Protein AF-0000000065775665 (afdb_homodimer)

Sequence (734 aa):
MKTSPHRNTSAIVDLKAIRNNIEKFKKHINPNAEIWPAVKADAYGHGSIEVSKAVSDLVGGFCVSNLDEAIELRNHLVTKPILVLSGIVPEDVDIAAALNISLTAPSLEWLKLVVQEEAELSDLKIHIGVDSGMGRIGIRDVEEANQMIELADKYAINFEGIFTHFATADMADETKFKNQQARFNKIMAGLSRQPKFIHSTNTAAALWHKEQVQAIERLGISMYGLNPSGKTLELPFEIEPALSLVSELTHIKKIAAGETVGYGATYETSEETWIGTVPIGYADGWTRQMQGFKVLVDGKFCEIVGRVCMDQMMIKLDKSYPLGTKVTLIGRDKANEITTTDVADWRGTINYEVLCLLSDRIKRIYKMKTSPHRNTSAIVDLKAIRNNIEKFKKHINPNAEIWPAVKADAYGHGSIEVSKAVSDLVGGFCVSNLDEAIELRNHLVTKPILVLSGIVPEDVDIAAALNISLTAPSLEWLKLVVQEEAELSDLKIHIGVDSGMGRIGIRDVEEANQMIELADKYAINFEGIFTHFATADMADETKFKNQQARFNKIMAGLSRQPKFIHSTNTAAALWHKEQVQAIERLGISMYGLNPSGKTLELPFEIEPALSLVSELTHIKKIAAGETVGYGATYETSEETWIGTVPIGYADGWTRQMQGFKVLVDGKFCEIVGRVCMDQMMIKLDKSYPLGTKVTLIGRDKANEITTTDVADWRGTINYEVLCLLSDRIKRIYK

Solvent-accessible surface area (backbone atoms only — not comparable to full-atom values): 36441 Å² total; per-residue (Å²): 90,66,56,20,80,69,46,72,29,34,36,41,28,34,53,59,32,29,46,50,24,46,54,54,48,53,71,68,34,58,82,82,35,34,41,22,38,46,38,28,67,36,29,48,50,66,37,31,66,65,50,48,63,72,39,48,92,77,41,62,29,36,28,25,53,40,66,43,58,48,50,50,38,45,78,68,68,51,78,59,49,36,36,24,71,36,65,68,54,52,90,53,49,65,59,33,28,76,66,60,34,32,34,30,39,39,39,55,69,54,52,51,50,31,62,70,73,45,89,78,39,62,65,30,33,30,25,41,31,32,29,39,52,20,56,61,59,30,36,79,50,37,66,57,51,39,52,38,51,51,52,28,56,73,51,43,29,37,66,42,24,38,32,44,56,71,35,32,46,48,48,89,67,52,62,67,39,52,49,24,50,52,46,44,49,52,36,61,73,57,44,86,68,83,49,82,34,44,28,42,28,38,42,38,28,39,67,77,41,31,88,59,47,41,45,32,34,43,37,35,56,42,35,48,23,42,60,80,31,57,84,73,54,82,72,92,65,92,61,38,66,18,65,29,33,39,32,25,29,70,38,73,48,75,42,56,51,71,39,35,20,24,55,69,49,74,26,65,36,87,42,73,39,30,38,31,19,32,73,48,8,25,46,38,38,48,45,48,81,50,42,68,42,67,30,32,44,90,45,35,81,24,38,26,44,16,40,32,34,60,56,31,29,29,27,44,40,96,55,89,72,63,78,61,40,58,30,39,63,24,37,75,36,84,92,38,70,36,49,58,52,59,54,10,57,73,70,72,58,48,45,64,53,52,37,26,35,41,32,38,39,43,28,75,43,80,82,90,67,55,21,79,70,46,71,28,36,36,40,28,33,55,62,32,29,47,50,22,44,54,55,47,52,71,68,34,58,80,80,34,34,39,23,40,45,38,29,67,35,30,48,50,66,36,31,64,64,51,49,64,71,38,49,92,78,39,63,30,34,28,23,53,39,67,43,57,49,51,50,39,46,77,67,69,52,79,60,49,36,36,23,70,35,65,67,55,53,88,51,49,65,59,32,27,75,65,61,33,32,32,30,40,40,37,54,68,54,52,52,50,30,63,70,73,46,90,76,40,62,63,31,34,30,25,41,33,32,30,40,51,20,57,61,59,31,39,81,50,37,66,56,51,39,52,39,52,52,52,28,56,75,52,44,29,38,66,43,24,38,32,42,56,72,35,31,45,49,45,90,66,52,64,66,39,52,51,26,50,52,47,44,50,52,36,62,72,56,44,87,67,84,48,82,34,44,29,42,29,38,42,37,30,40,68,77,42,32,88,60,45,39,45,32,34,42,37,37,55,42,35,48,24,42,60,80,30,58,84,74,55,83,71,92,64,92,59,39,66,18,65,30,32,37,32,24,29,70,39,74,49,77,42,55,52,72,41,36,20,24,55,68,49,73,27,66,35,87,42,73,41,29,40,31,21,30,73,47,7,25,46,39,38,49,46,47,81,49,42,68,41,65,32,31,44,91,44,34,82,25,38,26,43,16,39,32,34,60,57,30,28,31,28,43,41,96,54,89,72,63,77,62,40,58,30,38,65,23,38,74,37,85,92,37,70,37,49,59,50,58,54,10,57,73,70,73,58,48,44,66,52,54,36,26,35,42,32,37,39,44,27,75,44,80,83

Structure (mmCIF, N/CA/C/O backbone):
data_AF-0000000065775665-model_v1
#
loop_
_entity.id
_entity.type
_entity.pdbx_description
1 polymer 'Alanine racemase'
#
loop_
_atom_site.group_PDB
_atom_site.id
_atom_site.type_symbol
_atom_site.label_atom_id
_atom_site.label_alt_id
_atom_site.label_comp_id
_atom_site.label_asym_id
_atom_site.label_entity_id
_atom_site.label_seq_id
_atom_site.pdbx_PDB_ins_code
_atom_site.Cartn_x
_atom_site.Cartn_y
_atom_site.Cartn_z
_atom_site.occupancy
_atom_site.B_iso_or_equiv
_atom_site.auth_seq_id
_atom_site.auth_comp_id
_atom_site.auth_asym_id
_atom_site.auth_atom_id
_atom_site.pdbx_PDB_model_num
ATOM 1 N N . MET A 1 1 ? 2.691 -1.606 8.648 1 72.38 1 MET A N 1
ATOM 2 C CA . MET A 1 1 ? 2.014 -0.455 9.242 1 72.38 1 MET A CA 1
ATOM 3 C C . MET A 1 1 ? 0.919 -0.901 10.203 1 72.38 1 MET A C 1
ATOM 5 O O . MET A 1 1 ? 0.33 -1.97 10.031 1 72.38 1 MET A O 1
ATOM 9 N N . LYS A 1 2 ? 0.779 -0.084 11.234 1 83.12 2 LYS A N 1
ATOM 10 C CA . LYS A 1 2 ? -0.217 -0.466 12.227 1 83.12 2 LYS A CA 1
ATOM 11 C C . LYS A 1 2 ? -1.575 0.154 11.914 1 83.12 2 LYS A C 1
ATOM 13 O O . LYS A 1 2 ? -1.649 1.256 11.367 1 83.12 2 LYS A O 1
ATOM 18 N N . THR A 1 3 ? -2.557 -0.562 12.266 1 92.5 3 THR A N 1
ATOM 19 C CA . THR A 1 3 ? -3.936 -0.128 12.07 1 92.5 3 THR A CA 1
ATOM 20 C C . THR A 1 3 ? -4.219 1.142 12.867 1 92.5 3 THR A C 1
ATOM 22 O O . THR A 1 3 ? -3.711 1.312 13.977 1 92.5 3 THR A O 1
ATOM 25 N N . SER A 1 4 ? -5 2.023 12.305 1 95.19 4 SER A N 1
ATOM 26 C CA . SER A 1 4 ? -5.383 3.268 12.961 1 95.19 4 SER A CA 1
ATOM 27 C C . SER A 1 4 ? -6.859 3.26 13.344 1 95.19 4 SER A C 1
ATOM 29 O O . SER A 1 4 ? -7.68 3.891 12.672 1 95.19 4 SER A O 1
ATOM 31 N N . PRO A 1 5 ? -7.184 2.695 14.477 1 94.69 5 PRO A N 1
ATOM 32 C CA . PRO A 1 5 ? -8.594 2.572 14.852 1 94.69 5 PRO A CA 1
ATOM 33 C C . PRO A 1 5 ? -9.211 3.906 15.258 1 94.69 5 PRO A C 1
ATOM 35 O O . PRO A 1 5 ? -10.438 4.039 15.281 1 94.69 5 PRO A O 1
ATOM 38 N N . HIS A 1 6 ? -8.383 4.895 15.578 1 95.81 6 HIS A N 1
ATOM 39 C CA . HIS A 1 6 ? -8.922 6.172 16.031 1 95.81 6 HIS A CA 1
ATOM 40 C C . HIS A 1 6 ? -9.07 7.156 14.875 1 95.81 6 HIS A C 1
ATOM 42 O O . HIS A 1 6 ? -9.406 8.32 15.086 1 95.81 6 HIS A O 1
ATOM 48 N N . ARG A 1 7 ? -8.664 6.656 13.695 1 94.31 7 ARG A N 1
ATOM 49 C CA . ARG A 1 7 ? -8.914 7.387 12.453 1 94.31 7 ARG A CA 1
ATOM 50 C C . ARG A 1 7 ? -10.148 6.852 11.742 1 94.31 7 ARG A C 1
ATOM 52 O O . ARG A 1 7 ? -10.234 5.66 11.445 1 94.31 7 ARG A O 1
ATOM 59 N N . ASN A 1 8 ? -11.211 7.508 11.672 1 93.31 8 ASN A N 1
ATOM 60 C CA . ASN A 1 8 ? -12.5 7.016 11.195 1 93.31 8 ASN A CA 1
ATOM 61 C C . ASN A 1 8 ? -12.477 6.785 9.68 1 93.31 8 ASN A C 1
ATOM 63 O O . ASN A 1 8 ? -13.273 7.379 8.953 1 93.31 8 ASN A O 1
ATOM 67 N N . THR A 1 9 ? -11.594 6.047 9.195 1 98.19 9 THR A N 1
ATOM 68 C CA . THR A 1 9 ? -11.5 5.453 7.863 1 98.19 9 THR A CA 1
ATOM 69 C C . THR A 1 9 ? -11.438 3.934 7.957 1 98.19 9 THR A C 1
ATOM 71 O O . THR A 1 9 ? -10.516 3.381 8.562 1 98.19 9 THR A O 1
ATOM 74 N N . SER A 1 10 ? -12.438 3.271 7.418 1 98.5 10 SER A N 1
ATOM 75 C CA . SER A 1 10 ? -12.531 1.829 7.613 1 98.5 10 SER A CA 1
ATOM 76 C C . SER A 1 10 ? -12.906 1.118 6.316 1 98.5 10 SER A C 1
ATOM 78 O O . SER A 1 10 ? -13.672 1.65 5.508 1 98.5 10 SER A O 1
ATOM 80 N N . ALA A 1 11 ? -12.32 -0.021 6.137 1 98.69 11 ALA A N 1
ATOM 81 C CA . ALA A 1 11 ? -12.797 -0.985 5.152 1 98.69 11 ALA A CA 1
ATOM 82 C C . ALA A 1 11 ? -13.781 -1.967 5.777 1 98.69 11 ALA A C 1
ATOM 84 O O . ALA A 1 11 ? -13.422 -2.738 6.672 1 98.69 11 ALA A O 1
ATOM 85 N N . ILE A 1 12 ? -15.008 -1.908 5.363 1 98.81 12 ILE A N 1
ATOM 86 C CA . ILE A 1 12 ? -16.031 -2.812 5.867 1 98.81 12 ILE A CA 1
ATOM 87 C C . ILE A 1 12 ? -16.094 -4.062 4.992 1 98.81 12 ILE A C 1
ATOM 89 O O . ILE A 1 12 ? -16.344 -3.971 3.785 1 98.81 12 ILE A O 1
ATOM 93 N N . VAL A 1 13 ? -15.859 -5.211 5.59 1 98.88 13 VAL A N 1
ATOM 94 C CA . VAL A 1 13 ? -15.805 -6.473 4.863 1 98.88 13 VAL A CA 1
ATOM 95 C C . VAL A 1 13 ? -17.031 -7.316 5.199 1 98.88 13 VAL A C 1
ATOM 97 O O . VAL A 1 13 ? -17.25 -7.668 6.359 1 98.88 13 VAL A O 1
ATOM 100 N N . ASP A 1 14 ? -17.797 -7.633 4.242 1 98.88 14 ASP A N 1
ATOM 101 C CA . ASP A 1 14 ? -19 -8.453 4.387 1 98.88 14 ASP A CA 1
ATOM 102 C C . ASP A 1 14 ? -18.672 -9.93 4.18 1 98.88 14 ASP A C 1
ATOM 104 O O . ASP A 1 14 ? -18.688 -10.422 3.049 1 98.88 14 ASP A O 1
ATOM 108 N N . LEU A 1 15 ? -18.5 -10.641 5.293 1 98.88 15 LEU A N 1
ATOM 109 C CA . LEU A 1 15 ? -18.125 -12.047 5.23 1 98.88 15 LEU A CA 1
ATOM 110 C C . LEU A 1 15 ? -19.266 -12.883 4.668 1 98.88 15 LEU A C 1
ATOM 112 O O . LEU A 1 15 ? -19.031 -13.906 4.012 1 98.88 15 LEU A O 1
ATOM 116 N N . LYS A 1 16 ? -20.516 -12.43 4.863 1 98.81 16 LYS A N 1
ATOM 117 C CA . LYS A 1 16 ? -21.656 -13.141 4.301 1 98.81 16 LYS A CA 1
ATOM 118 C C . LYS A 1 16 ? -21.656 -13.055 2.777 1 98.81 16 LYS A C 1
ATOM 120 O O . LYS A 1 16 ? -22.016 -14.023 2.098 1 98.81 16 LYS A O 1
ATOM 125 N N . ALA A 1 17 ? -21.312 -11.898 2.289 1 98.88 17 ALA A N 1
ATOM 126 C CA . ALA A 1 17 ? -21.219 -11.742 0.839 1 98.88 17 ALA A CA 1
ATOM 127 C C . ALA A 1 17 ? -20.188 -12.711 0.254 1 98.88 17 ALA A C 1
ATOM 129 O O . ALA A 1 17 ? -20.438 -13.328 -0.785 1 98.88 17 ALA A O 1
ATOM 130 N N . ILE A 1 18 ? -19.078 -12.875 0.942 1 98.94 18 ILE A N 1
ATOM 131 C CA . ILE A 1 18 ? -18.031 -13.781 0.484 1 98.94 18 ILE A CA 1
ATOM 132 C C . ILE A 1 18 ? -18.547 -15.219 0.481 1 98.94 18 ILE A C 1
ATOM 134 O O . ILE A 1 18 ? -18.359 -15.945 -0.497 1 98.94 18 ILE A O 1
ATOM 138 N N . ARG A 1 19 ? -19.25 -15.617 1.536 1 98.88 19 ARG A N 1
ATOM 139 C CA . ARG A 1 19 ? -19.828 -16.953 1.618 1 98.88 19 ARG A CA 1
ATOM 140 C C . ARG A 1 19 ? -20.828 -17.188 0.497 1 98.88 19 ARG A C 1
ATOM 142 O O . ARG A 1 19 ? -20.812 -18.219 -0.171 1 98.88 19 ARG A O 1
ATOM 149 N N . ASN A 1 20 ? -21.703 -16.156 0.28 1 98.81 20 ASN A N 1
ATOM 150 C CA . ASN A 1 20 ? -22.719 -16.25 -0.77 1 98.81 20 ASN A CA 1
ATOM 151 C C . ASN A 1 20 ? -22.078 -16.406 -2.148 1 98.81 20 ASN A C 1
ATOM 153 O O . ASN A 1 20 ? -22.547 -17.188 -2.971 1 98.81 20 ASN A O 1
ATOM 157 N N . ASN A 1 21 ? -21.078 -15.633 -2.389 1 98.88 21 ASN A N 1
ATOM 158 C CA . ASN A 1 21 ? -20.391 -15.703 -3.672 1 98.88 21 ASN A CA 1
ATOM 159 C C . ASN A 1 21 ? -19.766 -17.078 -3.904 1 98.88 21 ASN A C 1
ATOM 161 O O . ASN A 1 21 ? -19.828 -17.609 -5.016 1 98.88 21 ASN A O 1
ATOM 165 N N . ILE A 1 22 ? -19.172 -17.672 -2.848 1 98.75 22 ILE A N 1
ATOM 166 C CA . ILE A 1 22 ? -18.578 -19 -2.959 1 98.75 22 ILE A CA 1
ATOM 167 C C . ILE A 1 22 ? -19.688 -20.031 -3.254 1 98.75 22 ILE A C 1
ATOM 169 O O . ILE A 1 22 ? -19.516 -20.891 -4.113 1 98.75 22 ILE A O 1
ATOM 173 N N . GLU A 1 23 ? -20.812 -19.906 -2.629 1 98.31 23 GLU A N 1
ATOM 174 C CA . GLU A 1 23 ? -21.922 -20.828 -2.85 1 98.31 23 GLU A CA 1
ATOM 175 C C . GLU A 1 23 ? -22.453 -20.734 -4.277 1 98.31 23 GLU A C 1
ATOM 177 O O . GLU A 1 23 ? -22.75 -21.75 -4.914 1 98.31 23 GLU A O 1
ATOM 182 N N . LYS A 1 24 ? -22.578 -19.5 -4.746 1 98.12 24 LYS A N 1
ATOM 183 C CA . LYS A 1 24 ? -23 -19.297 -6.129 1 98.12 24 LYS A CA 1
ATOM 184 C C . LYS A 1 24 ? -22 -19.922 -7.105 1 98.12 24 LYS A C 1
ATOM 186 O O . LYS A 1 24 ? -22.391 -20.531 -8.102 1 98.12 24 LYS A O 1
ATOM 191 N N . PHE A 1 25 ? -20.766 -19.781 -6.75 1 97.44 25 PHE A N 1
ATOM 192 C CA . PHE A 1 25 ? -19.719 -20.312 -7.605 1 97.44 25 PHE A CA 1
ATOM 193 C C . PHE A 1 25 ? -19.75 -21.844 -7.605 1 97.44 25 PHE A C 1
ATOM 195 O O . PHE A 1 25 ? -19.531 -22.469 -8.641 1 97.44 25 PHE A O 1
ATOM 202 N N . LYS A 1 26 ? -20 -22.469 -6.48 1 97.19 26 LYS A N 1
ATOM 203 C CA . LYS A 1 26 ? -20.125 -23.922 -6.367 1 97.19 26 LYS A CA 1
ATOM 204 C C . LYS A 1 26 ? -21.219 -24.453 -7.293 1 97.19 26 LYS A C 1
ATOM 206 O O . LYS A 1 26 ? -21.062 -25.531 -7.887 1 97.19 26 LYS A O 1
ATOM 211 N N . LYS A 1 27 ? -22.234 -23.672 -7.422 1 97.31 27 LYS A N 1
ATOM 212 C CA . LYS A 1 27 ? -23.359 -24.078 -8.273 1 97.31 27 LYS A CA 1
ATOM 213 C C . LYS A 1 27 ? -23 -23.953 -9.75 1 97.31 27 LYS A C 1
ATOM 215 O O . LYS A 1 27 ? -23.578 -24.625 -10.602 1 97.31 27 LYS A O 1
ATOM 220 N N . HIS A 1 28 ? -22.078 -23.141 -10.023 1 97.81 28 HIS A N 1
ATOM 221 C CA . HIS A 1 28 ? -21.703 -22.812 -11.398 1 97.81 28 HIS A CA 1
ATOM 222 C C . HIS A 1 28 ? -20.734 -23.844 -11.969 1 97.81 28 HIS A C 1
ATOM 224 O O . HIS A 1 28 ? -20.766 -24.141 -13.164 1 97.81 28 HIS A O 1
ATOM 230 N N . ILE A 1 29 ? -19.906 -24.391 -11.094 1 97 29 ILE A N 1
ATOM 231 C CA . ILE A 1 29 ? -18.859 -25.266 -11.594 1 97 29 ILE A CA 1
ATOM 232 C C . ILE A 1 29 ? -19.219 -26.719 -11.312 1 97 29 ILE A C 1
ATOM 234 O O . ILE A 1 29 ? -20.25 -27 -10.703 1 97 29 ILE A O 1
ATOM 238 N N . ASN A 1 30 ? -18.328 -27.625 -11.852 1 91.69 30 ASN A N 1
ATOM 239 C CA . ASN A 1 30 ? -18.516 -29.062 -11.633 1 91.69 30 ASN A CA 1
ATOM 240 C C . ASN A 1 30 ? -18.625 -29.391 -10.148 1 91.69 30 ASN A C 1
ATOM 242 O O . ASN A 1 30 ? -17.781 -29 -9.352 1 91.69 30 ASN A O 1
ATOM 246 N N . PRO A 1 31 ? -19.656 -30.156 -9.727 1 91.94 31 PRO A N 1
ATOM 247 C CA . PRO A 1 31 ? -19.906 -30.438 -8.312 1 91.94 31 PRO A CA 1
ATOM 248 C C . PRO A 1 31 ? -18.797 -31.281 -7.68 1 91.94 31 PRO A C 1
ATOM 250 O O . PRO A 1 31 ? -18.688 -31.344 -6.453 1 91.94 31 PRO A O 1
ATOM 253 N N . ASN A 1 32 ? -18.016 -31.875 -8.492 1 94.06 32 ASN A N 1
ATOM 254 C CA . ASN A 1 32 ? -16.953 -32.719 -7.969 1 94.06 32 ASN A CA 1
ATOM 255 C C . ASN A 1 32 ? -15.695 -31.922 -7.672 1 94.06 32 ASN A C 1
ATOM 257 O O . ASN A 1 32 ? -14.781 -32.406 -7.016 1 94.06 32 ASN A O 1
ATOM 261 N N . ALA A 1 33 ? -15.68 -30.734 -8.164 1 96.44 33 ALA A N 1
ATOM 262 C CA . ALA A 1 33 ? -14.5 -29.891 -7.957 1 96.44 33 ALA A CA 1
ATOM 263 C C . ALA A 1 33 ? -14.5 -29.281 -6.559 1 96.44 33 ALA A C 1
ATOM 265 O O . ALA A 1 33 ? -15.547 -28.859 -6.055 1 96.44 33 ALA A O 1
ATOM 266 N N . GLU A 1 34 ? -13.328 -29.328 -5.945 1 97.38 34 GLU A N 1
ATOM 267 C CA . GLU A 1 34 ? -13.156 -28.562 -4.715 1 97.38 34 GLU A CA 1
ATOM 268 C C . GLU A 1 34 ? -12.812 -27.109 -5.012 1 97.38 34 GLU A C 1
ATOM 270 O O . GLU A 1 34 ? -12.156 -26.797 -6.008 1 97.38 34 GLU A O 1
ATOM 275 N N . ILE A 1 35 ? -13.281 -26.25 -4.129 1 98.5 35 ILE A N 1
ATOM 276 C CA . ILE A 1 35 ? -12.867 -24.859 -4.203 1 98.5 35 ILE A CA 1
ATOM 277 C C . ILE A 1 35 ? -11.758 -24.594 -3.186 1 98.5 35 ILE A C 1
ATOM 279 O O . ILE A 1 35 ? -11.922 -24.859 -1.994 1 98.5 35 ILE A O 1
ATOM 283 N N . TRP A 1 36 ? -10.602 -24.172 -3.635 1 98.75 36 TRP A N 1
ATOM 284 C CA . TRP A 1 36 ? -9.516 -23.672 -2.803 1 98.75 36 TRP A CA 1
ATOM 285 C C . TRP A 1 36 ? -9.312 -22.172 -3.012 1 98.75 36 TRP A C 1
ATOM 287 O O . TRP A 1 36 ? -8.555 -21.75 -3.885 1 98.75 36 TRP A O 1
ATOM 297 N N . PRO A 1 37 ? -9.977 -21.344 -2.186 1 98.69 37 PRO A N 1
ATOM 298 C CA . PRO A 1 37 ? -9.914 -19.891 -2.398 1 98.69 37 PRO A CA 1
ATOM 299 C C . PRO A 1 37 ? -8.5 -19.328 -2.254 1 98.69 37 PRO A C 1
ATOM 301 O O . PRO A 1 37 ? -7.746 -19.781 -1.388 1 98.69 37 PRO A O 1
ATOM 304 N N . ALA A 1 38 ? -8.25 -18.375 -3.121 1 98.69 38 ALA A N 1
ATOM 305 C CA . ALA A 1 38 ? -7.043 -17.578 -2.951 1 98.69 38 ALA A CA 1
ATOM 306 C C . ALA A 1 38 ? -7.234 -16.531 -1.857 1 98.69 38 ALA A C 1
ATOM 308 O O . ALA A 1 38 ? -8.008 -15.578 -2.023 1 98.69 38 ALA A O 1
ATOM 309 N N . VAL A 1 39 ? -6.484 -16.703 -0.767 1 98.69 39 VAL A N 1
ATOM 310 C CA . VAL A 1 39 ? -6.523 -15.727 0.313 1 98.69 39 VAL A CA 1
ATOM 311 C C . VAL A 1 39 ? -5.164 -15.047 0.446 1 98.69 39 VAL A C 1
ATOM 313 O O . VAL A 1 39 ? -4.75 -14.68 1.548 1 98.69 39 VAL A O 1
ATOM 316 N N . LYS A 1 40 ? -4.445 -14.992 -0.698 1 98 40 LYS A N 1
ATOM 317 C CA . LYS A 1 40 ? -3.135 -14.344 -0.738 1 98 40 LYS A CA 1
ATOM 318 C C . LYS A 1 40 ? -3.264 -12.828 -0.627 1 98 40 LYS A C 1
ATOM 320 O O . LYS A 1 40 ? -4.352 -12.281 -0.803 1 98 40 LYS A O 1
ATOM 325 N N . ALA A 1 41 ? -2.088 -12.148 -0.234 1 97.5 41 ALA A N 1
ATOM 326 C CA . ALA A 1 41 ? -2.066 -10.695 -0.074 1 97.5 41 ALA A CA 1
ATOM 327 C C . ALA A 1 41 ? -3.17 -10.227 0.872 1 97.5 41 ALA A C 1
ATOM 329 O O . ALA A 1 41 ? -3.936 -9.32 0.542 1 97.5 41 ALA A O 1
ATOM 330 N N . ASP A 1 42 ? -3.287 -10.945 2.027 1 97.69 42 ASP A N 1
ATOM 331 C CA . ASP A 1 42 ? -4.289 -10.648 3.047 1 97.69 42 ASP A CA 1
ATOM 332 C C . ASP A 1 42 ? -5.699 -10.742 2.475 1 97.69 42 ASP A C 1
ATOM 334 O O . ASP A 1 42 ? -6.527 -9.859 2.701 1 97.69 42 ASP A O 1
ATOM 338 N N . ALA A 1 43 ? -5.957 -11.812 1.69 1 98.44 43 ALA A N 1
ATOM 339 C CA . ALA A 1 43 ? -7.234 -12 1.007 1 98.44 43 ALA A CA 1
ATOM 340 C C . ALA A 1 43 ? -7.586 -10.781 0.153 1 98.44 43 ALA A C 1
ATOM 342 O O . ALA A 1 43 ? -8.68 -10.227 0.271 1 98.44 43 ALA A O 1
ATOM 343 N N . TYR A 1 44 ? -6.602 -10.391 -0.695 1 98 44 TYR A N 1
ATOM 344 C CA . TYR A 1 44 ? -6.73 -9.234 -1.578 1 98 44 TYR A CA 1
ATOM 345 C C . TYR A 1 44 ? -7.109 -7.984 -0.792 1 98 44 TYR A C 1
ATOM 347 O O . TYR A 1 44 ? -7.844 -7.129 -1.293 1 98 44 TYR A O 1
ATOM 355 N N . GLY A 1 45 ? -6.766 -7.934 0.473 1 97.25 45 GLY A N 1
ATOM 356 C CA . GLY A 1 45 ? -7.043 -6.758 1.286 1 97.25 45 GLY A CA 1
ATOM 357 C C . GLY A 1 45 ? -8.258 -6.93 2.182 1 97.25 45 GLY A C 1
ATOM 358 O O . GLY A 1 45 ? -8.586 -6.035 2.963 1 97.25 45 GLY A O 1
ATOM 359 N N . HIS A 1 46 ? -8.898 -8.133 2.189 1 98.69 46 HIS A N 1
ATOM 360 C CA . HIS A 1 46 ? -10.133 -8.344 2.941 1 98.69 46 HIS A CA 1
ATOM 361 C C . HIS A 1 46 ? -9.844 -8.93 4.32 1 98.69 46 HIS A C 1
ATOM 363 O O . HIS A 1 46 ? -10.734 -9 5.168 1 98.69 46 HIS A O 1
ATOM 369 N N . GLY A 1 47 ? -8.625 -9.336 4.605 1 98.06 47 GLY A N 1
ATOM 370 C CA . GLY A 1 47 ? -8.297 -9.992 5.863 1 98.06 47 GLY A CA 1
ATOM 371 C C . GLY A 1 47 ? -8.297 -11.508 5.77 1 98.06 47 GLY A C 1
ATOM 372 O O . GLY A 1 47 ? -9.336 -12.141 5.957 1 98.06 47 GLY A O 1
ATOM 373 N N . SER A 1 48 ? -7.102 -12.094 5.605 1 98.25 48 SER A N 1
ATOM 374 C CA . SER A 1 48 ? -6.965 -13.508 5.266 1 98.25 48 SER A CA 1
ATOM 375 C C . SER A 1 48 ? -7.445 -14.398 6.406 1 98.25 48 SER A C 1
ATOM 377 O O . SER A 1 48 ? -8.062 -15.438 6.168 1 98.25 48 SER A O 1
ATOM 379 N N . ILE A 1 49 ? -7.203 -13.992 7.684 1 98.19 49 ILE A N 1
ATOM 380 C CA . ILE A 1 49 ? -7.559 -14.82 8.828 1 98.19 49 ILE A CA 1
ATOM 381 C C . ILE A 1 49 ? -9.078 -14.891 8.969 1 98.19 49 ILE A C 1
ATOM 383 O O . ILE A 1 49 ? -9.656 -15.977 8.984 1 98.19 49 ILE A O 1
ATOM 387 N N . GLU A 1 50 ? -9.719 -13.695 8.953 1 98.62 50 GLU A N 1
ATOM 388 C CA . GLU A 1 50 ? -11.172 -13.641 9.125 1 98.62 50 GLU A CA 1
ATOM 389 C C . GLU A 1 50 ? -11.891 -14.281 7.945 1 98.62 50 GLU A C 1
ATOM 391 O O . GLU A 1 50 ? -12.883 -14.984 8.125 1 98.62 50 GLU A O 1
ATOM 396 N N . VAL A 1 51 ? -11.367 -14.07 6.75 1 98.81 51 VAL A N 1
ATOM 397 C CA . VAL A 1 51 ? -11.984 -14.633 5.551 1 98.81 51 VAL A CA 1
ATOM 398 C C . VAL A 1 51 ? -11.859 -16.156 5.566 1 98.81 51 VAL A C 1
ATOM 400 O O . VAL A 1 51 ? -12.836 -16.859 5.348 1 98.81 51 VAL A O 1
ATOM 403 N N . SER A 1 52 ? -10.633 -16.672 5.84 1 98.81 52 SER A N 1
ATOM 404 C CA . SER A 1 52 ? -10.406 -18.109 5.824 1 98.81 52 SER A CA 1
ATOM 405 C C . SER A 1 52 ? -11.266 -18.812 6.859 1 98.81 52 SER A C 1
ATOM 407 O O . SER A 1 52 ? -11.836 -19.875 6.586 1 98.81 52 SER A O 1
ATOM 409 N N . LYS A 1 53 ? -11.375 -18.234 8.023 1 98.62 53 LYS A N 1
ATOM 410 C CA . LYS A 1 53 ? -12.211 -18.828 9.062 1 98.62 53 LYS A CA 1
ATOM 411 C C . LYS A 1 53 ? -13.68 -18.828 8.648 1 98.62 53 LYS A C 1
ATOM 413 O O . LYS A 1 53 ? -14.391 -19.812 8.852 1 98.62 53 LYS A O 1
ATOM 418 N N . ALA A 1 54 ? -14.086 -17.766 8.016 1 98.62 54 ALA A N 1
ATOM 419 C CA . ALA A 1 54 ? -15.5 -17.578 7.68 1 98.62 54 ALA A CA 1
ATOM 420 C C . ALA A 1 54 ? -15.953 -18.562 6.617 1 98.62 54 ALA A C 1
ATOM 422 O O . ALA A 1 54 ? -17.125 -18.938 6.562 1 98.62 54 ALA A O 1
ATOM 423 N N . VAL A 1 55 ? -15.039 -19.062 5.84 1 98.69 55 VAL A N 1
ATOM 424 C CA . VAL A 1 55 ? -15.5 -19.844 4.699 1 98.69 55 VAL A CA 1
ATOM 425 C C . VAL A 1 55 ? -14.969 -21.281 4.809 1 98.69 55 VAL A C 1
ATOM 427 O O . VAL A 1 55 ? -15.141 -22.078 3.885 1 98.69 55 VAL A O 1
ATOM 430 N N . SER A 1 56 ? -14.359 -21.625 5.895 1 98.38 56 SER A N 1
ATOM 431 C CA . SER A 1 56 ? -13.664 -22.906 6.055 1 98.38 56 SER A CA 1
ATOM 432 C C . SER A 1 56 ? -14.602 -24.078 5.809 1 98.38 56 SER A C 1
ATOM 434 O O . SER A 1 56 ? -14.188 -25.109 5.262 1 98.38 56 SER A O 1
ATOM 436 N N . ASP A 1 57 ? -15.82 -23.984 6.172 1 98.19 57 ASP A N 1
ATOM 437 C CA . ASP A 1 57 ? -16.781 -25.078 6.047 1 98.19 57 ASP A CA 1
ATOM 438 C C . ASP A 1 57 ? -17.25 -25.234 4.598 1 98.19 57 ASP A C 1
ATOM 440 O O . ASP A 1 57 ? -17.828 -26.266 4.242 1 98.19 57 ASP A O 1
ATOM 444 N N . LEU A 1 58 ? -16.922 -24.266 3.742 1 98.25 58 LEU A N 1
ATOM 445 C CA . LEU A 1 58 ? -17.438 -24.266 2.379 1 98.25 58 LEU A CA 1
ATOM 446 C C . LEU A 1 58 ? -16.375 -24.75 1.392 1 98.25 58 LEU A C 1
ATOM 448 O O . LEU A 1 58 ? -16.703 -25.062 0.24 1 98.25 58 LEU A O 1
ATOM 452 N N . VAL A 1 59 ? -15.141 -24.891 1.869 1 98.56 59 VAL A N 1
ATOM 453 C CA . VAL A 1 59 ? -14.078 -25.031 0.881 1 98.56 59 VAL A CA 1
ATOM 454 C C . VAL A 1 59 ? -13.18 -26.203 1.248 1 98.56 59 VAL A C 1
ATOM 456 O O . VAL A 1 59 ? -13.25 -26.719 2.369 1 98.56 59 VAL A O 1
ATOM 459 N N . GLY A 1 60 ? -12.375 -26.625 0.283 1 98.38 60 GLY A N 1
ATOM 460 C CA . GLY A 1 60 ? -11.531 -27.797 0.484 1 98.38 60 GLY A CA 1
ATOM 461 C C . GLY A 1 60 ? -10.125 -27.453 0.932 1 98.38 60 GLY A C 1
ATOM 462 O O . GLY A 1 60 ? -9.398 -28.328 1.43 1 98.38 60 GLY A O 1
ATOM 463 N N . GLY A 1 61 ? -9.75 -26.25 0.828 1 98.75 61 GLY A N 1
ATOM 464 C CA . GLY A 1 61 ? -8.422 -25.75 1.143 1 98.75 61 GLY A CA 1
ATOM 465 C C . GLY A 1 61 ? -8.25 -24.266 0.831 1 98.75 61 GLY A C 1
ATOM 466 O O . GLY A 1 61 ? -9.234 -23.562 0.601 1 98.75 61 GLY A O 1
ATOM 467 N N . PHE A 1 62 ? -7.027 -23.797 0.893 1 98.94 62 PHE A N 1
ATOM 468 C CA . PHE A 1 62 ? -6.727 -22.391 0.628 1 98.94 62 PHE A CA 1
ATOM 469 C C . PHE A 1 62 ? -5.445 -22.266 -0.191 1 98.94 62 PHE A C 1
ATOM 471 O O . PHE A 1 62 ? -4.57 -23.125 -0.127 1 98.94 62 PHE A O 1
ATOM 478 N N . CYS A 1 63 ? -5.41 -21.234 -0.983 1 98.88 63 CYS A N 1
ATOM 479 C CA . CYS A 1 63 ? -4.207 -20.859 -1.72 1 98.88 63 CYS A CA 1
ATOM 480 C C . CYS A 1 63 ? -3.629 -19.547 -1.199 1 98.88 63 CYS A C 1
ATOM 482 O O . CYS A 1 63 ? -4.371 -18.609 -0.917 1 98.88 63 CYS A O 1
ATOM 484 N N . VAL A 1 64 ? -2.291 -19.516 -1.042 1 98.62 64 VAL A N 1
ATOM 485 C CA . VAL A 1 64 ? -1.58 -18.312 -0.622 1 98.62 64 VAL A CA 1
ATOM 486 C C . VAL A 1 64 ? -0.402 -18.047 -1.558 1 98.62 64 VAL A C 1
ATOM 488 O O . VAL A 1 64 ? -0.101 -18.875 -2.428 1 98.62 64 VAL A O 1
ATOM 491 N N . SER A 1 65 ? 0.173 -16.859 -1.444 1 97.38 65 SER A N 1
ATOM 492 C CA . SER A 1 65 ? 1.228 -16.484 -2.377 1 97.38 65 SER A CA 1
ATOM 493 C C . SER A 1 65 ? 2.596 -16.938 -1.888 1 97.38 65 SER A C 1
ATOM 495 O O . SER A 1 65 ? 3.492 -17.203 -2.691 1 97.38 65 SER A O 1
ATOM 497 N N . ASN A 1 66 ? 2.799 -16.969 -0.612 1 97.5 66 ASN A N 1
ATOM 498 C CA . ASN A 1 66 ? 4.121 -17.266 -0.068 1 97.5 66 ASN A CA 1
ATOM 499 C C . ASN A 1 66 ? 4.027 -18.016 1.259 1 97.5 66 ASN A C 1
ATOM 501 O O . ASN A 1 66 ? 2.941 -18.156 1.818 1 97.5 66 ASN A O 1
ATOM 505 N N . LEU A 1 67 ? 5.148 -18.5 1.729 1 97.94 67 LEU A N 1
ATOM 506 C CA . LEU A 1 67 ? 5.215 -19.391 2.885 1 97.94 67 LEU A CA 1
ATOM 507 C C . LEU A 1 67 ? 4.73 -18.672 4.145 1 97.94 67 LEU A C 1
ATOM 509 O O . LEU A 1 67 ? 4.043 -19.281 4.977 1 97.94 67 LEU A O 1
ATOM 513 N N . ASP A 1 68 ? 5.035 -17.422 4.328 1 98.25 68 ASP A N 1
ATOM 514 C CA . ASP A 1 68 ? 4.688 -16.672 5.535 1 98.25 68 ASP A CA 1
ATOM 515 C C . ASP A 1 68 ? 3.174 -16.5 5.652 1 98.25 68 ASP A C 1
ATOM 517 O O . ASP A 1 68 ? 2.629 -16.484 6.758 1 98.25 68 ASP A O 1
ATOM 521 N N . GLU A 1 69 ? 2.516 -16.359 4.555 1 98.19 69 GLU A N 1
ATOM 522 C CA . GLU A 1 69 ? 1.057 -16.312 4.578 1 98.19 69 GLU A CA 1
ATOM 523 C C . GLU A 1 69 ? 0.467 -17.641 5.035 1 98.19 69 GLU A C 1
ATOM 525 O O . GLU A 1 69 ? -0.528 -17.672 5.762 1 98.19 69 GLU A O 1
ATOM 530 N N . ALA A 1 70 ? 1.052 -18.719 4.562 1 98.56 70 ALA A N 1
ATOM 531 C CA . ALA A 1 70 ? 0.617 -20.047 5.012 1 98.56 70 ALA A CA 1
ATOM 532 C C . ALA A 1 70 ? 0.846 -20.219 6.512 1 98.56 70 ALA A C 1
ATOM 534 O O . ALA A 1 70 ? -0.034 -20.703 7.23 1 98.56 70 ALA A O 1
ATOM 535 N N . ILE A 1 71 ? 2.033 -19.844 6.965 1 98.25 71 ILE A N 1
ATOM 536 C CA . ILE A 1 71 ? 2.383 -19.922 8.383 1 98.25 71 ILE A CA 1
ATOM 537 C C . ILE A 1 71 ? 1.375 -19.125 9.203 1 98.25 71 ILE A C 1
ATOM 539 O O . ILE A 1 71 ? 0.929 -19.578 10.258 1 98.25 71 ILE A O 1
ATOM 543 N N . GLU A 1 72 ? 1.018 -17.953 8.68 1 97.94 72 GLU A N 1
ATOM 544 C CA . GLU A 1 72 ? 0.055 -17.125 9.391 1 97.94 72 GLU A CA 1
ATOM 545 C C . GLU A 1 72 ? -1.285 -17.828 9.547 1 97.94 72 GLU A C 1
ATOM 547 O O . GLU A 1 72 ? -1.89 -17.797 10.617 1 97.94 72 GLU A O 1
ATOM 552 N N . LEU A 1 73 ? -1.766 -18.422 8.461 1 98.5 73 LEU A N 1
ATOM 553 C CA . LEU A 1 73 ? -3.021 -19.172 8.539 1 98.5 73 LEU A CA 1
ATOM 554 C C . LEU A 1 73 ? -2.93 -20.297 9.562 1 98.5 73 LEU A C 1
ATOM 556 O O . LEU A 1 73 ? -3.842 -20.469 10.375 1 98.5 73 LEU A O 1
ATOM 560 N N . ARG A 1 74 ? -1.811 -21.031 9.555 1 98.62 74 ARG A N 1
ATOM 561 C CA . ARG A 1 74 ? -1.607 -22.109 10.508 1 98.62 74 ARG A CA 1
ATOM 562 C C . ARG A 1 74 ? -1.595 -21.578 11.938 1 98.62 74 ARG A C 1
ATOM 564 O O . ARG A 1 74 ? -2.219 -22.156 12.828 1 98.62 74 ARG A O 1
ATOM 571 N N . ASN A 1 75 ? -0.878 -20.469 12.164 1 97.94 75 ASN A N 1
ATOM 572 C CA . ASN A 1 75 ? -0.785 -19.859 13.484 1 97.94 75 ASN A CA 1
ATOM 573 C C . ASN A 1 75 ? -2.154 -19.422 14.008 1 97.94 75 ASN A C 1
ATOM 575 O O . ASN A 1 75 ? -2.334 -19.234 15.211 1 97.94 75 ASN A O 1
ATOM 579 N N . HIS A 1 76 ? -3.07 -19.344 13.109 1 97.94 76 HIS A N 1
ATOM 580 C CA . HIS A 1 76 ? -4.418 -18.953 13.508 1 97.94 76 HIS A CA 1
ATOM 581 C C . HIS A 1 76 ? -5.395 -20.109 13.359 1 97.94 76 HIS A C 1
ATOM 583 O O . HIS A 1 76 ? -6.586 -19.906 13.125 1 97.94 76 HIS A O 1
ATOM 589 N N . LEU A 1 77 ? -4.926 -21.328 13.219 1 97.5 77 LEU A N 1
ATOM 590 C CA . LEU A 1 77 ? -5.629 -22.594 13.398 1 97.5 77 LEU A CA 1
ATOM 591 C C . LEU A 1 77 ? -6.453 -22.938 12.164 1 97.5 77 LEU A C 1
ATOM 593 O O . LEU A 1 77 ? -7.496 -23.578 12.273 1 97.5 77 LEU A O 1
ATOM 597 N N . VAL A 1 78 ? -6.078 -22.406 11.062 1 97.62 78 VAL A N 1
ATOM 598 C CA . VAL A 1 78 ? -6.629 -22.906 9.812 1 97.62 78 VAL A CA 1
ATOM 599 C C . VAL A 1 78 ? -6.023 -24.281 9.492 1 97.62 78 VAL A C 1
ATOM 601 O O . VAL A 1 78 ? -4.836 -24.391 9.18 1 97.62 78 VAL A O 1
ATOM 604 N N . THR A 1 79 ? -6.832 -25.297 9.469 1 97.12 79 THR A N 1
ATOM 605 C CA . THR A 1 79 ? -6.293 -26.656 9.422 1 97.12 79 THR A CA 1
ATOM 606 C C . THR A 1 79 ? -6.465 -27.25 8.031 1 97.12 79 THR A C 1
ATOM 608 O O . THR A 1 79 ? -5.859 -28.281 7.723 1 97.12 79 THR A O 1
ATOM 611 N N . LYS A 1 80 ? -7.305 -26.656 7.207 1 98.12 80 LYS A N 1
ATOM 612 C CA . LYS A 1 80 ? -7.504 -27.156 5.844 1 98.12 80 LYS A CA 1
ATOM 613 C C . LYS A 1 80 ? -6.195 -27.141 5.059 1 98.12 80 LYS A C 1
ATOM 615 O O . LYS A 1 80 ? -5.246 -26.453 5.438 1 98.12 80 LYS A O 1
ATOM 620 N N . PRO A 1 81 ? -6.18 -27.938 4.012 1 98.62 81 PRO A N 1
ATOM 621 C CA . PRO A 1 81 ? -4.996 -27.891 3.148 1 98.62 81 PRO A CA 1
ATOM 622 C C . PRO A 1 81 ? -4.684 -26.484 2.654 1 98.62 81 PRO A C 1
ATOM 624 O O . PRO A 1 81 ? -5.598 -25.703 2.383 1 98.62 81 PRO A O 1
ATOM 627 N N . ILE A 1 82 ? -3.391 -26.141 2.627 1 98.88 82 ILE A N 1
ATOM 628 C CA . ILE A 1 82 ? -2.916 -24.859 2.111 1 98.88 82 ILE A CA 1
ATOM 629 C C . ILE A 1 82 ? -1.889 -25.094 1.007 1 98.88 82 ILE A C 1
ATOM 631 O O . ILE A 1 82 ? -0.971 -25.906 1.167 1 98.88 82 ILE A O 1
ATOM 635 N N . LEU A 1 83 ? -2.064 -24.438 -0.102 1 98.88 83 LEU A N 1
ATOM 636 C CA . LEU A 1 83 ? -1.12 -24.484 -1.213 1 98.88 83 LEU A CA 1
ATOM 637 C C . LEU A 1 83 ? -0.45 -23.141 -1.421 1 98.88 83 LEU A C 1
ATOM 639 O O . LEU A 1 83 ? -1.131 -22.125 -1.579 1 98.88 83 LEU A O 1
ATOM 643 N N . VAL A 1 84 ? 0.869 -23.078 -1.362 1 98.75 84 VAL A N 1
ATOM 644 C CA . VAL A 1 84 ? 1.627 -21.891 -1.725 1 98.75 84 VAL A CA 1
ATOM 645 C C . VAL A 1 84 ? 1.81 -21.828 -3.24 1 98.75 84 VAL A C 1
ATOM 647 O O . VAL A 1 84 ? 2.371 -22.75 -3.838 1 98.75 84 VAL A O 1
ATOM 650 N N . LEU A 1 85 ? 1.414 -20.734 -3.844 1 98.06 85 LEU A N 1
ATOM 651 C CA . LEU A 1 85 ? 1.31 -20.672 -5.297 1 98.06 85 LEU A CA 1
ATOM 652 C C . LEU A 1 85 ? 2.631 -20.234 -5.918 1 98.06 85 LEU A C 1
ATOM 654 O O . LEU A 1 85 ?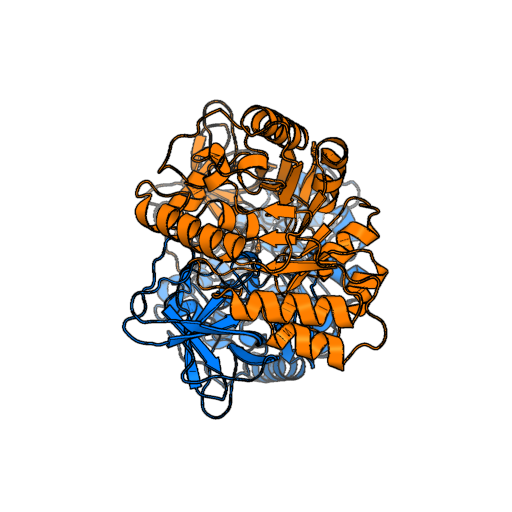 2.826 -20.359 -7.129 1 98.06 85 LEU A O 1
ATOM 658 N N . SER A 1 86 ? 3.496 -19.703 -5.102 1 94.44 86 SER A N 1
ATOM 659 C CA . SER A 1 86 ? 4.805 -19.312 -5.617 1 94.44 86 SER A CA 1
ATOM 660 C C . SER A 1 86 ? 5.891 -20.281 -5.152 1 94.44 86 SER A C 1
ATOM 662 O O . SER A 1 86 ? 5.727 -20.969 -4.145 1 94.44 86 SER A O 1
ATOM 664 N N . GLY A 1 87 ? 6.941 -20.391 -5.922 1 92.5 87 GLY A N 1
ATOM 665 C CA . GLY A 1 87 ? 8.094 -21.094 -5.383 1 92.5 87 GLY A CA 1
ATOM 666 C C . GLY A 1 87 ? 8.688 -20.406 -4.164 1 92.5 87 GLY A C 1
ATOM 667 O O . GLY A 1 87 ? 8.789 -19.172 -4.117 1 92.5 87 GLY A O 1
ATOM 668 N N . ILE A 1 88 ? 8.977 -21.312 -3.121 1 96 88 ILE A N 1
ATOM 669 C CA . ILE A 1 88 ? 9.617 -20.75 -1.933 1 96 88 ILE A CA 1
ATOM 670 C C . ILE A 1 88 ? 11.117 -21.031 -1.979 1 96 88 ILE A C 1
ATOM 672 O O . ILE A 1 88 ? 11.594 -21.75 -2.854 1 96 88 ILE A O 1
ATOM 676 N N . VAL A 1 89 ? 11.852 -20.391 -1.091 1 94.56 89 VAL A N 1
ATOM 677 C CA . VAL A 1 89 ? 13.273 -20.656 -0.951 1 94.56 89 VAL A CA 1
ATOM 678 C C . VAL A 1 89 ? 13.484 -22.109 -0.542 1 94.56 89 VAL A C 1
ATOM 680 O O . VAL A 1 89 ? 12.898 -22.578 0.435 1 94.56 89 VAL A O 1
ATOM 683 N N . PRO A 1 90 ? 14.359 -22.828 -1.278 1 95.38 90 PRO A N 1
ATOM 684 C CA . PRO A 1 90 ? 14.531 -24.266 -1.015 1 95.38 90 PRO A CA 1
ATOM 685 C C . PRO A 1 90 ? 14.906 -24.547 0.435 1 95.38 90 PRO A C 1
ATOM 687 O O . PRO A 1 90 ? 14.5 -25.578 0.989 1 95.38 90 PRO A O 1
ATOM 690 N N . GLU A 1 91 ? 15.562 -23.656 1.099 1 93.5 91 GLU A N 1
ATOM 691 C CA . GLU A 1 91 ? 16.078 -23.859 2.449 1 93.5 91 GLU A CA 1
ATOM 692 C C . GLU A 1 91 ? 14.953 -23.906 3.473 1 93.5 91 GLU A C 1
ATOM 694 O O . GLU A 1 91 ? 15.148 -24.359 4.602 1 93.5 91 GLU A O 1
ATOM 699 N N . ASP A 1 92 ? 13.766 -23.469 3.076 1 95.44 92 ASP A N 1
ATOM 700 C CA . ASP A 1 92 ? 12.688 -23.328 4.051 1 95.44 92 ASP A CA 1
ATOM 701 C C . ASP A 1 92 ? 11.648 -24.438 3.881 1 95.44 92 ASP A C 1
ATOM 703 O O . ASP A 1 92 ? 10.594 -24.406 4.52 1 95.44 92 ASP A O 1
ATOM 707 N N . VAL A 1 93 ? 11.938 -25.469 3.074 1 96.44 93 VAL A N 1
ATOM 708 C CA . VAL A 1 93 ? 10.914 -26.453 2.76 1 96.44 93 VAL A CA 1
ATOM 709 C C . VAL A 1 93 ? 10.594 -27.281 4.004 1 96.44 93 VAL A C 1
ATOM 711 O O . VAL A 1 93 ? 9.5 -27.844 4.121 1 96.44 93 VAL A O 1
ATOM 714 N N . ASP A 1 94 ? 11.523 -27.391 4.938 1 95.81 94 ASP A N 1
ATOM 715 C CA . ASP A 1 94 ? 11.305 -28.125 6.176 1 95.81 94 ASP A CA 1
ATOM 716 C C . ASP A 1 94 ? 10.172 -27.5 6.992 1 95.81 94 ASP A C 1
ATOM 718 O O . ASP A 1 94 ? 9.406 -28.219 7.645 1 95.81 94 ASP A O 1
ATOM 722 N N . ILE A 1 95 ? 10.094 -26.172 6.934 1 96.44 95 ILE A N 1
ATOM 723 C CA . ILE A 1 95 ? 9.016 -25.469 7.621 1 96.44 95 ILE A CA 1
ATOM 724 C C . ILE A 1 95 ? 7.672 -25.875 7.023 1 96.44 95 ILE A C 1
ATOM 726 O O . ILE A 1 95 ? 6.719 -26.156 7.754 1 96.44 95 ILE A O 1
ATOM 730 N N . ALA A 1 96 ? 7.605 -25.922 5.723 1 97.19 96 ALA A N 1
ATOM 731 C CA . ALA A 1 96 ? 6.375 -26.297 5.035 1 97.19 96 ALA A CA 1
ATOM 732 C C . ALA A 1 96 ? 5.961 -27.719 5.387 1 97.19 96 ALA A C 1
ATOM 734 O O . ALA A 1 96 ? 4.789 -27.984 5.656 1 97.19 96 ALA A O 1
ATOM 735 N N . ALA A 1 97 ? 6.91 -28.641 5.395 1 96.75 97 ALA A N 1
ATOM 736 C CA . ALA A 1 97 ? 6.637 -30.031 5.738 1 96.75 97 ALA A CA 1
ATOM 737 C C . ALA A 1 97 ? 6.098 -30.156 7.164 1 96.75 97 ALA A C 1
ATOM 739 O O . ALA A 1 97 ? 5.102 -30.844 7.402 1 96.75 97 ALA A O 1
ATOM 740 N N . ALA A 1 98 ? 6.742 -29.453 8.047 1 96.69 98 ALA A N 1
ATOM 741 C CA . ALA A 1 98 ? 6.375 -29.5 9.461 1 96.69 98 ALA A CA 1
ATOM 742 C C . ALA A 1 98 ? 4.969 -28.953 9.68 1 96.69 98 ALA A C 1
ATOM 744 O O . ALA A 1 98 ? 4.25 -29.406 10.578 1 96.69 98 ALA A O 1
ATOM 745 N N . LEU A 1 99 ? 4.543 -28.062 8.844 1 97.75 99 LEU A N 1
ATOM 746 C CA . LEU A 1 99 ? 3.26 -27.391 9.031 1 97.75 99 LEU A CA 1
ATOM 747 C C . LEU A 1 99 ? 2.211 -27.953 8.07 1 97.75 99 LEU A C 1
ATOM 749 O O . LEU A 1 99 ? 1.112 -27.406 7.961 1 97.75 99 LEU A O 1
ATOM 753 N N . ASN A 1 100 ? 2.543 -28.984 7.34 1 97.94 100 ASN A N 1
ATOM 754 C CA . ASN A 1 100 ? 1.639 -29.656 6.406 1 97.94 100 ASN A CA 1
ATOM 755 C C . ASN A 1 100 ? 1.127 -28.688 5.344 1 97.94 100 ASN A C 1
ATOM 757 O O . ASN A 1 100 ? -0.081 -28.562 5.129 1 97.94 100 ASN A O 1
ATOM 761 N N . ILE A 1 101 ? 2.062 -27.906 4.797 1 98.38 101 ILE A N 1
ATOM 762 C CA . ILE A 1 101 ? 1.797 -26.953 3.725 1 98.38 101 ILE A CA 1
ATOM 763 C C . ILE A 1 101 ? 2.283 -27.531 2.395 1 98.38 101 ILE A C 1
ATOM 765 O O . ILE A 1 101 ? 3.41 -28.016 2.297 1 98.38 101 ILE A O 1
ATOM 769 N N . SER A 1 102 ? 1.407 -27.531 1.393 1 98.69 102 SER A N 1
ATOM 770 C CA . SER A 1 102 ? 1.785 -27.969 0.051 1 98.69 102 SER A CA 1
ATOM 771 C C . SER A 1 102 ? 2.51 -26.859 -0.704 1 98.69 102 SER A C 1
ATOM 773 O O . SER A 1 102 ? 2.141 -25.688 -0.6 1 98.69 102 SER A O 1
ATOM 775 N N . LEU A 1 103 ? 3.529 -27.266 -1.443 1 98.62 103 LEU A N 1
ATOM 776 C CA . LEU A 1 103 ? 4.352 -26.266 -2.131 1 98.62 103 LEU A CA 1
ATOM 777 C C . LEU A 1 103 ? 4.242 -26.438 -3.643 1 98.62 103 LEU A C 1
ATOM 779 O O . LEU A 1 103 ? 4.098 -27.547 -4.145 1 98.62 103 LEU A O 1
ATOM 783 N N . THR A 1 104 ? 4.301 -25.328 -4.324 1 98.69 104 THR A N 1
ATOM 784 C CA . THR A 1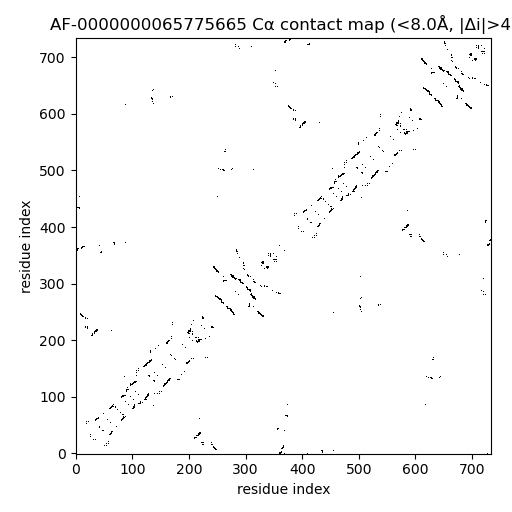 104 ? 4.555 -25.359 -5.758 1 98.69 104 THR A CA 1
ATOM 785 C C . THR A 1 104 ? 6.012 -25.719 -6.039 1 98.69 104 THR A C 1
ATOM 787 O O . THR A 1 104 ? 6.926 -25.156 -5.434 1 98.69 104 THR A O 1
ATOM 790 N N . ALA A 1 105 ? 6.211 -26.656 -6.844 1 98.56 105 ALA A N 1
ATOM 791 C CA . ALA A 1 105 ? 7.523 -26.938 -7.422 1 98.56 105 ALA A CA 1
ATOM 792 C C . ALA A 1 105 ? 7.645 -26.344 -8.82 1 98.56 105 ALA A C 1
ATOM 794 O O . ALA A 1 105 ? 7.078 -26.859 -9.781 1 98.56 105 ALA A O 1
ATOM 795 N N . PRO A 1 106 ? 8.43 -25.266 -8.914 1 98.44 106 PRO A N 1
ATOM 796 C CA . PRO A 1 106 ? 8.383 -24.516 -10.172 1 98.44 106 PRO A CA 1
ATOM 797 C C . PRO A 1 106 ? 9.328 -25.094 -11.227 1 98.44 106 PRO A C 1
ATOM 799 O O . PRO A 1 106 ? 9.195 -24.766 -12.414 1 98.44 106 PRO A O 1
ATOM 802 N N . SER A 1 107 ? 10.328 -25.938 -10.82 1 98.19 107 SER A N 1
ATOM 803 C CA . SER A 1 107 ? 11.297 -26.453 -11.781 1 98.19 107 SER A CA 1
ATOM 804 C C . SER A 1 107 ? 12.07 -27.641 -11.203 1 98.19 107 SER A C 1
ATOM 806 O O . SER A 1 107 ? 12.062 -27.859 -9.992 1 98.19 107 SER A O 1
ATOM 808 N N . LEU A 1 108 ? 12.664 -28.359 -12.133 1 98.19 108 LEU A N 1
ATOM 809 C CA . LEU A 1 108 ? 13.562 -29.438 -11.734 1 98.19 108 LEU A CA 1
ATOM 810 C C . LEU A 1 108 ? 14.742 -28.891 -10.93 1 98.19 108 LEU A C 1
ATOM 812 O O . LEU A 1 108 ? 15.156 -29.5 -9.945 1 98.19 108 LEU A O 1
ATOM 816 N N . GLU A 1 109 ? 15.266 -27.75 -11.344 1 97.06 109 GLU A N 1
ATOM 817 C CA . GLU A 1 109 ? 16.375 -27.125 -10.641 1 97.06 109 GLU A CA 1
ATOM 818 C C . GLU A 1 109 ? 16.031 -26.828 -9.188 1 97.06 109 GLU A C 1
ATOM 820 O O . GLU A 1 109 ? 16.812 -27.109 -8.281 1 97.06 109 GLU A O 1
ATOM 825 N N . TRP A 1 110 ? 14.898 -26.297 -8.953 1 97.38 110 TRP A N 1
ATOM 826 C CA . TRP A 1 110 ? 14.414 -26 -7.609 1 97.38 110 TRP A CA 1
ATOM 827 C C . TRP A 1 110 ? 14.336 -27.281 -6.773 1 97.38 110 TRP A C 1
ATOM 829 O O . TRP A 1 110 ? 14.797 -27.312 -5.633 1 97.38 110 TRP A O 1
ATOM 839 N N . LEU A 1 111 ? 13.758 -28.328 -7.375 1 98 111 LEU A N 1
ATOM 840 C CA . LEU A 1 111 ? 13.562 -29.578 -6.652 1 98 111 LEU A CA 1
ATOM 841 C C . LEU A 1 111 ? 14.906 -30.219 -6.32 1 98 111 LEU A C 1
ATOM 843 O O . LEU A 1 111 ? 15.07 -30.812 -5.246 1 98 111 LEU A O 1
ATOM 847 N N . LYS A 1 112 ? 15.852 -30.078 -7.25 1 97.62 112 LYS A N 1
ATOM 848 C CA . LYS A 1 112 ? 17.188 -30.578 -6.996 1 97.62 112 LYS A CA 1
ATOM 849 C C . LYS A 1 112 ? 17.828 -29.875 -5.805 1 97.62 112 LYS A C 1
ATOM 851 O O . LYS A 1 112 ? 18.5 -30.5 -4.984 1 97.62 112 LYS A O 1
ATOM 856 N N . LEU A 1 113 ? 17.609 -28.594 -5.715 1 96.81 113 LEU A N 1
ATOM 857 C CA . LEU A 1 113 ? 18.125 -27.844 -4.574 1 96.81 113 LEU A CA 1
ATOM 858 C C . LEU A 1 113 ? 17.469 -28.312 -3.279 1 96.81 113 LEU A C 1
ATOM 860 O O . LEU A 1 113 ? 18.125 -28.406 -2.242 1 96.81 113 LEU A O 1
ATOM 864 N N . VAL A 1 114 ? 16.234 -28.594 -3.338 1 96.75 114 VAL A N 1
ATOM 865 C CA . VAL A 1 114 ? 15.469 -29.047 -2.178 1 96.75 114 VAL A CA 1
ATOM 866 C C . VAL A 1 114 ? 16.062 -30.359 -1.658 1 96.75 114 VAL A C 1
ATOM 868 O O . VAL A 1 114 ? 16.312 -30.5 -0.461 1 96.75 114 VAL A O 1
ATOM 871 N N . VAL A 1 115 ? 16.297 -31.328 -2.555 1 95.88 115 VAL A N 1
ATOM 872 C CA . VAL A 1 115 ? 16.703 -32.656 -2.115 1 95.88 115 VAL A CA 1
ATOM 873 C C . VAL A 1 115 ? 18.172 -32.625 -1.684 1 95.88 115 VAL A C 1
ATOM 875 O O . VAL A 1 115 ? 18.625 -33.5 -0.954 1 95.88 115 VAL A O 1
ATOM 878 N N . GLN A 1 116 ? 18.891 -31.609 -2.1 1 93.38 116 GLN A N 1
ATOM 879 C CA . GLN A 1 116 ? 20.281 -31.469 -1.683 1 93.38 116 GLN A CA 1
ATOM 880 C C . GLN A 1 116 ? 20.375 -30.906 -0.267 1 93.38 116 GLN A C 1
ATOM 882 O O . GLN A 1 116 ? 21.312 -31.219 0.47 1 93.38 116 GLN A O 1
ATOM 887 N N . GLU A 1 117 ? 19.484 -30.141 0.139 1 84.69 117 GLU A N 1
ATOM 888 C CA . GLU A 1 117 ? 19.547 -29.406 1.398 1 84.69 117 GLU A CA 1
ATOM 889 C C . GLU A 1 117 ? 18.938 -30.203 2.539 1 84.69 117 GLU A C 1
ATOM 891 O O . GLU A 1 117 ? 19.344 -30.078 3.693 1 84.69 117 GLU A O 1
ATOM 896 N N . GLU A 1 118 ? 17.969 -30.984 2.234 1 77.5 118 GLU A N 1
ATOM 897 C CA . GLU A 1 118 ? 17.172 -31.594 3.295 1 77.5 118 GLU A CA 1
ATOM 898 C C . GLU A 1 118 ? 17.344 -33.125 3.316 1 77.5 118 GLU A C 1
ATOM 900 O O . GLU A 1 118 ? 17.422 -33.75 2.264 1 77.5 118 GLU A O 1
ATOM 905 N N . ALA A 1 119 ? 17.375 -33.5 4.539 1 72.81 119 ALA A N 1
ATOM 906 C CA . ALA A 1 119 ? 17.656 -34.938 4.711 1 72.81 119 ALA A CA 1
ATOM 907 C C . ALA A 1 119 ? 16.359 -35.75 4.699 1 72.81 119 ALA A C 1
ATOM 909 O O . ALA A 1 119 ? 16.344 -36.875 4.238 1 72.81 119 ALA A O 1
ATOM 910 N N . GLU A 1 120 ? 15.391 -35.219 5.242 1 85.62 120 GLU A N 1
ATOM 911 C CA . GLU A 1 120 ? 14.109 -35.906 5.324 1 85.62 120 GLU A CA 1
ATOM 912 C C . GLU A 1 120 ? 13 -35.125 4.656 1 85.62 120 GLU A C 1
ATOM 914 O O . GLU A 1 120 ? 12.68 -34 5.082 1 85.62 120 GLU A O 1
ATOM 919 N N . LEU A 1 121 ? 12.359 -35.812 3.615 1 92.5 121 LEU A N 1
ATOM 920 C CA . LEU A 1 121 ? 11.43 -35.062 2.781 1 92.5 121 LEU A CA 1
ATOM 921 C C . LEU A 1 121 ? 10.109 -35.812 2.639 1 92.5 121 LEU A C 1
ATOM 923 O O . LEU A 1 121 ? 9.242 -35.406 1.854 1 92.5 121 LEU A O 1
ATOM 927 N N . SER A 1 122 ? 9.891 -36.844 3.441 1 92.75 122 SER A N 1
ATOM 928 C CA . SER A 1 122 ? 8.742 -37.719 3.246 1 92.75 122 SER A CA 1
ATOM 929 C C . SER A 1 122 ? 7.434 -37 3.564 1 92.75 122 SER A C 1
ATOM 931 O O . SER A 1 122 ? 6.367 -37.406 3.092 1 92.75 122 SER A O 1
ATOM 933 N N . ASP A 1 123 ? 7.492 -35.969 4.293 1 93.75 123 ASP A N 1
ATOM 934 C CA . ASP A 1 123 ? 6.281 -35.219 4.66 1 93.75 123 ASP A CA 1
ATOM 935 C C . ASP A 1 123 ? 6.031 -34.062 3.705 1 93.75 123 ASP A C 1
ATOM 937 O O . ASP A 1 123 ? 5.012 -33.375 3.811 1 93.75 123 ASP A O 1
ATOM 941 N N . LEU A 1 124 ? 6.883 -33.906 2.76 1 97.25 124 LEU A N 1
ATOM 942 C CA . LEU A 1 124 ? 6.754 -32.781 1.84 1 97.25 124 LEU A CA 1
ATOM 943 C C . LEU A 1 124 ? 5.75 -33.094 0.735 1 97.25 124 LEU A C 1
ATOM 945 O O . LEU A 1 124 ? 5.75 -34.188 0.185 1 97.25 124 LEU A O 1
ATOM 949 N N . LYS A 1 125 ? 4.801 -32.188 0.481 1 98.5 125 LYS A N 1
ATOM 950 C CA . LYS A 1 125 ? 3.834 -32.281 -0.613 1 98.5 125 LYS A CA 1
ATOM 951 C C . LYS A 1 125 ? 4.109 -31.188 -1.658 1 98.5 125 LYS A C 1
ATOM 953 O O . LYS A 1 125 ? 4.363 -30.031 -1.313 1 98.5 125 LYS A O 1
ATOM 958 N N . ILE A 1 126 ? 4.066 -31.578 -2.91 1 98.62 126 ILE A N 1
ATOM 959 C CA . ILE A 1 126 ? 4.359 -30.594 -3.941 1 98.62 126 ILE A CA 1
ATOM 960 C C . ILE A 1 126 ? 3.303 -30.672 -5.043 1 98.62 126 ILE A C 1
ATOM 962 O O . ILE A 1 126 ? 2.729 -31.734 -5.289 1 98.62 126 ILE A O 1
ATOM 966 N N . HIS A 1 127 ? 2.947 -29.547 -5.59 1 98.88 127 HIS A N 1
ATOM 967 C CA . HIS A 1 127 ? 2.268 -29.406 -6.871 1 98.88 127 HIS A CA 1
ATOM 968 C C . HIS A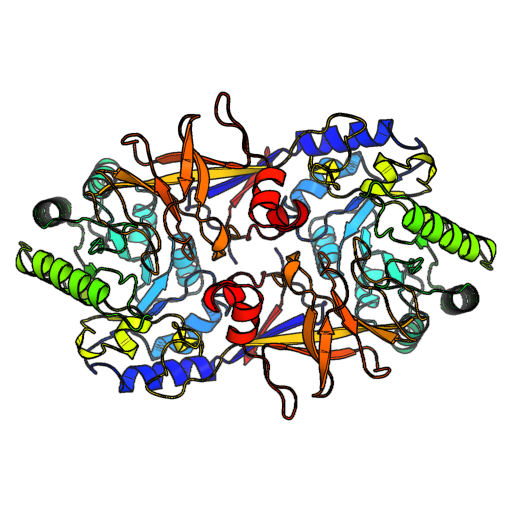 1 127 ? 3.227 -28.906 -7.945 1 98.88 127 HIS A C 1
ATOM 970 O O . HIS A 1 127 ? 3.803 -27.812 -7.816 1 98.88 127 HIS A O 1
ATOM 976 N N . ILE A 1 128 ? 3.432 -29.641 -9.008 1 98.88 128 ILE A N 1
ATOM 977 C CA . ILE A 1 128 ? 4.309 -29.203 -10.094 1 98.88 128 ILE A CA 1
ATOM 978 C C . ILE A 1 128 ? 3.635 -28.094 -10.883 1 98.88 128 ILE A C 1
ATOM 980 O O . ILE A 1 128 ? 2.486 -28.234 -11.312 1 98.88 128 ILE A O 1
ATOM 984 N N . GLY A 1 129 ? 4.32 -26.953 -10.953 1 98.56 129 GLY A N 1
ATOM 985 C CA . GLY A 1 129 ? 3.826 -25.875 -11.789 1 98.56 129 GLY A CA 1
ATOM 986 C C . GLY A 1 129 ? 4.148 -26.047 -13.258 1 98.56 129 GLY A C 1
ATOM 987 O O . GLY A 1 129 ? 5.266 -26.422 -13.609 1 98.56 129 GLY A O 1
ATOM 988 N N . VAL A 1 130 ? 3.193 -25.797 -14.102 1 98.69 130 VAL A N 1
ATOM 989 C CA . VAL A 1 130 ? 3.375 -25.891 -15.547 1 98.69 130 VAL A CA 1
ATOM 990 C C . VAL A 1 130 ? 3.191 -24.516 -16.172 1 98.69 130 VAL A C 1
ATOM 992 O O . VAL A 1 130 ? 2.162 -23.859 -15.969 1 98.69 130 VAL A O 1
ATOM 995 N N . ASP A 1 131 ? 4.18 -24.031 -16.844 1 98.44 131 ASP A N 1
ATOM 996 C CA . ASP A 1 131 ? 4.035 -22.844 -17.656 1 98.44 131 ASP A CA 1
ATOM 997 C C . ASP A 1 131 ? 3.479 -23.172 -19.031 1 98.44 131 ASP A C 1
ATOM 999 O O . ASP A 1 131 ? 4.238 -23.375 -19.984 1 98.44 131 ASP A O 1
ATOM 1003 N N . SER A 1 132 ? 2.203 -23.078 -19.078 1 98.06 132 SER A N 1
ATOM 1004 C CA . SER A 1 132 ? 1.562 -23.391 -20.359 1 98.06 132 SER A CA 1
ATOM 1005 C C . SER A 1 132 ? 1.52 -22.188 -21.266 1 98.06 132 SER A C 1
ATOM 1007 O O . SER A 1 132 ? 1.144 -22.297 -22.438 1 98.06 132 SER A O 1
ATOM 1009 N N . GLY A 1 133 ? 1.904 -21.031 -20.703 1 96.81 133 GLY A N 1
ATOM 1010 C CA . GLY A 1 133 ? 1.888 -19.859 -21.578 1 96.81 133 GLY A CA 1
ATOM 1011 C C . GLY A 1 133 ? 1.901 -18.547 -20.812 1 96.81 133 GLY A C 1
ATOM 1012 O O . GLY A 1 133 ? 2.074 -17.484 -21.406 1 96.81 133 GLY A O 1
ATOM 1013 N N . MET A 1 134 ? 1.723 -18.547 -19.516 1 96 134 MET A N 1
ATOM 1014 C CA . MET A 1 134 ? 1.751 -17.344 -18.688 1 96 134 MET A CA 1
ATOM 1015 C C . MET A 1 134 ? 3.143 -16.719 -18.688 1 96 134 MET A C 1
ATOM 1017 O O . MET A 1 134 ? 3.281 -15.5 -18.562 1 96 134 MET A O 1
ATOM 1021 N N . GLY A 1 135 ? 4.148 -17.547 -18.75 1 96.56 135 GLY A N 1
ATOM 1022 C CA . GLY A 1 135 ? 5.52 -17.062 -18.797 1 96.56 135 GLY A CA 1
ATOM 1023 C C . GLY A 1 135 ? 6.043 -16.609 -17.453 1 96.56 135 GLY A C 1
ATOM 1024 O O . GLY A 1 135 ? 6.941 -15.766 -17.391 1 96.56 135 GLY A O 1
ATOM 1025 N N . ARG A 1 136 ? 5.543 -17.109 -16.312 1 97.19 136 ARG A N 1
ATOM 1026 C CA . ARG A 1 136 ? 5.93 -16.672 -14.977 1 97.19 136 ARG A CA 1
ATOM 1027 C C . ARG A 1 136 ? 6.734 -17.75 -14.258 1 97.19 136 ARG A C 1
ATOM 1029 O O . ARG A 1 136 ? 7.965 -17.672 -14.195 1 97.19 136 ARG A O 1
ATOM 1036 N N . ILE A 1 137 ? 6.137 -18.844 -13.875 1 98.12 137 ILE A N 1
ATOM 1037 C CA . ILE A 1 137 ? 6.844 -19.969 -13.266 1 98.12 137 ILE A CA 1
ATOM 1038 C C . ILE A 1 137 ? 6.355 -21.281 -13.883 1 98.12 137 ILE A C 1
ATOM 1040 O O . ILE A 1 137 ? 5.309 -21.312 -14.531 1 98.12 137 ILE A O 1
ATOM 1044 N N . GLY A 1 138 ? 7.199 -22.328 -13.727 1 98.5 138 GLY A N 1
ATOM 1045 C CA . GLY A 1 138 ? 6.734 -23.641 -14.109 1 98.5 138 GLY A CA 1
ATOM 1046 C C . GLY A 1 138 ? 7.539 -24.266 -15.234 1 98.5 138 GLY A C 1
ATOM 1047 O O . GLY A 1 138 ? 8.242 -23.562 -15.961 1 98.5 138 GLY A O 1
ATOM 1048 N N . ILE A 1 139 ? 7.363 -25.531 -15.438 1 98.12 139 ILE A N 1
ATOM 1049 C CA . ILE A 1 139 ? 8.047 -26.281 -16.484 1 98.12 139 ILE A CA 1
ATOM 1050 C C . ILE A 1 139 ? 7.289 -26.141 -17.797 1 98.12 139 ILE A C 1
ATOM 1052 O O . ILE A 1 139 ? 6.113 -25.781 -17.812 1 98.12 139 ILE A O 1
ATOM 1056 N N . ARG A 1 140 ? 7.941 -26.5 -18.891 1 96.44 140 ARG A N 1
ATOM 1057 C CA . ARG A 1 140 ? 7.316 -26.328 -20.188 1 96.44 140 ARG A CA 1
ATOM 1058 C C . ARG A 1 140 ? 7.359 -27.625 -21 1 96.44 140 ARG A C 1
ATOM 1060 O O . ARG A 1 140 ? 6.902 -27.656 -22.141 1 96.44 140 ARG A O 1
ATOM 1067 N N . ASP A 1 141 ? 7.91 -28.688 -20.391 1 95.06 141 ASP A N 1
ATOM 1068 C CA . ASP A 1 141 ? 7.914 -29.922 -21.156 1 95.06 141 ASP A CA 1
ATOM 1069 C C . ASP A 1 141 ? 7.742 -31.141 -20.234 1 95.06 141 ASP A C 1
ATOM 1071 O O . ASP A 1 141 ? 8.008 -31.047 -19.031 1 95.06 141 ASP A O 1
ATOM 1075 N N . VAL A 1 142 ? 7.355 -32.188 -20.844 1 97.31 142 VAL A N 1
ATOM 1076 C CA . VAL A 1 142 ? 6.961 -33.406 -20.156 1 97.31 142 VAL A CA 1
ATOM 1077 C C . VAL A 1 142 ? 8.195 -34.125 -19.594 1 97.31 142 VAL A C 1
ATOM 1079 O O . VAL A 1 142 ? 8.141 -34.719 -18.516 1 97.31 142 VAL A O 1
ATOM 1082 N N . GLU A 1 143 ? 9.312 -33.969 -20.281 1 98.19 143 GLU A N 1
ATOM 1083 C CA . GLU A 1 143 ? 10.539 -34.594 -19.812 1 98.19 143 GLU A CA 1
ATOM 1084 C C . GLU A 1 143 ? 10.961 -34.062 -18.453 1 98.19 143 GLU A C 1
ATOM 1086 O O . GLU A 1 143 ? 11.281 -34.844 -17.547 1 98.19 143 GLU A O 1
ATOM 1091 N N . GLU A 1 144 ? 10.93 -32.781 -18.344 1 98.19 144 GLU A N 1
ATOM 1092 C CA . GLU A 1 144 ? 11.258 -32.156 -17.062 1 98.19 144 GLU A CA 1
ATOM 1093 C C . GLU A 1 144 ? 10.266 -32.594 -15.977 1 98.19 144 GLU A C 1
ATOM 1095 O O . GLU A 1 144 ? 10.656 -32.875 -14.844 1 98.19 144 GLU A O 1
ATOM 1100 N N . ALA A 1 145 ? 9.016 -32.688 -16.312 1 98.56 145 ALA A N 1
ATOM 1101 C CA . ALA A 1 145 ? 8 -33.125 -15.367 1 98.56 145 ALA A CA 1
ATOM 1102 C C . ALA A 1 145 ? 8.297 -34.5 -14.844 1 98.56 145 ALA A C 1
ATOM 1104 O O . ALA A 1 145 ? 8.266 -34.75 -13.633 1 98.56 145 ALA A O 1
ATOM 1105 N N . ASN A 1 146 ? 8.57 -35.375 -15.773 1 98.81 146 ASN A N 1
ATOM 1106 C CA . ASN A 1 146 ? 8.805 -36.75 -15.406 1 98.81 146 ASN A CA 1
ATOM 1107 C C . ASN A 1 146 ? 10.094 -36.906 -14.594 1 98.81 146 ASN A C 1
ATOM 1109 O O . ASN A 1 146 ? 10.172 -37.75 -13.703 1 98.81 146 ASN A O 1
ATOM 1113 N N . GLN A 1 147 ? 11.094 -36.094 -14.906 1 98.75 147 GLN A N 1
ATOM 1114 C CA . GLN A 1 147 ? 12.297 -36.094 -14.086 1 98.75 147 GLN A CA 1
ATOM 1115 C C . GLN A 1 147 ? 11.992 -35.625 -12.664 1 98.75 147 GLN A C 1
ATOM 1117 O O . GLN A 1 147 ? 12.555 -36.125 -11.695 1 98.75 147 GLN A O 1
ATOM 1122 N N . MET A 1 148 ? 11.148 -34.688 -12.516 1 98.69 148 MET A N 1
ATOM 1123 C CA . MET A 1 148 ? 10.742 -34.188 -11.203 1 98.69 148 MET A CA 1
ATOM 1124 C C . MET A 1 148 ? 9.984 -35.25 -10.43 1 98.69 148 MET A C 1
ATOM 1126 O O . MET A 1 148 ? 10.211 -35.438 -9.234 1 98.69 148 MET A O 1
ATOM 1130 N N . ILE A 1 149 ? 9.078 -35.938 -11.133 1 98.75 149 ILE A N 1
ATOM 1131 C CA . ILE A 1 149 ? 8.305 -37 -10.508 1 98.75 149 ILE A CA 1
ATOM 1132 C C . ILE A 1 149 ? 9.242 -38.094 -10.008 1 98.75 149 ILE A C 1
ATOM 1134 O O . ILE A 1 149 ? 9.117 -38.562 -8.875 1 98.75 149 ILE A O 1
ATOM 1138 N N . GLU A 1 150 ? 10.18 -38.438 -10.883 1 98.5 150 GLU A N 1
ATOM 1139 C CA . GLU A 1 150 ? 11.156 -39.469 -10.508 1 98.5 150 GLU A CA 1
ATOM 1140 C C . GLU A 1 150 ? 11.953 -39.031 -9.273 1 98.5 150 GLU A C 1
ATOM 1142 O O . GLU A 1 150 ? 12.156 -39.844 -8.352 1 98.5 150 GLU A O 1
ATOM 1147 N N . LEU A 1 151 ? 12.391 -37.844 -9.312 1 97.75 151 LEU A N 1
ATOM 1148 C CA . LEU A 1 151 ? 13.156 -37.312 -8.188 1 97.75 151 LEU A CA 1
ATOM 1149 C C . LEU A 1 151 ? 12.312 -37.281 -6.918 1 97.75 151 LEU A C 1
ATOM 1151 O O . LEU A 1 151 ? 12.789 -37.625 -5.832 1 97.75 151 LEU A O 1
ATOM 1155 N N . ALA A 1 152 ? 11.102 -36.844 -7.016 1 97.88 152 ALA A N 1
ATOM 1156 C CA . ALA A 1 152 ? 10.18 -36.812 -5.883 1 97.88 152 ALA A CA 1
ATOM 1157 C C . ALA A 1 152 ? 9.992 -38.219 -5.301 1 97.88 152 ALA A C 1
ATOM 1159 O O . ALA A 1 152 ? 10.047 -38.406 -4.082 1 97.88 152 ALA A O 1
ATOM 1160 N N . ASP A 1 153 ? 9.812 -39.219 -6.152 1 97.12 153 ASP A N 1
ATOM 1161 C CA . ASP A 1 153 ? 9.625 -40.594 -5.719 1 97.12 153 ASP A CA 1
ATOM 1162 C C . ASP A 1 153 ? 10.867 -41.125 -5 1 97.12 153 ASP A C 1
ATOM 1164 O O . ASP A 1 153 ? 10.758 -41.781 -3.975 1 97.12 153 ASP A O 1
ATOM 1168 N N . LYS A 1 154 ? 11.977 -40.75 -5.582 1 96.38 154 LYS A N 1
ATOM 1169 C CA . LYS A 1 154 ? 13.242 -41.188 -5.004 1 96.38 154 LYS A CA 1
ATOM 1170 C C . LYS A 1 154 ? 13.375 -40.719 -3.557 1 96.38 154 LYS A C 1
ATOM 1172 O O . LYS A 1 154 ? 13.922 -41.438 -2.717 1 96.38 154 LYS A O 1
ATOM 1177 N N . TYR A 1 155 ? 12.883 -39.594 -3.225 1 96.44 155 TYR A N 1
ATOM 1178 C CA . TYR A 1 155 ? 13.062 -39 -1.897 1 96.44 155 TYR A CA 1
ATOM 1179 C C . TYR A 1 155 ? 11.766 -39.031 -1.107 1 96.44 155 TYR A C 1
ATOM 1181 O O . TYR A 1 155 ? 11.625 -38.344 -0.1 1 96.44 155 TYR A O 1
ATOM 1189 N N . ALA A 1 156 ? 10.773 -39.719 -1.607 1 96.44 156 ALA A N 1
ATOM 1190 C CA . ALA A 1 156 ? 9.484 -39.938 -0.956 1 96.44 156 ALA A CA 1
ATOM 1191 C C . ALA A 1 156 ? 8.727 -38.656 -0.768 1 96.44 156 ALA A C 1
ATOM 1193 O O . ALA A 1 156 ? 8.031 -38.469 0.233 1 96.44 156 ALA A O 1
ATOM 1194 N N . ILE A 1 157 ? 8.992 -37.688 -1.615 1 97.75 157 ILE A N 1
ATOM 1195 C CA . ILE A 1 157 ? 8.188 -36.469 -1.67 1 97.75 157 ILE A CA 1
ATOM 1196 C C . ILE A 1 157 ? 6.832 -36.75 -2.299 1 97.75 157 ILE A C 1
ATOM 1198 O O . ILE A 1 157 ? 6.75 -37.469 -3.309 1 97.75 157 ILE A O 1
ATOM 1202 N N . ASN A 1 158 ? 5.781 -36.281 -1.68 1 98.25 158 ASN A N 1
ATOM 1203 C CA . ASN A 1 158 ? 4.438 -36.531 -2.193 1 98.25 158 ASN A CA 1
ATOM 1204 C C . ASN A 1 158 ? 4.121 -35.625 -3.391 1 98.25 158 ASN A C 1
ATOM 1206 O O . ASN A 1 158 ? 3.875 -34.438 -3.232 1 98.25 158 ASN A O 1
ATOM 1210 N N . PHE A 1 159 ? 4.18 -36.25 -4.539 1 98.5 159 PHE A N 1
ATOM 1211 C CA . PHE A 1 159 ? 3.668 -35.562 -5.727 1 98.5 159 PHE A CA 1
ATOM 1212 C C . PHE A 1 159 ? 2.146 -35.5 -5.695 1 98.5 159 PHE A C 1
ATOM 1214 O O . PHE A 1 159 ? 1.47 -36.312 -6.328 1 98.5 159 PHE A O 1
ATOM 1221 N N . GLU A 1 160 ? 1.674 -34.375 -5.125 1 98.5 160 GLU A N 1
ATOM 1222 C CA . GLU A 1 160 ? 0.275 -34.219 -4.73 1 98.5 160 GLU A CA 1
ATOM 1223 C C . GLU A 1 160 ? -0.563 -33.656 -5.879 1 98.5 160 GLU A C 1
ATOM 1225 O O . GLU A 1 160 ? -1.739 -34 -6.02 1 98.5 160 GLU A O 1
ATOM 1230 N N . GLY A 1 161 ? 0.096 -32.812 -6.633 1 98.75 161 GLY A N 1
ATOM 1231 C CA . GLY A 1 161 ? -0.705 -32.156 -7.66 1 98.75 161 GLY A CA 1
ATOM 1232 C C . GLY A 1 161 ? 0.129 -31.578 -8.781 1 98.75 161 GLY A C 1
ATOM 1233 O O . GLY A 1 161 ? 1.36 -31.625 -8.734 1 98.75 161 GLY A O 1
ATOM 1234 N N . ILE A 1 162 ? -0.55 -31.062 -9.805 1 98.75 162 ILE A N 1
ATOM 1235 C CA . ILE A 1 162 ? 0.02 -30.344 -10.945 1 98.75 162 ILE A CA 1
ATOM 1236 C C . ILE A 1 162 ? -0.955 -29.281 -11.43 1 98.75 162 ILE A C 1
ATOM 1238 O O . ILE A 1 162 ? -2.172 -29.469 -11.383 1 98.75 162 ILE A O 1
ATOM 1242 N N . PHE A 1 163 ? -0.392 -28.109 -11.805 1 98.75 163 PHE A N 1
ATOM 1243 C CA . PHE A 1 163 ? -1.328 -27.062 -12.195 1 98.75 163 PHE A CA 1
ATOM 1244 C C . PHE A 1 163 ? -0.682 -26.094 -13.18 1 98.75 163 PHE A C 1
ATOM 1246 O O . PHE A 1 163 ? 0.535 -26.125 -13.375 1 98.75 163 PHE A O 1
ATOM 1253 N N . THR A 1 164 ? -1.48 -25.344 -13.867 1 98.5 164 THR A N 1
ATOM 1254 C CA . THR A 1 164 ? -1.086 -24.188 -14.68 1 98.5 164 THR A CA 1
ATOM 1255 C C . THR A 1 164 ? -1.922 -22.969 -14.328 1 98.5 164 THR A C 1
ATOM 1257 O O . THR A 1 164 ? -2.721 -23 -13.391 1 98.5 164 THR A O 1
ATOM 1260 N N . HIS A 1 165 ? -1.627 -21.844 -14.922 1 97.88 165 HIS A N 1
ATOM 1261 C CA . HIS A 1 165 ? -2.332 -20.578 -14.703 1 97.88 165 HIS A CA 1
ATOM 1262 C C . HIS A 1 165 ? -2.547 -19.844 -16.016 1 97.88 165 HIS A C 1
ATOM 1264 O O . HIS A 1 165 ? -1.587 -19.547 -16.734 1 97.88 165 HIS A O 1
ATOM 1270 N N . PHE A 1 166 ? -3.787 -19.547 -16.312 1 97.62 166 PHE A N 1
ATOM 1271 C CA . PHE A 1 166 ? -4.125 -18.953 -17.609 1 97.62 166 PHE A CA 1
ATOM 1272 C C . PHE A 1 166 ? -3.881 -17.453 -17.594 1 97.62 166 PHE A C 1
ATOM 1274 O O . PHE A 1 166 ? -4.188 -16.781 -16.609 1 97.62 166 PHE A O 1
ATOM 1281 N N . ALA A 1 167 ? -3.445 -16.906 -18.703 1 95.75 167 ALA A N 1
ATOM 1282 C CA . ALA A 1 167 ? -3.008 -15.516 -18.812 1 95.75 167 ALA A CA 1
ATOM 1283 C C . ALA A 1 167 ? -4.141 -14.625 -19.312 1 95.75 167 ALA A C 1
ATOM 1285 O O . ALA A 1 167 ? -4.152 -13.422 -19.047 1 95.75 167 ALA A O 1
ATOM 1286 N N . THR A 1 168 ? -5.102 -15.195 -20.062 1 95.38 168 THR A N 1
ATOM 1287 C CA . THR A 1 168 ? -6.016 -14.328 -20.797 1 95.38 168 THR A CA 1
ATOM 1288 C C . THR A 1 168 ? -7.449 -14.844 -20.688 1 95.38 168 THR A C 1
ATOM 1290 O O . THR A 1 168 ? -8.266 -14.609 -21.578 1 95.38 168 THR A O 1
ATOM 1293 N N . ALA A 1 169 ? -7.719 -15.586 -19.656 1 94.44 169 ALA A N 1
ATOM 1294 C CA . ALA A 1 169 ? -9.047 -16.172 -19.531 1 94.44 169 ALA A CA 1
ATOM 1295 C C . ALA A 1 169 ? -10.109 -15.094 -19.328 1 94.44 169 ALA A C 1
ATOM 1297 O O . ALA A 1 169 ? -11.305 -15.352 -19.453 1 94.44 169 ALA A O 1
ATOM 1298 N N . ASP A 1 170 ? -9.672 -13.883 -18.953 1 93.12 170 ASP A N 1
ATOM 1299 C CA . ASP A 1 170 ? -10.578 -12.773 -18.688 1 93.12 170 ASP A CA 1
ATOM 1300 C C . ASP A 1 170 ? -10.75 -11.883 -19.906 1 93.12 170 ASP A C 1
ATOM 1302 O O . ASP A 1 170 ? -11.258 -10.766 -19.812 1 93.12 170 ASP A O 1
ATOM 1306 N N . MET A 1 171 ? -10.297 -12.352 -21.047 1 94.06 171 MET A N 1
ATOM 1307 C CA . MET A 1 171 ? -10.383 -11.586 -22.281 1 94.06 171 MET A CA 1
ATOM 1308 C C . MET A 1 171 ? -11.359 -12.242 -23.25 1 94.06 171 MET A C 1
ATOM 1310 O O . MET A 1 171 ? -11.641 -13.438 -23.156 1 94.06 171 MET A O 1
ATOM 1314 N N . ALA A 1 172 ? -11.805 -11.438 -24.234 1 93.19 172 ALA A N 1
ATOM 1315 C CA . ALA A 1 172 ? -12.773 -11.922 -25.219 1 93.19 172 ALA A CA 1
ATOM 1316 C C . ALA A 1 172 ? -12.109 -12.891 -26.203 1 93.19 172 ALA A C 1
ATOM 1318 O O . ALA A 1 172 ? -12.703 -13.906 -26.562 1 93.19 172 ALA A O 1
ATOM 1319 N N . ASP A 1 173 ? -10.922 -12.555 -26.578 1 95.12 173 ASP A N 1
ATOM 1320 C CA . ASP A 1 173 ? -10.172 -13.422 -27.484 1 95.12 173 ASP A CA 1
ATOM 1321 C C . ASP A 1 173 ? -9.688 -14.68 -26.75 1 95.12 173 ASP A C 1
ATOM 1323 O O . ASP A 1 173 ? -8.883 -14.594 -25.828 1 95.12 173 ASP A O 1
ATOM 1327 N N . GLU A 1 174 ? -10.07 -15.859 -27.203 1 96.12 174 GLU A N 1
ATOM 1328 C CA . GLU A 1 174 ? -9.805 -17.109 -26.484 1 96.12 174 GLU A CA 1
ATOM 1329 C C . GLU A 1 174 ? -8.586 -17.828 -27.062 1 96.12 174 GLU A C 1
ATOM 1331 O O . GLU A 1 174 ? -8.242 -18.922 -26.625 1 96.12 174 GLU A O 1
ATOM 1336 N N . THR A 1 175 ? -7.973 -17.234 -28.031 1 96.88 175 THR A N 1
ATOM 1337 C CA . THR A 1 175 ? -6.898 -17.906 -28.75 1 96.88 175 THR A CA 1
ATOM 1338 C C . THR A 1 175 ? -5.789 -18.328 -27.797 1 96.88 175 THR A C 1
ATOM 1340 O O . THR A 1 175 ? -5.418 -19.5 -27.734 1 96.88 175 THR A O 1
ATOM 1343 N N . LYS A 1 176 ? -5.281 -17.422 -27.078 1 96.88 176 LYS A N 1
ATOM 1344 C CA . LYS A 1 176 ? -4.211 -17.719 -26.141 1 96.88 176 LYS A CA 1
ATOM 1345 C C . LYS A 1 176 ? -4.68 -18.703 -25.062 1 96.88 176 LYS A C 1
ATOM 1347 O O . LYS A 1 176 ? -3.93 -19.594 -24.656 1 96.88 176 LYS A O 1
ATOM 1352 N N . PHE A 1 177 ? -5.871 -18.578 -24.656 1 97.19 177 PHE A N 1
ATOM 1353 C CA . PHE A 1 177 ? -6.438 -19.469 -23.656 1 97.19 177 PHE A CA 1
ATOM 1354 C C . PHE A 1 177 ? -6.445 -20.906 -24.172 1 97.19 177 PHE A C 1
ATOM 1356 O O . PHE A 1 177 ? -5.98 -21.812 -23.469 1 97.19 177 PHE A O 1
ATOM 1363 N N . LYS A 1 178 ? -6.914 -21.094 -25.328 1 97.81 178 LYS A N 1
ATOM 1364 C CA . LYS A 1 178 ? -7.008 -22.422 -25.922 1 97.81 178 LYS A CA 1
ATOM 1365 C C . LYS A 1 178 ? -5.625 -23.031 -26.156 1 97.81 178 LYS A C 1
ATOM 1367 O O . LYS A 1 178 ? -5.43 -24.234 -25.984 1 97.81 178 LYS A O 1
ATOM 1372 N N . ASN A 1 179 ? -4.762 -22.172 -26.531 1 97.56 179 ASN A N 1
ATOM 1373 C CA . ASN A 1 179 ? -3.389 -22.625 -26.703 1 97.56 179 ASN A CA 1
ATOM 1374 C C . ASN A 1 179 ? -2.793 -23.125 -25.391 1 97.56 179 ASN A C 1
ATOM 1376 O O . ASN A 1 179 ? -2.123 -24.156 -25.359 1 97.56 179 ASN A O 1
ATOM 1380 N N . GLN A 1 180 ? -3.029 -22.438 -24.328 1 98.12 180 GLN A N 1
ATOM 1381 C CA . GLN A 1 180 ? -2.535 -22.844 -23.016 1 98.12 180 GLN A CA 1
ATOM 1382 C C . GLN A 1 180 ? -3.174 -24.156 -22.562 1 98.12 180 GLN A C 1
ATOM 1384 O O . GLN A 1 180 ? -2.504 -25.016 -21.984 1 98.12 180 GLN A O 1
ATOM 1389 N N . GLN A 1 181 ? -4.422 -24.25 -22.844 1 97.62 181 GLN A N 1
ATOM 1390 C CA . GLN A 1 181 ? -5.117 -25.5 -22.516 1 97.62 181 GLN A CA 1
ATOM 1391 C C . GLN A 1 181 ? -4.492 -26.688 -23.234 1 97.62 181 GLN A C 1
ATOM 1393 O O . GLN A 1 181 ? -4.242 -27.734 -22.625 1 97.62 181 GLN A O 1
ATOM 1398 N N . ALA A 1 182 ? -4.277 -26.516 -24.484 1 97.88 182 ALA A N 1
ATOM 1399 C CA . ALA A 1 182 ? -3.697 -27.578 -25.297 1 97.88 182 ALA A CA 1
ATOM 1400 C C . ALA A 1 182 ? -2.314 -27.969 -24.797 1 97.88 182 ALA A C 1
ATOM 1402 O O . ALA A 1 182 ? -1.987 -29.156 -24.703 1 97.88 182 ALA A O 1
ATOM 1403 N N . ARG A 1 183 ? -1.528 -27 -24.453 1 97.62 183 ARG A N 1
ATOM 1404 C CA . ARG A 1 183 ? -0.184 -27.266 -23.953 1 97.62 183 ARG A CA 1
ATOM 1405 C C . ARG A 1 183 ? -0.235 -28 -22.625 1 97.62 183 ARG A C 1
ATOM 1407 O O . ARG A 1 183 ? 0.529 -28.953 -22.406 1 97.62 183 ARG A O 1
ATOM 1414 N N . PHE A 1 184 ? -1.125 -27.578 -21.797 1 98.25 184 PHE A N 1
ATOM 1415 C CA . PHE A 1 184 ? -1.269 -28.234 -20.5 1 98.25 184 PHE A CA 1
ATOM 1416 C C . PHE A 1 184 ? -1.697 -29.688 -20.672 1 98.25 184 PHE A C 1
ATOM 1418 O O . PHE A 1 184 ? -1.128 -30.578 -20.031 1 98.25 184 PHE A O 1
ATOM 1425 N N . ASN A 1 185 ? -2.65 -29.859 -21.5 1 97.62 185 ASN A N 1
ATOM 1426 C CA . ASN A 1 185 ? -3.154 -31.203 -21.766 1 97.62 185 ASN A CA 1
ATOM 1427 C C . ASN A 1 185 ? -2.068 -32.094 -22.344 1 97.62 185 ASN A C 1
ATOM 1429 O O . ASN A 1 185 ? -2.014 -33.281 -22.031 1 97.62 185 ASN A O 1
ATOM 1433 N N . LYS A 1 186 ? -1.276 -31.531 -23.156 1 97.69 186 LYS A N 1
ATOM 1434 C CA . LYS A 1 186 ? -0.182 -32.281 -23.75 1 97.69 186 LYS A CA 1
ATOM 1435 C C . LYS A 1 186 ? 0.792 -32.781 -22.672 1 97.69 186 LYS A C 1
ATOM 1437 O O . LYS A 1 186 ? 1.236 -33.906 -22.703 1 97.69 186 LYS A O 1
ATOM 1442 N N . ILE A 1 187 ? 1.106 -31.953 -21.781 1 97.69 187 ILE A N 1
ATOM 1443 C CA . ILE A 1 187 ? 2.004 -32.312 -20.688 1 97.69 187 ILE A CA 1
ATOM 1444 C C . ILE A 1 187 ? 1.342 -33.375 -19.812 1 97.69 187 ILE A C 1
ATOM 1446 O O . ILE A 1 187 ? 1.959 -34.406 -19.469 1 97.69 187 ILE A O 1
ATOM 1450 N N . MET A 1 188 ? 0.092 -33.188 -19.562 1 97.5 188 MET A N 1
ATOM 1451 C CA . MET A 1 188 ? -0.648 -34.125 -18.719 1 97.5 188 MET A CA 1
ATOM 1452 C C . MET A 1 188 ? -0.663 -35.531 -19.328 1 97.5 188 MET A C 1
ATOM 1454 O O . MET A 1 188 ? -0.496 -36.531 -18.625 1 97.5 188 MET A O 1
ATOM 1458 N N . ALA A 1 189 ? -0.785 -35.562 -20.609 1 97.62 189 ALA A N 1
ATOM 1459 C CA . ALA A 1 189 ? -0.9 -36.812 -21.328 1 97.62 189 ALA A CA 1
ATOM 1460 C C . ALA A 1 189 ? 0.417 -37.594 -21.297 1 97.62 189 ALA A C 1
ATOM 1462 O O . ALA A 1 189 ? 0.429 -38.812 -21.438 1 97.62 189 ALA A O 1
ATOM 1463 N N . GLY A 1 190 ? 1.479 -36.906 -21.094 1 98.06 190 GLY A N 1
ATOM 1464 C CA . GLY A 1 190 ? 2.787 -37.531 -21.172 1 98.06 190 GLY A CA 1
ATOM 1465 C C . GLY A 1 190 ? 3.375 -37.844 -19.812 1 98.06 190 GLY A C 1
ATOM 1466 O O . GLY A 1 190 ? 4.465 -38.406 -19.719 1 98.06 190 GLY A O 1
ATOM 1467 N N . LEU A 1 191 ? 2.645 -37.594 -18.781 1 98.31 191 LEU A N 1
ATOM 1468 C CA . LEU A 1 191 ? 3.178 -37.812 -17.438 1 98.31 191 LEU A CA 1
ATOM 1469 C C . LEU A 1 191 ? 3.35 -39.312 -17.141 1 98.31 191 LEU A C 1
ATOM 1471 O O . LEU A 1 191 ? 2.508 -40.125 -17.531 1 98.31 191 LEU A O 1
ATOM 1475 N N . SER A 1 192 ? 4.395 -39.625 -16.422 1 98.06 192 SER A N 1
ATOM 1476 C CA . SER A 1 192 ? 4.664 -41.031 -16.031 1 98.06 192 SER A CA 1
ATOM 1477 C C . SER A 1 192 ? 3.648 -41.5 -15.008 1 98.06 192 SER A C 1
ATOM 1479 O O . SER A 1 192 ? 3.406 -42.719 -14.883 1 98.06 192 SER A O 1
ATOM 1481 N N . ARG A 1 193 ? 3.104 -40.562 -14.203 1 95.94 193 ARG A N 1
ATOM 1482 C CA . ARG A 1 193 ? 2.074 -40.844 -13.211 1 95.94 193 ARG A CA 1
ATOM 1483 C C . ARG A 1 193 ? 1.199 -39.594 -12.969 1 95.94 193 ARG A C 1
ATOM 1485 O O . ARG A 1 193 ? 1.698 -38.469 -12.93 1 95.94 193 ARG A O 1
ATOM 1492 N N . GLN A 1 194 ? -0.06 -39.875 -12.789 1 96.69 194 GLN A N 1
ATOM 1493 C CA . GLN A 1 194 ? -0.992 -38.781 -12.516 1 96.69 194 GLN A CA 1
ATOM 1494 C C . GLN A 1 194 ? -1.077 -38.5 -11.023 1 96.69 194 GLN A C 1
ATOM 1496 O O . GLN A 1 194 ? -1.052 -39.406 -10.203 1 96.69 194 GLN A O 1
ATOM 1501 N N . PRO A 1 195 ? -1.102 -37.219 -10.672 1 97.81 195 PRO A N 1
ATOM 1502 C CA . PRO A 1 195 ? -1.288 -36.875 -9.258 1 97.81 195 PRO A CA 1
ATOM 1503 C C . PRO A 1 195 ? -2.758 -36.875 -8.844 1 97.81 195 PRO A C 1
ATOM 1505 O O . PRO A 1 195 ? -3.643 -37.031 -9.695 1 97.81 195 PRO A O 1
ATOM 1508 N N . LYS A 1 196 ? -2.959 -36.688 -7.574 1 97.38 196 LYS A N 1
ATOM 1509 C CA . LYS A 1 196 ? -4.305 -36.594 -7.02 1 97.38 196 LYS A CA 1
ATOM 1510 C C . LYS A 1 196 ? -5.031 -35.375 -7.516 1 97.38 196 LYS A C 1
ATOM 1512 O O . LYS A 1 196 ? -6.211 -35.438 -7.879 1 97.38 196 LYS A O 1
ATOM 1517 N N . PHE A 1 197 ? -4.336 -34.25 -7.527 1 98.44 197 PHE A N 1
ATOM 1518 C CA . PHE A 1 197 ? -4.965 -32.969 -7.855 1 98.44 197 PHE A CA 1
ATOM 1519 C C . PHE A 1 197 ? -4.445 -32.438 -9.18 1 98.44 197 PHE A C 1
ATOM 1521 O O . PHE A 1 197 ? -3.256 -32.156 -9.312 1 98.44 197 PHE A O 1
ATOM 1528 N N . ILE A 1 198 ? -5.277 -32.344 -10.109 1 98.38 198 ILE A N 1
ATOM 1529 C CA . ILE A 1 198 ? -5.051 -31.594 -11.344 1 98.38 198 ILE A CA 1
ATOM 1530 C C . ILE A 1 198 ? -5.926 -30.344 -11.344 1 98.38 198 ILE A C 1
ATOM 1532 O O . ILE A 1 198 ? -7.141 -30.422 -11.141 1 98.38 198 ILE A O 1
ATOM 1536 N N . HIS A 1 199 ? -5.297 -29.188 -11.445 1 98.38 199 HIS A N 1
ATOM 1537 C CA . HIS A 1 199 ? -6.086 -27.953 -11.406 1 98.38 199 HIS A CA 1
ATOM 1538 C C . HIS A 1 199 ? -5.477 -26.891 -12.305 1 98.38 199 HIS A C 1
ATOM 1540 O O . HIS A 1 199 ? -4.281 -26.609 -12.219 1 98.38 199 HIS A O 1
ATOM 1546 N N . SER A 1 200 ? -6.336 -26.266 -13.164 1 97.88 200 SER A N 1
ATOM 1547 C CA . SER A 1 200 ? -5.816 -25.312 -14.148 1 97.88 200 SER A CA 1
ATOM 1548 C C . SER A 1 200 ? -6.547 -23.984 -14.062 1 97.88 200 SER A C 1
ATOM 1550 O O . SER A 1 200 ? -6.02 -22.953 -14.492 1 97.88 200 SER A O 1
ATOM 1552 N N . THR A 1 201 ? -7.742 -23.953 -13.508 1 97.31 201 THR A N 1
ATOM 1553 C CA . THR A 1 201 ? -8.594 -22.781 -13.672 1 97.31 201 THR A CA 1
ATOM 1554 C C . THR A 1 201 ? -8.344 -21.766 -12.555 1 97.31 201 THR A C 1
ATOM 1556 O O . THR A 1 201 ? -8.188 -22.156 -11.391 1 97.31 201 THR A O 1
ATOM 1559 N N . ASN A 1 202 ? -8.164 -20.562 -12.953 1 97.31 202 ASN A N 1
ATOM 1560 C CA . ASN A 1 202 ? -8.383 -19.391 -12.102 1 97.31 202 ASN A CA 1
ATOM 1561 C C . ASN A 1 202 ? -9.812 -18.891 -12.203 1 97.31 202 ASN A C 1
ATOM 1563 O O . ASN A 1 202 ? -10.641 -19.469 -12.906 1 97.31 202 ASN A O 1
ATOM 1567 N N . THR A 1 203 ? -10.07 -17.75 -11.508 1 97.69 203 THR A N 1
ATOM 1568 C CA . THR A 1 203 ? -11.43 -17.25 -11.414 1 97.69 203 THR A CA 1
ATOM 1569 C C . THR A 1 203 ? -12.031 -17.047 -12.805 1 97.69 203 THR A C 1
ATOM 1571 O O . THR A 1 203 ? -13.125 -17.531 -13.094 1 97.69 203 THR A O 1
ATOM 1574 N N . ALA A 1 204 ? -11.328 -16.359 -13.688 1 97.56 204 ALA A N 1
ATOM 1575 C CA . ALA A 1 204 ? -11.844 -16.016 -15.016 1 97.56 204 ALA A CA 1
ATOM 1576 C C . ALA A 1 204 ? -12.148 -17.281 -15.812 1 97.56 204 ALA A C 1
ATOM 1578 O O . ALA A 1 204 ? -13.211 -17.406 -16.422 1 97.56 204 ALA A O 1
ATOM 1579 N N . ALA A 1 205 ? -11.219 -18.25 -15.805 1 97.75 205 ALA A N 1
ATOM 1580 C CA . ALA A 1 205 ? -11.422 -19.5 -16.547 1 97.75 205 ALA A CA 1
ATOM 1581 C C . ALA A 1 205 ? -12.641 -20.25 -16.016 1 97.75 205 ALA A C 1
ATOM 1583 O O . ALA A 1 205 ? -13.422 -20.797 -16.812 1 97.75 205 ALA A O 1
ATOM 1584 N N . ALA A 1 206 ? -12.781 -20.266 -14.719 1 97.69 206 ALA A N 1
ATOM 1585 C CA . ALA A 1 206 ? -13.898 -21 -14.133 1 97.69 206 ALA A CA 1
ATOM 1586 C C . ALA A 1 206 ? -15.227 -20.312 -14.438 1 97.69 206 ALA A C 1
ATOM 1588 O O . ALA A 1 206 ? -16.266 -20.969 -14.523 1 97.69 206 ALA A O 1
ATOM 1589 N N . LEU A 1 207 ? -15.188 -19 -14.562 1 97.94 207 LEU A N 1
ATOM 1590 C CA . LEU A 1 207 ? -16.406 -18.25 -14.859 1 97.94 207 LEU A CA 1
ATOM 1591 C C . LEU A 1 207 ? -16.859 -18.484 -16.297 1 97.94 207 LEU A C 1
ATOM 1593 O O . LEU A 1 207 ? -18.031 -18.734 -16.547 1 97.94 207 LEU A O 1
ATOM 1597 N N . TRP A 1 208 ? -15.906 -18.516 -17.25 1 97.31 208 TRP A N 1
ATOM 1598 C CA . TRP A 1 208 ? -16.312 -18.438 -18.656 1 97.31 208 TRP A CA 1
ATOM 1599 C C . TRP A 1 208 ? -15.938 -19.719 -19.391 1 97.31 208 TRP A C 1
ATOM 1601 O O . TRP A 1 208 ? -16.344 -19.906 -20.547 1 97.31 208 TRP A O 1
ATOM 1611 N N . HIS A 1 209 ? -15.172 -20.578 -18.828 1 96.31 209 HIS A N 1
ATOM 1612 C CA . HIS A 1 209 ? -14.789 -21.891 -19.344 1 96.31 209 HIS A CA 1
ATOM 1613 C C . HIS A 1 209 ? -14.922 -22.969 -18.281 1 96.31 209 HIS A C 1
ATOM 1615 O O . HIS A 1 209 ? -13.969 -23.703 -18.016 1 96.31 209 HIS A O 1
ATOM 1621 N N . LYS A 1 210 ? -16.094 -23.047 -17.703 1 95.88 210 LYS A N 1
ATOM 1622 C CA . LYS A 1 210 ? -16.344 -23.844 -16.5 1 95.88 210 LYS A CA 1
ATOM 1623 C C . LYS A 1 210 ? -16.062 -25.312 -16.766 1 95.88 210 LYS A C 1
ATOM 1625 O O . LYS A 1 210 ? -15.773 -26.078 -15.844 1 95.88 210 LYS A O 1
ATOM 1630 N N . GLU A 1 211 ? -16.125 -25.766 -18.031 1 94.94 211 GLU A N 1
ATOM 1631 C CA . GLU A 1 211 ? -15.875 -27.172 -18.391 1 94.94 211 GLU A CA 1
ATOM 1632 C C . GLU A 1 211 ? -14.414 -27.547 -18.156 1 94.94 211 GLU A C 1
ATOM 1634 O O . GLU A 1 211 ? -14.07 -28.734 -18.141 1 94.94 211 GLU A O 1
ATOM 1639 N N . GLN A 1 212 ? -13.578 -26.516 -17.938 1 94.69 212 GLN A N 1
ATOM 1640 C CA . GLN A 1 212 ? -12.156 -26.75 -17.75 1 94.69 212 GLN A CA 1
ATOM 1641 C C . GLN A 1 212 ? -11.82 -26.969 -16.281 1 94.69 212 GLN A C 1
ATOM 1643 O O . GLN A 1 212 ? -10.688 -27.312 -15.938 1 94.69 212 GLN A O 1
ATOM 1648 N N . VAL A 1 213 ? -12.805 -26.797 -15.422 1 96.62 213 VAL A N 1
ATOM 1649 C CA . VAL A 1 213 ? -12.562 -26.984 -13.992 1 96.62 213 VAL A CA 1
ATOM 1650 C C . VAL A 1 213 ? -12.312 -28.469 -13.703 1 96.62 213 VAL A C 1
ATOM 1652 O O . VAL A 1 213 ? -13.125 -29.328 -14.07 1 96.62 213 VAL A O 1
ATOM 1655 N N . GLN A 1 214 ? -11.203 -28.766 -13.031 1 96.75 214 GLN A N 1
ATOM 1656 C CA . GLN A 1 214 ? -10.828 -30.125 -12.68 1 96.75 214 GLN A CA 1
ATOM 1657 C C . GLN A 1 214 ? -11 -30.375 -11.18 1 96.75 214 GLN A C 1
ATOM 1659 O O . GLN A 1 214 ? -12.086 -30.172 -10.633 1 96.75 214 GLN A O 1
ATOM 1664 N N . ALA A 1 215 ? -9.969 -30.891 -10.547 1 97.44 215 ALA A N 1
ATOM 1665 C CA . ALA A 1 215 ? -10.102 -31.328 -9.156 1 97.44 215 ALA A CA 1
ATOM 1666 C C . ALA A 1 215 ? -10.273 -30.125 -8.227 1 97.44 215 ALA A C 1
ATOM 1668 O O . ALA A 1 215 ? -10.992 -30.203 -7.23 1 97.44 215 ALA A O 1
ATOM 1669 N N . ILE A 1 216 ? -9.578 -29.031 -8.547 1 98.19 216 ILE A N 1
ATOM 1670 C CA . ILE A 1 216 ? -9.57 -27.844 -7.699 1 98.19 216 ILE A CA 1
ATOM 1671 C C . ILE A 1 216 ? -9.844 -26.609 -8.547 1 98.19 216 ILE A C 1
ATOM 1673 O O . ILE A 1 216 ? -9.273 -26.438 -9.633 1 98.19 216 ILE A O 1
ATOM 1677 N N . GLU A 1 217 ? -10.758 -25.797 -8.109 1 98.38 217 GLU A N 1
ATOM 1678 C CA . GLU A 1 217 ? -10.859 -24.406 -8.578 1 98.38 217 GLU A CA 1
ATOM 1679 C C . GLU A 1 217 ? -10.195 -23.453 -7.605 1 98.38 217 GLU A C 1
ATOM 1681 O O . GLU A 1 217 ? -10.594 -23.359 -6.441 1 98.38 217 GLU A O 1
ATOM 1686 N N . ARG A 1 218 ? -9.172 -22.812 -8.07 1 98.62 218 ARG A N 1
ATOM 1687 C CA . ARG A 1 218 ? -8.508 -21.781 -7.27 1 98.62 218 ARG A CA 1
ATOM 1688 C C . ARG A 1 218 ? -9.227 -20.453 -7.402 1 98.62 218 ARG A C 1
ATOM 1690 O O . ARG A 1 218 ? -8.805 -19.578 -8.18 1 98.62 218 ARG A O 1
ATOM 1697 N N . LEU A 1 219 ? -10.195 -20.234 -6.598 1 98.69 219 LEU A N 1
ATOM 1698 C CA . LEU A 1 219 ? -11.125 -19.109 -6.707 1 98.69 219 LEU A CA 1
ATOM 1699 C C . LEU A 1 219 ? -10.539 -17.859 -6.074 1 98.69 219 LEU A C 1
ATOM 1701 O O . LEU A 1 219 ? -10.148 -17.875 -4.902 1 98.69 219 LEU A O 1
ATOM 1705 N N . GLY A 1 220 ? -10.461 -16.781 -6.875 1 98.31 220 GLY A N 1
ATOM 1706 C CA . GLY A 1 220 ? -9.898 -15.539 -6.398 1 98.31 220 GLY A CA 1
ATOM 1707 C C . GLY A 1 220 ? -10.914 -14.414 -6.316 1 98.31 220 GLY A C 1
ATOM 1708 O O . GLY A 1 220 ? -11.867 -14.492 -5.531 1 98.31 220 GLY A O 1
ATOM 1709 N N . ILE A 1 221 ? -10.875 -13.461 -7.207 1 98.69 221 ILE A N 1
ATOM 1710 C CA . ILE A 1 221 ? -11.438 -12.117 -7.117 1 98.69 221 ILE A CA 1
ATOM 1711 C C . ILE A 1 221 ? -12.961 -12.203 -7.055 1 98.69 221 ILE A C 1
ATOM 1713 O O . ILE A 1 221 ? -13.609 -11.359 -6.434 1 98.69 221 ILE A O 1
ATOM 1717 N N . SER A 1 222 ? -13.555 -13.219 -7.625 1 98.56 222 SER A N 1
ATOM 1718 C CA . SER A 1 222 ? -15.016 -13.25 -7.699 1 98.56 222 SER A CA 1
ATOM 1719 C C . SER A 1 222 ? -15.625 -13.617 -6.352 1 98.56 222 SER A C 1
ATOM 1721 O O . SER A 1 222 ? -16.766 -13.25 -6.062 1 98.56 222 SER A O 1
ATOM 1723 N N . MET A 1 223 ? -14.891 -14.367 -5.555 1 98.62 223 MET A N 1
ATOM 1724 C CA . MET A 1 223 ? -15.453 -14.625 -4.234 1 98.62 223 MET A CA 1
ATOM 1725 C C . MET A 1 223 ? -15.547 -13.336 -3.422 1 98.62 223 MET A C 1
ATOM 1727 O O . MET A 1 223 ? -16.328 -13.242 -2.473 1 98.62 223 MET A O 1
ATOM 1731 N N . TYR A 1 224 ? -14.758 -12.352 -3.797 1 98.88 224 TYR A N 1
ATOM 1732 C CA . TYR A 1 224 ? -14.781 -11.055 -3.125 1 98.88 224 TYR A CA 1
ATOM 1733 C C . TYR A 1 224 ? -15.766 -10.109 -3.793 1 98.88 224 TYR A C 1
ATOM 1735 O O . TYR A 1 224 ? -15.844 -8.93 -3.438 1 98.88 224 TYR A O 1
ATOM 1743 N N . GLY A 1 225 ? -16.484 -10.578 -4.801 1 98.75 225 GLY A N 1
ATOM 1744 C CA . GLY A 1 225 ? -17.609 -9.859 -5.379 1 98.75 225 GLY A CA 1
ATOM 1745 C C . GLY A 1 225 ? -17.219 -8.977 -6.547 1 98.75 225 GLY A C 1
ATOM 1746 O O . GLY A 1 225 ? -17.875 -7.969 -6.816 1 98.75 225 GLY A O 1
ATOM 1747 N N . LEU A 1 226 ? -16.125 -9.352 -7.258 1 98.75 226 LEU A N 1
ATOM 1748 C CA . LEU A 1 226 ? -15.672 -8.492 -8.352 1 98.75 226 LEU A CA 1
ATOM 1749 C C . LEU A 1 226 ? -15.469 -9.305 -9.625 1 98.75 226 LEU A C 1
ATOM 1751 O O . LEU A 1 226 ? -15.102 -10.484 -9.57 1 98.75 226 LEU A O 1
ATOM 1755 N N . ASN A 1 227 ? -15.719 -8.703 -10.734 1 98.56 227 ASN A N 1
ATOM 1756 C CA . ASN A 1 227 ? -15.516 -9.258 -12.07 1 98.56 227 ASN A CA 1
ATOM 1757 C C . ASN A 1 227 ? -14.047 -9.211 -12.477 1 98.56 227 ASN A C 1
ATOM 1759 O O . ASN A 1 227 ? -13.469 -8.125 -12.602 1 98.56 227 ASN A O 1
ATOM 1763 N N . PRO A 1 228 ? -13.43 -10.375 -12.68 1 98.12 228 PRO A N 1
ATOM 1764 C CA . PRO A 1 228 ? -12.008 -10.375 -13.016 1 98.12 228 PRO A CA 1
ATOM 1765 C C . PRO A 1 228 ? -11.719 -9.688 -14.352 1 98.12 228 PRO A C 1
ATOM 1767 O O . PRO A 1 228 ? -10.57 -9.328 -14.625 1 98.12 228 PRO A O 1
ATOM 1770 N N . SER A 1 229 ? -12.711 -9.461 -15.156 1 97.06 229 SER A N 1
ATOM 1771 C CA . SER A 1 229 ? -12.516 -8.836 -16.469 1 97.06 229 SER A CA 1
ATOM 1772 C C . SER A 1 229 ? -12.906 -7.359 -16.438 1 97.06 229 SER A C 1
ATOM 1774 O O . SER A 1 229 ? -13.016 -6.719 -17.484 1 97.06 229 SER A O 1
ATOM 1776 N N . GLY A 1 230 ? -13.094 -6.828 -15.25 1 96.38 230 GLY A N 1
ATOM 1777 C CA . GLY A 1 230 ? -13.594 -5.465 -15.18 1 96.38 230 GLY A CA 1
ATOM 1778 C C . GLY A 1 230 ? -14.938 -5.281 -15.859 1 96.38 230 GLY A C 1
ATOM 1779 O O . GLY A 1 230 ? -15.93 -5.887 -15.453 1 96.38 230 GLY A O 1
ATOM 1780 N N . LYS A 1 231 ? -14.93 -4.547 -16.953 1 94.56 231 LYS A N 1
ATOM 1781 C CA . LYS A 1 231 ? -16.172 -4.297 -17.688 1 94.56 231 LYS A CA 1
ATOM 1782 C C . LYS A 1 231 ? -16.156 -4.984 -19.047 1 94.56 231 LYS A C 1
ATOM 1784 O O . LYS A 1 231 ? -17.062 -4.812 -19.844 1 94.56 231 LYS A O 1
ATOM 1789 N N . THR A 1 232 ? -15.109 -5.77 -19.219 1 93.88 232 THR A N 1
ATOM 1790 C CA . THR A 1 232 ? -14.898 -6.336 -20.547 1 93.88 232 THR A CA 1
ATOM 1791 C C . THR A 1 232 ? -15.891 -7.465 -20.812 1 93.88 232 THR A C 1
ATOM 1793 O O . THR A 1 232 ? -16.547 -7.496 -21.859 1 93.88 232 THR A O 1
ATOM 1796 N N . LEU A 1 233 ? -16.016 -8.469 -19.953 1 96.69 233 LEU A N 1
ATOM 1797 C CA . LEU A 1 233 ? -16.938 -9.594 -20.094 1 96.69 233 LEU A CA 1
ATOM 1798 C C . LEU A 1 233 ? -18.031 -9.531 -19.031 1 96.69 233 LEU A C 1
ATOM 1800 O O . LEU A 1 233 ? -17.766 -9.195 -17.875 1 96.69 233 LEU A O 1
ATOM 1804 N N . GLU A 1 234 ? -19.203 -9.875 -19.422 1 97.25 234 GLU A N 1
ATOM 1805 C CA . GLU A 1 234 ? -20.312 -9.945 -18.469 1 97.25 234 GLU A CA 1
ATOM 1806 C C . GLU A 1 234 ? -20.25 -11.211 -17.625 1 97.25 234 GLU A C 1
ATOM 1808 O O . GLU A 1 234 ? -19.906 -12.281 -18.141 1 97.25 234 GLU A O 1
ATOM 1813 N N . LEU A 1 235 ? -20.594 -11.07 -16.406 1 97.94 235 LEU A N 1
ATOM 1814 C CA . LEU A 1 235 ? -20.625 -12.219 -15.516 1 97.94 235 LEU A CA 1
ATOM 1815 C C . LEU A 1 235 ? -21.781 -13.148 -15.867 1 97.94 235 LEU A C 1
ATOM 1817 O O . LEU A 1 235 ? -22.859 -12.688 -16.219 1 97.94 235 LEU A O 1
ATOM 1821 N N . PRO A 1 236 ? -21.594 -14.406 -15.703 1 97.69 236 PRO A N 1
ATOM 1822 C CA . PRO A 1 236 ? -22.672 -15.352 -15.961 1 97.69 236 PRO A CA 1
ATOM 1823 C C . PRO A 1 236 ? -23.719 -15.375 -14.844 1 97.69 236 PRO A C 1
ATOM 1825 O O . PRO A 1 236 ? -24.797 -15.945 -15.016 1 97.69 236 PRO A O 1
ATOM 1828 N N . PHE A 1 237 ? -23.453 -14.875 -13.664 1 97.69 237 PHE A N 1
ATOM 1829 C CA . PHE A 1 237 ? -24.359 -14.719 -12.531 1 97.69 237 PHE A CA 1
ATOM 1830 C C . PHE A 1 237 ? -23.922 -13.555 -11.648 1 97.69 237 PHE A C 1
ATOM 1832 O O . PHE A 1 237 ? -22.781 -13.094 -11.742 1 97.69 237 PHE A O 1
ATOM 1839 N N . GLU A 1 238 ? -24.828 -13.117 -10.844 1 97.62 238 GLU A N 1
ATOM 1840 C CA . GLU A 1 238 ? -24.547 -11.953 -10.008 1 97.62 238 GLU A CA 1
ATOM 1841 C C . GLU A 1 238 ? -23.719 -12.336 -8.789 1 97.62 238 GLU A C 1
ATOM 1843 O O . GLU A 1 238 ? -23.938 -13.391 -8.188 1 97.62 238 GLU A O 1
ATOM 1848 N N . ILE A 1 239 ? -22.797 -11.531 -8.469 1 98.25 239 ILE A N 1
ATOM 1849 C CA . ILE A 1 239 ? -22.016 -11.68 -7.242 1 98.25 239 ILE A CA 1
ATOM 1850 C C . ILE A 1 239 ? -22.094 -10.391 -6.43 1 98.25 239 ILE A C 1
ATOM 1852 O O . ILE A 1 239 ? -22.453 -9.336 -6.961 1 98.25 239 ILE A O 1
ATOM 1856 N N . GLU A 1 240 ? -21.766 -10.469 -5.133 1 98.44 240 GLU A N 1
ATOM 1857 C CA . GLU A 1 240 ? -21.922 -9.367 -4.188 1 98.44 240 GLU A CA 1
ATOM 1858 C C . GLU A 1 240 ? -20.578 -8.789 -3.785 1 98.44 240 GLU A C 1
ATOM 1860 O O . GLU A 1 240 ? -19.719 -9.508 -3.264 1 98.44 240 GLU A O 1
ATOM 1865 N N . PRO A 1 241 ? -20.391 -7.457 -4.051 1 98.56 241 PRO A N 1
ATOM 1866 C CA . PRO A 1 241 ? -19.156 -6.855 -3.545 1 98.56 241 PRO A CA 1
ATOM 1867 C C . PRO A 1 241 ? -19 -7.027 -2.037 1 98.56 241 PRO A C 1
ATOM 1869 O O . PRO A 1 241 ? -19.938 -6.777 -1.277 1 98.56 241 PRO A O 1
ATOM 1872 N N . ALA A 1 242 ? -17.781 -7.406 -1.634 1 98.88 242 ALA A N 1
ATOM 1873 C CA . ALA A 1 242 ? -17.609 -7.801 -0.239 1 98.88 242 ALA A CA 1
ATOM 1874 C C . ALA A 1 242 ? -16.938 -6.691 0.562 1 98.88 242 ALA A C 1
ATOM 1876 O O . ALA A 1 242 ? -16.828 -6.777 1.789 1 98.88 242 ALA A O 1
ATOM 1877 N N . LEU A 1 243 ? -16.453 -5.629 -0.086 1 98.88 243 LEU A N 1
ATOM 1878 C CA . LEU A 1 243 ? -15.734 -4.582 0.626 1 98.88 243 LEU A CA 1
ATOM 1879 C C . LEU A 1 243 ? -16.297 -3.205 0.292 1 98.88 243 LEU A C 1
ATOM 1881 O O . LEU A 1 243 ? -16.562 -2.906 -0.875 1 98.88 243 LEU A O 1
ATOM 1885 N N . SER A 1 244 ? -16.547 -2.424 1.278 1 98.81 244 SER A N 1
ATOM 1886 C CA . SER A 1 244 ? -16.812 -0.992 1.17 1 98.81 244 SER A CA 1
ATOM 1887 C C . SER A 1 244 ? -15.758 -0.181 1.91 1 98.81 244 SER A C 1
ATOM 1889 O O . SER A 1 244 ? -15.211 -0.633 2.922 1 98.81 244 SER A O 1
ATOM 1891 N N . LEU A 1 245 ? -15.398 0.918 1.401 1 98.94 245 LEU A N 1
ATOM 1892 C CA . LEU A 1 245 ? -14.445 1.842 2.01 1 98.94 245 LEU A CA 1
ATOM 1893 C C . LEU A 1 245 ? -15.133 3.146 2.404 1 98.94 245 LEU A C 1
ATOM 1895 O O . LEU A 1 245 ? -15.703 3.836 1.555 1 98.94 245 LEU A O 1
ATOM 1899 N N . VAL A 1 246 ? -15.086 3.463 3.705 1 98.81 246 VAL A N 1
ATOM 1900 C CA . VAL A 1 246 ? -15.797 4.633 4.203 1 98.81 246 VAL A CA 1
ATOM 1901 C C . VAL A 1 246 ? -14.883 5.449 5.109 1 98.81 246 VAL A C 1
ATOM 1903 O O . VAL A 1 246 ? -13.977 4.902 5.746 1 98.81 246 VAL A O 1
ATOM 1906 N N . SER A 1 247 ? -15.094 6.707 5.09 1 98.69 247 SER A N 1
ATOM 1907 C CA . SER A 1 247 ? -14.406 7.668 5.949 1 98.69 247 SER A CA 1
ATOM 1908 C C . SER A 1 247 ? -15.359 8.75 6.441 1 98.69 247 SER A C 1
ATOM 1910 O O . SER A 1 247 ? -16.562 8.516 6.562 1 98.69 247 SER A O 1
ATOM 1912 N N . GLU A 1 248 ? -14.797 9.891 6.898 1 98.19 248 GLU A N 1
ATOM 1913 C CA . GLU A 1 248 ? -15.625 10.992 7.395 1 98.19 248 GLU A CA 1
ATOM 1914 C C . GLU A 1 248 ? -14.961 12.336 7.125 1 98.19 248 GLU A C 1
ATOM 1916 O O . GLU A 1 248 ? -13.758 12.406 6.883 1 98.19 248 GLU A O 1
ATOM 1921 N N . LEU A 1 249 ? -15.781 13.344 7.164 1 98.31 249 LEU A N 1
ATOM 1922 C CA . LEU A 1 249 ? -15.25 14.703 7.109 1 98.31 249 LEU A CA 1
ATOM 1923 C C . LEU A 1 249 ? -14.625 15.094 8.445 1 98.31 249 LEU A C 1
ATOM 1925 O O . LEU A 1 249 ? -15.273 15.023 9.484 1 98.31 249 LEU A O 1
ATOM 1929 N N . THR A 1 250 ? -13.352 15.531 8.359 1 97.44 250 THR A N 1
ATOM 1930 C CA . THR A 1 250 ? -12.664 15.883 9.594 1 97.44 250 THR A CA 1
ATOM 1931 C C . THR A 1 250 ? -12.43 17.391 9.672 1 97.44 250 THR A C 1
ATOM 1933 O O . THR A 1 250 ? -12.07 17.922 10.727 1 97.44 250 THR A O 1
ATOM 1936 N N . HIS A 1 251 ? -12.562 18.078 8.641 1 98.12 251 HIS A N 1
ATOM 1937 C CA . HIS A 1 251 ? -12.445 19.531 8.547 1 98.12 251 HIS A CA 1
ATOM 1938 C C . HIS A 1 251 ? -13.273 20.078 7.387 1 98.12 251 HIS A C 1
ATOM 1940 O O . HIS A 1 251 ? -13.367 19.438 6.332 1 98.12 251 HIS A O 1
ATOM 1946 N N . ILE A 1 252 ? -13.945 21.172 7.59 1 97.88 252 ILE A N 1
ATOM 1947 C CA . ILE A 1 252 ? -14.742 21.828 6.559 1 97.88 252 ILE A CA 1
ATOM 1948 C C . ILE A 1 252 ? -14.492 23.328 6.609 1 97.88 252 ILE A C 1
ATOM 1950 O O . ILE A 1 252 ? -14.469 23.922 7.688 1 97.88 252 ILE A O 1
ATOM 1954 N N . LYS A 1 253 ? -14.32 23.922 5.461 1 97.38 253 LYS A N 1
ATOM 1955 C CA . LYS A 1 253 ? -14.188 25.375 5.387 1 97.38 253 LYS A CA 1
ATOM 1956 C C . LYS A 1 253 ? -14.648 25.891 4.027 1 97.38 253 LYS A C 1
ATOM 1958 O O . LYS A 1 253 ? -14.625 25.156 3.035 1 97.38 253 LYS A O 1
ATOM 1963 N N . LYS A 1 254 ? -15.062 27.094 4.066 1 97.38 254 LYS A N 1
ATOM 1964 C CA . LYS A 1 254 ? -15.359 27.797 2.824 1 97.38 254 LYS A CA 1
ATOM 1965 C C . LYS A 1 254 ? -14.18 28.656 2.377 1 97.38 254 LYS A C 1
ATOM 1967 O O . LYS A 1 254 ? -13.602 29.391 3.176 1 97.38 254 LYS A O 1
ATOM 1972 N N . ILE A 1 255 ? -13.766 28.5 1.141 1 97.62 255 ILE A N 1
ATOM 1973 C CA . ILE A 1 255 ? -12.641 29.297 0.673 1 97.62 255 ILE A CA 1
ATOM 1974 C C . ILE A 1 255 ? -13.086 30.172 -0.504 1 97.62 255 ILE A C 1
ATOM 1976 O O . ILE A 1 255 ? -14.016 29.812 -1.23 1 97.62 255 ILE A O 1
ATOM 1980 N N . ALA A 1 256 ? -12.445 31.297 -0.69 1 97.31 256 ALA A N 1
ATOM 1981 C CA . ALA A 1 256 ? -12.82 32.312 -1.684 1 97.31 256 ALA A CA 1
ATOM 1982 C C . ALA A 1 256 ? -12.469 31.828 -3.094 1 97.31 256 ALA A C 1
ATOM 1984 O O . ALA A 1 256 ? -11.766 30.844 -3.268 1 97.31 256 ALA A O 1
ATOM 1985 N N . ALA A 1 257 ? -13.055 32.5 -4.086 1 97.88 257 ALA A N 1
ATOM 1986 C CA . ALA A 1 257 ? -12.609 32.312 -5.465 1 97.88 257 ALA A CA 1
ATOM 1987 C C . ALA A 1 257 ? -11.133 32.656 -5.617 1 97.88 257 ALA A C 1
ATOM 1989 O O . ALA A 1 257 ? -10.625 33.562 -4.965 1 97.88 257 ALA A O 1
ATOM 1990 N N . GLY A 1 258 ? -10.453 31.828 -6.438 1 97.25 258 GLY A N 1
ATOM 1991 C CA . GLY A 1 258 ? -9.055 32.125 -6.723 1 97.25 258 GLY A CA 1
ATOM 1992 C C . GLY A 1 258 ? -8.102 31.453 -5.75 1 97.25 258 GLY A C 1
ATOM 1993 O O . GLY A 1 258 ? -6.883 31.578 -5.879 1 97.25 258 GLY A O 1
ATOM 1994 N N . GLU A 1 259 ? -8.625 30.734 -4.793 1 97.38 259 GLU A N 1
ATOM 1995 C CA . GLU A 1 259 ? -7.789 30.016 -3.838 1 97.38 259 GLU A CA 1
ATOM 1996 C C . GLU A 1 259 ? -7.379 28.656 -4.383 1 97.38 259 GLU A C 1
ATOM 1998 O O . GLU A 1 259 ? -8.109 28.047 -5.176 1 97.38 259 GLU A O 1
ATOM 2003 N N . THR A 1 260 ? -6.203 28.172 -3.98 1 97.56 260 THR A N 1
ATOM 2004 C CA . THR A 1 260 ? -5.703 26.875 -4.453 1 97.56 260 THR A CA 1
ATOM 2005 C C . THR A 1 260 ? -5.82 25.812 -3.363 1 97.56 260 THR A C 1
ATOM 2007 O O . THR A 1 260 ? -5.996 26.141 -2.188 1 97.56 260 THR A O 1
ATOM 2010 N N . VAL A 1 261 ? -5.895 24.562 -3.795 1 98.12 261 VAL A N 1
ATOM 2011 C CA . VAL A 1 261 ? -6.039 23.438 -2.869 1 98.12 261 VAL A CA 1
ATOM 2012 C C . VAL A 1 261 ? -4.984 22.375 -3.172 1 98.12 261 VAL A C 1
ATOM 2014 O O . VAL A 1 261 ? -4.832 21.953 -4.32 1 98.12 261 VAL A O 1
ATOM 2017 N N . GLY A 1 262 ? -4.254 22.016 -2.117 1 96.88 262 GLY A N 1
ATOM 2018 C CA . GLY A 1 262 ? -3.365 20.859 -2.209 1 96.88 262 GLY A CA 1
ATOM 2019 C C . GLY A 1 262 ? -1.964 21.219 -2.662 1 96.88 262 GLY A C 1
ATOM 2020 O O . GLY A 1 262 ? -1.705 22.375 -3.033 1 96.88 262 GLY A O 1
ATOM 2021 N N . TYR A 1 263 ? -1.064 20.203 -2.631 1 96 263 TYR A N 1
ATOM 2022 C CA . TYR A 1 263 ? 0.314 20.344 -3.084 1 96 263 TYR A CA 1
ATOM 2023 C C . TYR A 1 263 ? 0.367 20.75 -4.551 1 96 263 TYR A C 1
ATOM 2025 O O . TYR A 1 263 ? -0.397 20.234 -5.371 1 96 263 TYR A O 1
ATOM 2033 N N . GLY A 1 264 ? 1.312 21.656 -4.836 1 94.44 264 GLY A N 1
ATOM 2034 C CA . GLY A 1 264 ? 1.512 22.078 -6.215 1 94.44 264 GLY A CA 1
ATOM 2035 C C . GLY A 1 264 ? 0.457 23.062 -6.699 1 94.44 264 GLY A C 1
ATOM 2036 O O . GLY A 1 264 ? 0.573 23.609 -7.793 1 94.44 264 GLY A O 1
ATOM 2037 N N . ALA A 1 265 ? -0.57 23.25 -5.859 1 95.62 265 ALA A N 1
ATOM 2038 C CA . ALA A 1 265 ? -1.639 24.188 -6.199 1 95.62 265 ALA A CA 1
ATOM 2039 C C . ALA A 1 265 ? -2.275 23.828 -7.539 1 95.62 265 ALA A C 1
ATOM 2041 O O . ALA A 1 265 ? -2.463 24.688 -8.398 1 95.62 265 ALA A O 1
ATOM 2042 N N . THR A 1 266 ? -2.57 22.547 -7.695 1 94.81 266 THR A N 1
ATOM 2043 C CA . THR A 1 266 ? -3.012 22.047 -8.992 1 94.81 266 THR A CA 1
ATOM 2044 C C . THR A 1 266 ? -4.504 22.312 -9.195 1 94.81 266 THR A C 1
ATOM 2046 O O . THR A 1 266 ? -5.047 22.031 -10.266 1 94.81 266 THR A O 1
ATOM 2049 N N . TYR A 1 267 ? -5.211 22.719 -8.18 1 97.56 267 TYR A N 1
ATOM 2050 C CA . TYR A 1 267 ? -6.625 23.062 -8.234 1 97.56 267 TYR A CA 1
ATOM 2051 C C . TYR A 1 267 ? -6.848 24.5 -7.754 1 97.56 267 TYR A C 1
ATOM 2053 O O . TYR A 1 267 ? -6.305 24.906 -6.727 1 97.56 267 TYR A O 1
ATOM 2061 N N . GLU A 1 268 ? -7.637 25.266 -8.445 1 98.06 268 GLU A N 1
ATOM 2062 C CA . GLU A 1 268 ? -8 26.641 -8.094 1 98.06 268 GLU A CA 1
ATOM 2063 C C . GLU A 1 268 ? -9.508 26.844 -8.156 1 98.06 268 GLU A C 1
ATOM 2065 O O . GLU A 1 268 ? -10.156 26.453 -9.133 1 98.06 268 GLU A O 1
ATOM 2070 N N . THR A 1 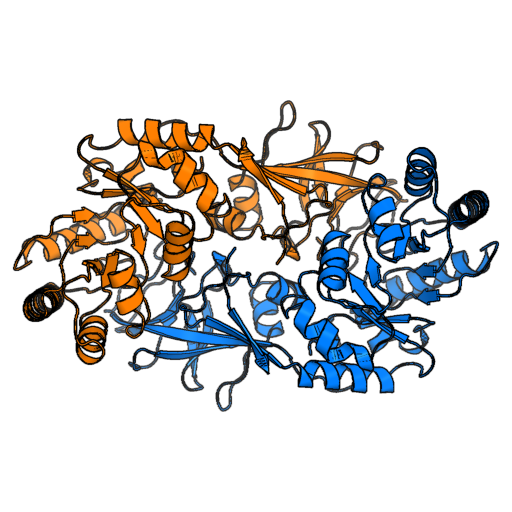269 ? -10.039 27.391 -7.137 1 97.88 269 THR A N 1
ATOM 2071 C CA . THR A 1 269 ? -11.477 27.625 -7.086 1 97.88 269 THR A CA 1
ATOM 2072 C C . THR A 1 269 ? -11.875 28.766 -8.016 1 97.88 269 THR A C 1
ATOM 2074 O O . THR A 1 269 ? -11.164 29.766 -8.117 1 97.88 269 THR A O 1
ATOM 2077 N N . SER A 1 270 ? -12.969 28.594 -8.672 1 97.56 270 SER A N 1
ATOM 2078 C CA . SER A 1 270 ? -13.484 29.641 -9.531 1 97.56 270 SER A CA 1
ATOM 2079 C C . SER A 1 270 ? -14.516 30.5 -8.797 1 97.56 270 SER A C 1
ATOM 2081 O O . SER A 1 270 ? -14.812 31.625 -9.227 1 97.56 270 SER A O 1
ATOM 2083 N N . GLU A 1 271 ? -15.094 30.047 -7.758 1 97.88 271 GLU A N 1
ATOM 2084 C CA . GLU A 1 271 ? -16.062 30.688 -6.879 1 97.88 271 GLU A CA 1
ATOM 2085 C C . GLU A 1 271 ? -15.844 30.281 -5.422 1 97.88 271 GLU A C 1
ATOM 2087 O O . GLU A 1 271 ? -15 29.438 -5.129 1 97.88 271 GLU A O 1
ATOM 2092 N N . GLU A 1 272 ? -16.578 31 -4.625 1 97.94 272 GLU A N 1
ATOM 2093 C CA . GLU A 1 272 ? -16.547 30.562 -3.232 1 97.94 272 GLU A CA 1
ATOM 2094 C C . GLU A 1 272 ? -16.938 29.094 -3.1 1 97.94 272 GLU A C 1
ATOM 2096 O O . GLU A 1 272 ? -17.953 28.672 -3.652 1 97.94 272 GLU A O 1
ATOM 2101 N N . THR A 1 273 ? -16.109 28.25 -2.449 1 98.19 273 THR A N 1
ATOM 2102 C CA . THR A 1 273 ? -16.25 26.797 -2.498 1 98.19 273 THR A CA 1
ATOM 2103 C C . THR A 1 273 ? -16.078 26.188 -1.111 1 98.19 273 THR A C 1
ATOM 2105 O O . THR A 1 273 ? -15.148 26.562 -0.382 1 98.19 273 THR A O 1
ATOM 2108 N N . TRP A 1 274 ? -17.047 25.281 -0.772 1 98.62 274 TRP A N 1
ATOM 2109 C CA . TRP A 1 274 ? -16.875 24.469 0.433 1 98.62 274 TRP A CA 1
ATOM 2110 C C . TRP A 1 274 ? -15.898 23.328 0.186 1 98.62 274 TRP A C 1
ATOM 2112 O O . TRP A 1 274 ? -16.062 22.547 -0.755 1 98.62 274 TRP A O 1
ATOM 2122 N N . ILE A 1 275 ? -14.875 23.297 1.043 1 98.75 275 ILE A N 1
ATOM 2123 C CA . ILE A 1 275 ? -13.867 22.234 0.961 1 98.75 275 ILE A CA 1
ATOM 2124 C C . ILE A 1 275 ? -13.945 21.359 2.203 1 98.75 275 ILE A C 1
ATOM 2126 O O . ILE A 1 275 ? -13.977 21.859 3.33 1 98.75 275 ILE A O 1
ATOM 2130 N N . GLY A 1 276 ? -14.062 20.047 1.983 1 98.75 276 GLY A N 1
ATOM 2131 C CA . GLY A 1 276 ? -13.953 19.062 3.055 1 98.75 276 GLY A CA 1
ATOM 2132 C C . GLY A 1 276 ? -12.648 18.297 3.027 1 98.75 276 GLY A C 1
ATOM 2133 O O . GLY A 1 276 ? -12.141 17.969 1.955 1 98.75 276 GLY A O 1
ATOM 2134 N N . THR A 1 277 ? -12.102 18.047 4.18 1 98.75 277 THR A N 1
ATOM 2135 C CA . THR A 1 277 ? -10.906 17.219 4.305 1 98.75 277 THR A CA 1
ATOM 2136 C C . THR A 1 277 ? -11.266 15.828 4.836 1 98.75 277 THR A C 1
ATOM 2138 O O . THR A 1 277 ? -12.078 15.703 5.758 1 98.75 277 THR A O 1
ATOM 2141 N N . VAL A 1 278 ? -10.766 14.82 4.215 1 98.81 278 VAL A N 1
ATOM 2142 C CA . VAL A 1 278 ? -11.008 13.422 4.547 1 98.81 278 VAL A CA 1
ATOM 2143 C C . VAL A 1 278 ? -9.703 12.75 4.949 1 98.81 278 VAL A C 1
ATOM 2145 O O . VAL A 1 278 ? -8.68 12.914 4.281 1 98.81 278 VAL A O 1
ATOM 2148 N N . PRO A 1 279 ? -9.688 12.008 6.086 1 98.38 279 PRO A N 1
ATOM 2149 C CA . PRO A 1 279 ? -8.438 11.43 6.605 1 98.38 279 PRO A CA 1
ATOM 2150 C C . PRO A 1 279 ? -8.047 10.141 5.895 1 98.38 279 PRO A C 1
ATOM 2152 O O . PRO A 1 279 ? -7.973 9.078 6.523 1 98.38 279 PRO A O 1
ATOM 2155 N N . ILE A 1 280 ? -7.711 10.219 4.656 1 98.56 280 ILE A N 1
ATOM 2156 C CA . ILE A 1 280 ? -7.184 9.141 3.83 1 98.56 280 ILE A CA 1
ATOM 2157 C C . ILE A 1 280 ? -6.305 9.719 2.725 1 98.56 280 ILE A C 1
ATOM 2159 O O . ILE A 1 280 ? -6.617 10.773 2.162 1 98.56 280 ILE A O 1
ATOM 2163 N N . GLY A 1 281 ? -5.215 9.086 2.426 1 98.5 281 GLY A N 1
ATOM 2164 C CA . GLY A 1 281 ? -4.289 9.547 1.399 1 98.5 281 GLY A CA 1
ATOM 2165 C C . GLY A 1 281 ? -3.506 8.414 0.756 1 98.5 281 GLY A C 1
ATOM 2166 O O . GLY A 1 281 ? -3.889 7.25 0.858 1 98.5 281 GLY A O 1
ATOM 2167 N N . TYR A 1 282 ? -2.426 8.867 0.053 1 98.5 282 TYR A N 1
ATOM 2168 C CA . TYR A 1 282 ? -1.75 7.863 -0.761 1 98.5 282 TYR A CA 1
ATOM 2169 C C . TYR A 1 282 ? -1.002 6.863 0.115 1 98.5 282 TYR A C 1
ATOM 2171 O O . TYR A 1 282 ? -0.734 5.738 -0.307 1 98.5 282 TYR A O 1
ATOM 2179 N N . ALA A 1 283 ? -0.671 7.152 1.375 1 98.12 283 ALA A N 1
ATOM 2180 C CA . ALA A 1 283 ? -0.043 6.184 2.27 1 98.12 283 ALA A CA 1
ATOM 2181 C C . ALA A 1 283 ? -1.044 5.121 2.719 1 98.12 283 ALA A C 1
ATOM 2183 O O . ALA A 1 283 ? -0.657 4.082 3.26 1 98.12 283 ALA A O 1
ATOM 2184 N N . ASP A 1 284 ? -2.312 5.391 2.477 1 98.06 284 ASP A N 1
ATOM 2185 C CA . ASP A 1 284 ? -3.365 4.434 2.799 1 98.06 284 ASP A CA 1
ATOM 2186 C C . ASP A 1 284 ? -3.736 3.596 1.578 1 98.06 284 ASP A C 1
ATOM 2188 O O . ASP A 1 284 ? -4.594 2.713 1.662 1 98.06 284 ASP A O 1
ATOM 2192 N N . GLY A 1 285 ? -3.18 3.865 0.515 1 97.94 285 GLY A N 1
ATOM 2193 C CA . GLY A 1 285 ? -3.49 3.146 -0.71 1 97.94 285 GLY A CA 1
ATOM 2194 C C . GLY A 1 285 ? -4.418 3.914 -1.634 1 97.94 285 GLY A C 1
ATOM 2195 O O . GLY A 1 285 ? -4.742 3.443 -2.725 1 97.94 285 GLY A O 1
ATOM 2196 N N . TRP A 1 286 ? -4.922 5.062 -1.228 1 98.69 286 TRP A N 1
ATOM 2197 C CA . TRP A 1 286 ? -5.676 5.957 -2.102 1 98.69 286 TRP A CA 1
ATOM 2198 C C . TRP A 1 286 ? -4.742 6.914 -2.834 1 98.69 286 TRP A C 1
ATOM 2200 O O . TRP A 1 286 ? -4.508 8.039 -2.379 1 98.69 286 TRP A O 1
ATOM 2210 N N . THR A 1 287 ? -4.277 6.566 -3.965 1 98.06 287 THR A N 1
ATOM 2211 C CA . THR A 1 287 ? -3.057 7.055 -4.598 1 98.06 287 THR A CA 1
ATOM 2212 C C . THR A 1 287 ? -3.209 8.516 -5.012 1 98.06 287 THR A C 1
ATOM 2214 O O . THR A 1 287 ? -4.324 9.031 -5.09 1 98.06 287 THR A O 1
ATOM 2217 N N . ARG A 1 288 ? -2.105 9.125 -5.254 1 97.12 288 ARG A N 1
ATOM 2218 C CA . ARG A 1 288 ? -1.98 10.555 -5.535 1 97.12 288 ARG A CA 1
ATOM 2219 C C . ARG A 1 288 ? -2.729 10.93 -6.809 1 97.12 288 ARG A C 1
ATOM 2221 O O . ARG A 1 288 ? -3.211 12.055 -6.945 1 97.12 288 ARG A O 1
ATOM 2228 N N . GLN A 1 289 ? -2.893 10.047 -7.719 1 95.44 289 GLN A N 1
ATOM 2229 C CA . GLN A 1 289 ? -3.48 10.32 -9.023 1 95.44 289 GLN A CA 1
ATOM 2230 C C . GLN A 1 289 ? -5.004 10.391 -8.938 1 95.44 289 GLN A C 1
ATOM 2232 O O . GLN A 1 289 ? -5.676 10.602 -9.953 1 95.44 289 GLN A O 1
ATOM 2237 N N . MET A 1 290 ? -5.598 10.281 -7.789 1 98.38 290 MET A N 1
ATOM 2238 C CA . MET A 1 290 ? -7.047 10.211 -7.633 1 98.38 290 MET A CA 1
ATOM 2239 C C . MET A 1 290 ? -7.668 11.602 -7.684 1 98.38 290 MET A C 1
ATOM 2241 O O . MET A 1 290 ? -8.891 11.742 -7.578 1 98.38 290 MET A O 1
ATOM 2245 N N . GLN A 1 291 ? -6.82 12.672 -7.809 1 98.25 291 GLN A N 1
ATOM 2246 C CA . GLN A 1 291 ? -7.383 14 -8.023 1 98.25 291 GLN A CA 1
ATOM 2247 C C . GLN A 1 291 ? -8.398 13.992 -9.164 1 98.25 291 GLN A C 1
ATOM 2249 O O . GLN A 1 291 ? -8.164 13.375 -10.203 1 98.25 291 GLN A O 1
ATOM 2254 N N . GLY A 1 292 ? -9.516 14.641 -8.984 1 98.69 292 GLY A N 1
ATOM 2255 C CA . GLY A 1 292 ? -10.547 14.734 -10.008 1 98.69 292 GLY A CA 1
ATOM 2256 C C . GLY A 1 292 ? -11.602 13.648 -9.883 1 98.69 292 GLY A C 1
ATOM 2257 O O . GLY A 1 292 ? -12.711 13.789 -10.414 1 98.69 292 GLY A O 1
ATOM 2258 N N . PHE A 1 293 ? -11.297 12.492 -9.266 1 98.81 293 PHE A N 1
ATOM 2259 C CA . PHE A 1 293 ? -12.281 11.445 -9 1 98.81 293 PHE A CA 1
ATOM 2260 C C . PHE A 1 293 ? -13.344 11.938 -8.031 1 98.81 293 PHE A C 1
ATOM 2262 O O . PHE A 1 293 ? -13.203 13.016 -7.441 1 98.81 293 PHE A O 1
ATOM 2269 N N . LYS A 1 294 ? -14.422 11.219 -7.906 1 98.81 294 LYS A N 1
ATOM 2270 C CA . LYS A 1 294 ? -15.508 11.672 -7.039 1 98.81 294 LYS A CA 1
ATOM 2271 C C . LYS A 1 294 ? -15.805 10.641 -5.957 1 98.81 294 LYS A C 1
ATOM 2273 O O . LYS A 1 294 ? -15.695 9.438 -6.191 1 98.81 294 LYS A O 1
ATOM 2278 N N . VAL A 1 295 ? -16.188 11.133 -4.824 1 98.94 295 VAL A N 1
ATOM 2279 C CA . VAL A 1 295 ? -16.656 10.32 -3.709 1 98.94 295 VAL A CA 1
ATOM 2280 C C . VAL A 1 295 ? -18.094 10.703 -3.359 1 98.94 295 VAL A C 1
ATOM 2282 O O . VAL A 1 295 ? -18.672 11.602 -3.982 1 98.94 295 VAL A O 1
ATOM 2285 N N . LEU A 1 296 ? -18.688 9.953 -2.422 1 98.94 296 LEU A N 1
ATOM 2286 C CA . LEU A 1 296 ? -20.094 10.234 -2.096 1 98.94 296 LEU A CA 1
ATOM 2287 C C . LEU A 1 296 ? -20.219 10.812 -0.69 1 98.94 296 LEU A C 1
ATOM 2289 O O . LEU A 1 296 ? -19.641 10.273 0.26 1 98.94 296 LEU A O 1
ATOM 2293 N N . VAL A 1 297 ? -20.891 11.914 -0.554 1 98.94 297 VAL A N 1
ATOM 2294 C CA . VAL A 1 297 ? -21.312 12.523 0.705 1 98.94 297 VAL A CA 1
ATOM 2295 C C . VAL A 1 297 ? -22.797 12.82 0.671 1 98.94 297 VAL A C 1
ATOM 2297 O O . VAL A 1 297 ? -23.281 13.57 -0.182 1 98.94 297 VAL A O 1
ATOM 2300 N N . ASP A 1 298 ? -23.531 12.227 1.566 1 98.56 298 ASP A N 1
ATOM 2301 C CA . ASP A 1 298 ? -24.969 12.422 1.605 1 98.56 298 ASP A CA 1
ATOM 2302 C C . ASP A 1 298 ? -25.609 12.086 0.26 1 98.56 298 ASP A C 1
ATOM 2304 O O . ASP A 1 298 ? -26.438 12.836 -0.247 1 98.56 298 ASP A O 1
ATOM 2308 N N . GLY A 1 299 ? -25.109 11.047 -0.305 1 98.44 299 GLY A N 1
ATOM 2309 C CA . GLY A 1 299 ? -25.656 10.516 -1.544 1 98.44 299 GLY A CA 1
ATOM 2310 C C . GLY A 1 299 ? -25.234 11.312 -2.768 1 98.44 299 GLY A C 1
ATOM 2311 O O . GLY A 1 299 ? -25.625 10.984 -3.891 1 98.44 299 GLY A O 1
ATOM 2312 N N . LYS A 1 300 ? -24.422 12.32 -2.6 1 98.56 300 LYS A N 1
ATOM 2313 C CA . LYS A 1 300 ? -24.047 13.195 -3.707 1 98.56 300 LYS A CA 1
ATOM 2314 C C . LYS A 1 300 ? -22.578 13.031 -4.066 1 98.56 300 LYS A C 1
ATOM 2316 O O . LYS A 1 300 ? -21.734 12.883 -3.182 1 98.56 300 LYS A O 1
ATOM 2321 N N . PHE A 1 301 ? -22.297 13.031 -5.387 1 98.81 301 PHE A N 1
ATOM 2322 C CA . PHE A 1 301 ? -20.922 12.969 -5.844 1 98.81 301 PHE A CA 1
ATOM 2323 C C . PHE A 1 301 ? -20.172 14.25 -5.5 1 98.81 301 PHE A C 1
ATOM 2325 O O . PHE A 1 301 ? -20.672 15.352 -5.773 1 98.81 301 PHE A O 1
ATOM 2332 N N . CYS A 1 302 ? -19.047 14.156 -4.871 1 98.88 302 CYS A N 1
ATOM 2333 C CA . CYS A 1 302 ? -18.141 15.242 -4.516 1 98.88 302 CYS A CA 1
ATOM 2334 C C . CYS A 1 302 ? -16.75 15.016 -5.082 1 98.88 302 CYS A C 1
ATOM 2336 O O . CYS A 1 302 ? -16.109 14 -4.785 1 98.88 302 CYS A O 1
ATOM 2338 N N . GLU A 1 303 ? -16.266 15.922 -5.797 1 98.88 303 GLU A N 1
ATOM 2339 C CA . GLU A 1 303 ? -15.008 15.797 -6.52 1 98.88 303 GLU A CA 1
ATOM 2340 C C . GLU A 1 303 ? -13.812 15.922 -5.57 1 98.88 303 GLU A C 1
ATOM 2342 O O . GLU A 1 303 ? -13.812 16.781 -4.68 1 98.88 303 GLU A O 1
ATOM 2347 N N . ILE A 1 304 ? -12.867 15.031 -5.688 1 98.88 304 ILE A N 1
ATOM 2348 C CA . ILE A 1 304 ? -11.578 15.227 -5.035 1 98.88 304 ILE A CA 1
ATOM 2349 C C . ILE A 1 304 ? -10.828 16.375 -5.695 1 98.88 304 ILE A C 1
ATOM 2351 O O . ILE A 1 304 ? -10.492 16.312 -6.879 1 98.88 304 ILE A O 1
ATOM 2355 N N . VAL A 1 305 ? -10.5 17.438 -4.898 1 98.62 305 VAL A N 1
ATOM 2356 C CA . VAL A 1 305 ? -9.875 18.641 -5.453 1 98.62 305 VAL A CA 1
ATOM 2357 C C . VAL A 1 305 ? -8.484 18.812 -4.852 1 98.62 305 VAL A C 1
ATOM 2359 O O . VAL A 1 305 ? -8.297 18.688 -3.641 1 98.62 305 VAL A O 1
ATOM 2362 N N . GLY A 1 306 ? -7.508 19.125 -5.711 1 97.25 306 GLY A N 1
ATOM 2363 C CA . GLY A 1 306 ? -6.113 19.125 -5.297 1 97.25 306 GLY A CA 1
ATOM 2364 C C . GLY A 1 306 ? -5.52 17.734 -5.203 1 97.25 306 GLY A C 1
ATOM 2365 O O . GLY A 1 306 ? -6.246 16.75 -5.078 1 97.25 306 GLY A O 1
ATOM 2366 N N . ARG A 1 307 ? -4.234 17.672 -5.207 1 96.56 307 ARG A N 1
ATOM 2367 C CA . ARG A 1 307 ? -3.553 16.391 -5.145 1 96.56 307 ARG A CA 1
ATOM 2368 C C . ARG A 1 307 ? -3.852 15.672 -3.83 1 96.56 307 ARG A C 1
ATOM 2370 O O . ARG A 1 307 ? -3.914 16.312 -2.773 1 96.56 307 ARG A O 1
ATOM 2377 N N . VAL A 1 308 ? -4.09 14.406 -3.949 1 98.62 308 VAL A N 1
ATOM 2378 C CA . VAL A 1 308 ? -4.203 13.586 -2.75 1 98.62 308 VAL A CA 1
ATOM 2379 C C . VAL A 1 308 ? -2.896 13.641 -1.96 1 98.62 308 VAL A C 1
ATOM 2381 O O . VAL A 1 308 ? -1.819 13.414 -2.516 1 98.62 308 VAL A O 1
ATOM 2384 N N . CYS A 1 309 ? -2.984 14.016 -0.68 1 98.19 309 CYS A N 1
ATOM 2385 C CA . CYS A 1 309 ? -1.814 14.078 0.188 1 98.19 309 CYS A CA 1
ATOM 2386 C C . CYS A 1 309 ? -1.509 12.711 0.796 1 98.19 309 CYS A C 1
ATOM 2388 O O . CYS A 1 309 ? -2.146 11.719 0.447 1 98.19 309 CYS A O 1
ATOM 2390 N N . MET A 1 310 ? -0.472 12.633 1.654 1 98.06 310 MET A N 1
ATOM 2391 C CA . MET A 1 310 ? 0.003 11.375 2.221 1 98.06 310 MET A CA 1
ATOM 2392 C C . MET A 1 310 ? -1.07 10.734 3.092 1 98.06 310 MET A C 1
ATOM 2394 O O . MET A 1 310 ? -1.319 9.531 2.99 1 98.06 310 MET A O 1
ATOM 2398 N N . ASP A 1 311 ? -1.799 11.625 3.863 1 97.88 311 ASP A N 1
ATOM 2399 C CA . ASP A 1 311 ? -2.688 11.055 4.871 1 97.88 311 ASP A CA 1
ATOM 2400 C C . ASP A 1 311 ? -4.078 11.68 4.789 1 97.88 311 ASP A C 1
ATOM 2402 O O . ASP A 1 311 ? -4.969 11.328 5.566 1 97.88 311 ASP A O 1
ATOM 2406 N N . GLN A 1 312 ? -4.238 12.648 3.873 1 98.31 312 GLN A N 1
ATOM 2407 C CA . GLN A 1 312 ? -5.504 13.359 3.746 1 98.31 312 GLN A CA 1
ATOM 2408 C C . GLN A 1 312 ? -5.801 13.695 2.287 1 98.31 312 GLN A C 1
ATOM 2410 O O . GLN A 1 312 ? -4.887 13.773 1.463 1 98.31 312 GLN A O 1
ATOM 2415 N N . MET A 1 313 ? -7.051 13.898 2.049 1 98.62 313 MET A N 1
ATOM 2416 C CA . MET A 1 313 ? -7.469 14.438 0.758 1 98.62 313 MET A CA 1
ATOM 2417 C C . MET A 1 313 ? -8.578 15.469 0.932 1 98.62 313 MET A C 1
ATOM 2419 O O . MET A 1 313 ? -9.234 15.516 1.977 1 98.62 313 MET A O 1
ATOM 2423 N N . MET A 1 314 ? -8.703 16.344 -0.052 1 98.88 314 MET A N 1
ATOM 2424 C CA . MET A 1 314 ? -9.727 17.391 -0.021 1 98.88 314 MET A CA 1
ATOM 2425 C C . MET A 1 314 ? -10.789 17.125 -1.082 1 98.88 314 MET A C 1
ATOM 2427 O O . MET A 1 314 ? -10.477 16.672 -2.182 1 98.88 314 MET A O 1
ATOM 2431 N N . ILE A 1 315 ? -12.008 17.422 -0.761 1 98.94 315 ILE A N 1
ATOM 2432 C CA . ILE A 1 315 ? -13.109 17.25 -1.703 1 98.94 315 ILE A CA 1
ATOM 2433 C C . ILE A 1 315 ? -13.945 18.531 -1.748 1 98.94 315 ILE A C 1
ATOM 2435 O O . ILE A 1 315 ? -14 19.281 -0.768 1 98.94 315 ILE A O 1
ATOM 2439 N N . LYS A 1 316 ? -14.516 18.812 -2.875 1 98.81 316 LYS A N 1
ATOM 2440 C CA . LYS A 1 316 ? -15.453 19.922 -3.047 1 98.81 316 LYS A CA 1
ATOM 2441 C C . LYS A 1 316 ? -16.859 19.531 -2.572 1 98.81 316 LYS A C 1
ATOM 2443 O O . LYS A 1 316 ? -17.406 18.516 -3.008 1 98.81 316 LYS A O 1
ATOM 2448 N N . LEU A 1 317 ? -17.406 20.297 -1.706 1 98.81 317 LEU A N 1
ATOM 2449 C CA . LEU A 1 317 ? -18.734 20.031 -1.148 1 98.81 317 LEU A CA 1
ATOM 2450 C C . LEU A 1 317 ? -19.75 21.031 -1.692 1 98.81 317 LEU A C 1
ATOM 2452 O O . LEU A 1 317 ? -19.406 22.141 -2.082 1 98.81 317 LEU A O 1
ATOM 2456 N N . ASP A 1 318 ? -20.984 20.641 -1.72 1 97.75 318 ASP A N 1
ATOM 2457 C CA . ASP A 1 318 ? -22.047 21.516 -2.197 1 97.75 318 ASP A CA 1
ATOM 2458 C C . ASP A 1 318 ? -22.547 22.453 -1.086 1 97.75 318 ASP A C 1
ATOM 2460 O O . ASP A 1 318 ? -23.172 23.469 -1.358 1 97.75 318 ASP A O 1
ATOM 2464 N N . LYS A 1 319 ? -22.297 22.125 0.106 1 98.19 319 LYS A N 1
ATOM 2465 C CA . LYS A 1 319 ? -22.641 22.891 1.305 1 98.19 319 LYS A CA 1
ATOM 2466 C C . LYS A 1 319 ? -21.766 22.484 2.484 1 98.19 319 LYS A C 1
ATOM 2468 O O . LYS A 1 319 ? -20.844 21.672 2.334 1 98.19 319 LYS A O 1
ATOM 2473 N N . SER A 1 320 ? -22.031 23.125 3.51 1 98.19 320 SER A N 1
ATOM 2474 C CA . SER A 1 320 ? -21.391 22.703 4.746 1 98.19 320 SER A CA 1
ATOM 2475 C C . SER A 1 320 ? -22.047 21.453 5.309 1 98.19 320 SER A C 1
ATOM 2477 O O . SER A 1 320 ? -23.219 21.172 5.035 1 98.19 320 SER A O 1
ATOM 2479 N N . TYR A 1 321 ? -21.234 20.625 5.977 1 98.31 321 TYR A N 1
ATOM 2480 C CA . TYR A 1 321 ? -21.672 19.422 6.691 1 98.31 321 TYR A CA 1
ATOM 2481 C C . TYR A 1 321 ? -21.078 19.391 8.102 1 98.31 321 TYR A C 1
ATOM 2483 O O . TYR A 1 321 ? -20.062 20.016 8.367 1 98.31 321 TYR A O 1
ATOM 2491 N N . PRO A 1 322 ? -21.781 18.734 9.016 1 97.31 322 PRO A N 1
ATOM 2492 C CA . PRO A 1 322 ? -21.156 18.531 10.32 1 97.31 322 PRO A CA 1
ATOM 2493 C C . PRO A 1 322 ? -19.875 17.703 10.25 1 97.31 322 PRO A C 1
ATOM 2495 O O . PRO A 1 322 ? -19.797 16.781 9.43 1 97.31 322 PRO A O 1
ATOM 2498 N N . LEU A 1 323 ? -18.906 18.047 11.156 1 96.81 323 LEU A N 1
ATOM 2499 C CA . LEU A 1 323 ? -17.781 17.141 11.32 1 96.81 323 LEU A CA 1
ATOM 2500 C C . LEU A 1 323 ? -18.234 15.727 11.6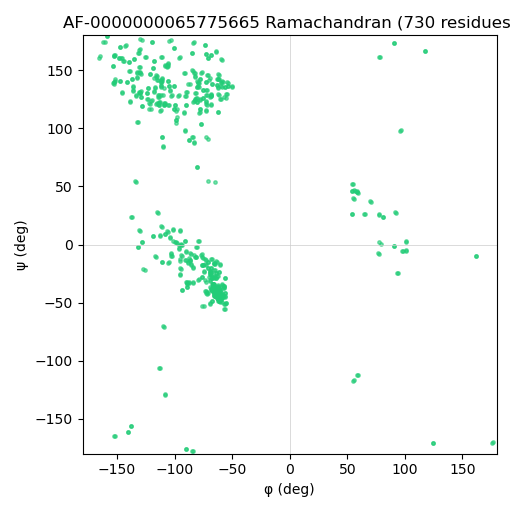33 1 96.81 323 LEU A C 1
ATOM 2502 O O . LEU A 1 323 ? -19.219 15.539 12.375 1 96.81 323 LEU A O 1
ATOM 2506 N N . GLY A 1 324 ? -17.594 14.773 10.984 1 97.06 324 GLY A N 1
ATOM 2507 C CA . GLY A 1 324 ? -17.984 13.391 11.219 1 97.06 324 GLY A CA 1
ATOM 2508 C C . GLY A 1 324 ? -18.922 12.852 10.164 1 97.06 324 GLY A C 1
ATOM 2509 O O . GLY A 1 324 ? -19.219 11.648 10.141 1 97.06 324 GLY A O 1
ATOM 2510 N N . THR A 1 325 ? -19.344 13.734 9.25 1 98.38 325 THR A N 1
ATOM 2511 C CA . THR A 1 325 ? -20.203 13.266 8.164 1 98.38 325 THR A CA 1
ATOM 2512 C C . THR A 1 325 ? -19.516 12.188 7.348 1 98.38 325 THR A C 1
ATOM 2514 O O . THR A 1 325 ? -18.344 12.328 6.988 1 98.38 325 THR A O 1
ATOM 2517 N N . LYS A 1 326 ? -20.297 11.148 7.051 1 98.69 326 LYS A N 1
ATOM 2518 C CA . LYS A 1 326 ? -19.766 9.984 6.348 1 98.69 326 LYS A CA 1
ATOM 2519 C C . LYS A 1 326 ? -19.375 10.336 4.914 1 98.69 326 LYS A C 1
ATOM 2521 O O . LYS A 1 326 ? -20.094 11.07 4.23 1 98.69 326 LYS A O 1
ATOM 2526 N N . VAL A 1 327 ? -18.266 9.844 4.477 1 98.94 327 VAL A N 1
ATOM 2527 C CA . VAL A 1 327 ? -17.797 9.898 3.098 1 98.94 327 VAL A CA 1
ATOM 2528 C C . VAL A 1 327 ? -17.609 8.477 2.564 1 98.94 327 VAL A C 1
ATOM 2530 O O . VAL A 1 327 ? -16.891 7.672 3.166 1 98.94 327 VAL A O 1
ATOM 2533 N N . THR A 1 328 ? -18.234 8.094 1.461 1 98.94 328 THR A N 1
ATOM 2534 C CA . THR A 1 328 ? -18.109 6.777 0.851 1 98.94 328 THR A CA 1
ATOM 2535 C C . THR A 1 328 ? -17.156 6.82 -0.339 1 98.94 328 THR A C 1
ATOM 2537 O O . THR A 1 328 ? -17.406 7.527 -1.317 1 98.94 328 THR A O 1
ATOM 2540 N N . LEU A 1 329 ? -16.094 6.121 -0.226 1 98.94 329 LEU A N 1
ATOM 2541 C CA . LEU A 1 329 ? -15.117 6.07 -1.303 1 98.94 329 LEU A CA 1
ATOM 2542 C C . LEU A 1 329 ? -15.375 4.879 -2.217 1 98.94 329 LEU A C 1
ATOM 2544 O O . LEU A 1 329 ? -15.156 4.961 -3.428 1 98.94 329 LEU A O 1
ATOM 2548 N N . ILE A 1 330 ? -15.75 3.75 -1.668 1 98.94 330 ILE A N 1
ATOM 2549 C CA . ILE A 1 330 ? -16.219 2.551 -2.354 1 98.94 330 ILE A CA 1
ATOM 2550 C C . ILE A 1 330 ? -17.484 2.025 -1.672 1 98.94 330 ILE A C 1
ATOM 2552 O O . ILE A 1 330 ? -17.5 1.816 -0.457 1 98.94 330 ILE A O 1
ATOM 2556 N N . GLY A 1 331 ? -18.469 1.816 -2.445 1 98.81 331 GLY A N 1
ATOM 2557 C CA . GLY A 1 331 ? -19.719 1.333 -1.892 1 98.81 331 GLY A CA 1
ATOM 2558 C C . GLY A 1 331 ? -20.906 2.213 -2.24 1 98.81 331 GLY A C 1
ATOM 2559 O O . GLY A 1 331 ? -20.797 3.098 -3.092 1 98.81 331 GLY A O 1
ATOM 2560 N N . ARG A 1 332 ? -22.062 1.938 -1.603 1 98.06 332 ARG A N 1
ATOM 2561 C CA . ARG A 1 332 ? -23.328 2.617 -1.881 1 98.06 332 ARG A CA 1
ATOM 2562 C C . ARG A 1 332 ? -23.625 3.688 -0.833 1 98.06 332 ARG A C 1
ATOM 2564 O O . ARG A 1 332 ? -23.328 3.5 0.35 1 98.06 332 ARG A O 1
ATOM 2571 N N . ASP A 1 333 ? -24.047 4.809 -1.204 1 98.56 333 ASP A N 1
ATOM 2572 C CA . ASP A 1 333 ? -24.609 5.875 -0.381 1 98.56 333 ASP A CA 1
ATOM 2573 C C . ASP A 1 333 ? -25.906 6.41 -0.981 1 98.56 333 ASP A C 1
ATOM 2575 O O . ASP A 1 333 ? -25.875 7.141 -1.973 1 98.56 333 ASP A O 1
ATOM 2579 N N . LYS A 1 334 ? -27.047 6.047 -0.365 1 97.94 334 LYS A N 1
ATOM 2580 C CA . LYS A 1 334 ? -28.375 6.324 -0.905 1 97.94 334 LYS A CA 1
ATOM 2581 C C . LYS A 1 334 ? -28.516 5.777 -2.322 1 97.94 334 LYS A C 1
ATOM 2583 O O . LYS A 1 334 ? -28.297 4.586 -2.559 1 97.94 334 LYS A O 1
ATOM 2588 N N . ALA A 1 335 ? -28.734 6.559 -3.32 1 98.06 335 ALA A N 1
ATOM 2589 C CA . ALA A 1 335 ? -29.062 6.07 -4.656 1 98.06 335 ALA A CA 1
ATOM 2590 C C . ALA A 1 335 ? -27.797 5.852 -5.484 1 98.06 335 ALA A C 1
ATOM 2592 O O . ALA A 1 335 ? -27.828 5.188 -6.523 1 98.06 335 ALA A O 1
ATOM 2593 N N . ASN A 1 336 ? -26.656 6.352 -5.043 1 98.69 336 ASN A N 1
ATOM 2594 C CA . ASN A 1 336 ? -25.422 6.297 -5.836 1 98.69 336 ASN A CA 1
ATOM 2595 C C . ASN A 1 336 ? -24.438 5.273 -5.281 1 98.69 336 ASN A C 1
ATOM 2597 O O . ASN A 1 336 ? -24.531 4.902 -4.109 1 98.69 336 ASN A O 1
ATOM 2601 N N . GLU A 1 337 ? -23.609 4.789 -6.191 1 98.62 337 GLU A N 1
ATOM 2602 C CA . GLU A 1 337 ? -22.625 3.77 -5.832 1 98.62 337 GLU A CA 1
ATOM 2603 C C . GLU A 1 337 ? -21.297 4.004 -6.551 1 98.62 337 GLU A C 1
ATOM 2605 O O . GLU A 1 337 ? -21.266 4.465 -7.695 1 98.62 337 GLU A O 1
ATOM 2610 N N . ILE A 1 338 ? -20.266 3.803 -5.871 1 98.88 338 ILE A N 1
ATOM 2611 C CA . ILE A 1 338 ? -18.922 3.736 -6.434 1 98.88 338 ILE A CA 1
ATOM 2612 C C . ILE A 1 338 ? -18.359 2.324 -6.266 1 98.88 338 ILE A C 1
ATOM 2614 O O . ILE A 1 338 ? -18.25 1.823 -5.148 1 98.88 338 ILE A O 1
ATOM 2618 N N . THR A 1 339 ? -18 1.658 -7.348 1 98.75 339 THR A N 1
ATOM 2619 C CA . THR A 1 339 ? -17.469 0.3 -7.285 1 98.75 339 THR A CA 1
ATOM 2620 C C . THR A 1 339 ? -15.938 0.313 -7.277 1 98.75 339 THR A C 1
ATOM 2622 O O . THR A 1 339 ? -15.32 1.303 -7.672 1 98.75 339 THR A O 1
ATOM 2625 N N . THR A 1 340 ? -15.414 -0.77 -6.844 1 98.81 340 THR A N 1
ATOM 2626 C CA . THR A 1 340 ? -13.969 -0.931 -6.926 1 98.81 340 THR A CA 1
ATOM 2627 C C . THR A 1 340 ? -13.492 -0.8 -8.367 1 98.81 340 THR A C 1
ATOM 2629 O O . THR A 1 340 ? -12.414 -0.264 -8.625 1 98.81 340 THR A O 1
ATOM 2632 N N . THR A 1 341 ? -14.242 -1.296 -9.32 1 98.75 341 THR A N 1
ATOM 2633 C CA . THR A 1 341 ? -13.898 -1.236 -10.742 1 98.75 341 THR A CA 1
ATOM 2634 C C . THR A 1 341 ? -13.898 0.207 -11.234 1 98.75 341 THR A C 1
ATOM 2636 O O . THR A 1 341 ? -13.07 0.581 -12.07 1 98.75 341 THR A O 1
ATOM 2639 N N . ASP A 1 342 ? -14.828 1.103 -10.703 1 98.81 342 ASP A N 1
ATOM 2640 C CA . ASP A 1 342 ? -14.797 2.521 -11.039 1 98.81 342 ASP A CA 1
ATOM 2641 C C . ASP A 1 342 ? -13.453 3.148 -10.656 1 98.81 342 ASP A C 1
ATOM 2643 O O . ASP A 1 342 ? -12.883 3.922 -11.43 1 98.81 342 ASP A O 1
ATOM 2647 N N . VAL A 1 343 ? -12.969 2.797 -9.484 1 98.88 343 VAL A N 1
ATOM 2648 C CA . VAL A 1 343 ? -11.688 3.297 -9 1 98.88 343 VAL A CA 1
ATOM 2649 C C . VAL A 1 343 ? -10.562 2.777 -9.898 1 98.88 343 VAL A C 1
ATOM 2651 O O . VAL A 1 343 ? -9.672 3.533 -10.289 1 98.88 343 VAL A O 1
ATOM 2654 N N . ALA A 1 344 ? -10.633 1.512 -10.227 1 98.75 344 ALA A N 1
ATOM 2655 C CA . ALA A 1 344 ? -9.625 0.886 -11.078 1 98.75 344 ALA A CA 1
ATOM 2656 C C . ALA A 1 344 ? -9.555 1.566 -12.445 1 98.75 344 ALA A C 1
ATOM 2658 O O . ALA A 1 344 ? -8.469 1.854 -12.945 1 98.75 344 ALA A O 1
ATOM 2659 N N . ASP A 1 345 ? -10.711 1.815 -13.008 1 98.44 345 ASP A N 1
ATOM 2660 C CA . ASP A 1 345 ? -10.789 2.455 -14.32 1 98.44 345 ASP A CA 1
ATOM 2661 C C . ASP A 1 345 ? -10.164 3.848 -14.289 1 98.44 345 ASP A C 1
ATOM 2663 O O . ASP A 1 345 ? -9.422 4.223 -15.195 1 98.44 345 ASP A O 1
ATOM 2667 N N . TRP A 1 346 ? -10.438 4.578 -13.242 1 98.44 346 TRP A N 1
ATOM 2668 C CA . TRP A 1 346 ? -9.859 5.91 -13.102 1 98.44 346 TRP A CA 1
ATOM 2669 C C . TRP A 1 346 ? -8.344 5.836 -13.031 1 98.44 346 TRP A C 1
ATOM 2671 O O . TRP A 1 346 ? -7.645 6.637 -13.664 1 98.44 346 TRP A O 1
ATOM 2681 N N . ARG A 1 347 ? -7.832 4.852 -12.312 1 97.81 347 ARG A N 1
ATOM 2682 C CA . ARG A 1 347 ? -6.398 4.723 -12.07 1 97.81 347 ARG A CA 1
ATOM 2683 C C . ARG A 1 347 ? -5.699 4.066 -13.258 1 97.81 347 ARG A C 1
ATOM 2685 O O . ARG A 1 347 ? -4.469 4.008 -13.305 1 97.81 347 ARG A O 1
ATOM 2692 N N . GLY A 1 348 ? -6.449 3.518 -14.195 1 97.06 348 GLY A N 1
ATOM 2693 C CA . GLY A 1 348 ? -5.855 2.785 -15.305 1 97.06 348 GLY A CA 1
ATOM 2694 C C . GLY A 1 348 ? -5.254 1.456 -14.883 1 97.06 348 GLY A C 1
ATOM 2695 O O . GLY A 1 348 ? -4.18 1.08 -15.359 1 97.06 348 GLY A O 1
ATOM 2696 N N . THR A 1 349 ? -5.891 0.815 -13.977 1 97.62 349 THR A N 1
ATOM 2697 C CA . THR A 1 349 ? -5.43 -0.473 -13.469 1 97.62 349 THR A CA 1
ATOM 2698 C C . THR A 1 349 ? -6.598 -1.44 -13.312 1 97.62 349 THR A C 1
ATOM 2700 O O . THR A 1 349 ? -7.578 -1.37 -14.055 1 97.62 349 THR A O 1
ATOM 2703 N N . ILE A 1 350 ? -6.469 -2.461 -12.422 1 97.88 350 ILE A N 1
ATOM 2704 C CA . ILE A 1 350 ? -7.488 -3.486 -12.234 1 97.88 350 ILE A CA 1
ATOM 2705 C C . ILE A 1 350 ? -8.023 -3.434 -10.805 1 97.88 350 ILE A C 1
ATOM 2707 O O . ILE A 1 350 ? -7.379 -2.867 -9.914 1 97.88 350 ILE A O 1
ATOM 2711 N N . ASN A 1 351 ? -9.227 -3.959 -10.617 1 98.62 351 ASN A N 1
ATOM 2712 C CA . ASN A 1 351 ? -9.867 -3.898 -9.305 1 98.62 351 ASN A CA 1
ATOM 2713 C C . ASN A 1 351 ? -9.078 -4.691 -8.266 1 98.62 351 ASN A C 1
ATOM 2715 O O . ASN A 1 351 ? -9.094 -4.352 -7.082 1 98.62 351 ASN A O 1
ATOM 2719 N N . TYR A 1 352 ? -8.273 -5.715 -8.703 1 98.5 352 TYR A N 1
ATOM 2720 C CA . TYR A 1 352 ? -7.391 -6.441 -7.797 1 98.5 352 TYR A CA 1
ATOM 2721 C C . TYR A 1 352 ? -6.438 -5.488 -7.082 1 98.5 352 TYR A C 1
ATOM 2723 O O . TYR A 1 352 ? -6.332 -5.512 -5.852 1 98.5 352 TYR A O 1
ATOM 2731 N N . GLU A 1 353 ? -5.766 -4.652 -7.879 1 98.56 353 GLU A N 1
ATOM 2732 C CA . GLU A 1 353 ? -4.723 -3.783 -7.348 1 98.56 353 GLU A CA 1
ATOM 2733 C C . GLU A 1 353 ? -5.305 -2.738 -6.398 1 98.56 353 GLU A C 1
ATOM 2735 O O . GLU A 1 353 ? -4.688 -2.396 -5.387 1 98.56 353 GLU A O 1
ATOM 2740 N N . VAL A 1 354 ? -6.504 -2.244 -6.734 1 98.69 354 VAL A N 1
ATOM 2741 C CA . VAL A 1 354 ? -7.172 -1.269 -5.879 1 98.69 354 VAL A CA 1
ATOM 2742 C C . VAL A 1 354 ? -7.328 -1.84 -4.473 1 98.69 354 VAL A C 1
ATOM 2744 O O . VAL A 1 354 ? -6.996 -1.178 -3.486 1 98.69 354 VAL A O 1
ATOM 2747 N N . LEU A 1 355 ? -7.734 -3.059 -4.395 1 98.56 355 LEU A N 1
ATOM 2748 C CA . LEU A 1 355 ? -7.988 -3.699 -3.107 1 98.56 355 LEU A CA 1
ATOM 2749 C C . LEU A 1 355 ? -6.676 -4 -2.387 1 98.56 355 LEU A C 1
ATOM 2751 O O . LEU A 1 355 ? -6.547 -3.725 -1.191 1 98.56 355 LEU A O 1
ATOM 2755 N N . CYS A 1 356 ? -5.727 -4.469 -3.117 1 97.94 356 CYS A N 1
ATOM 2756 C CA . CYS A 1 356 ? -4.469 -4.914 -2.531 1 97.94 356 CYS A CA 1
ATOM 2757 C C . CYS A 1 356 ? -3.676 -3.736 -1.981 1 97.94 356 CYS A C 1
ATOM 2759 O O . CYS A 1 356 ? -2.881 -3.895 -1.053 1 97.94 356 CYS A O 1
ATOM 2761 N N . LEU A 1 357 ? -3.912 -2.535 -2.492 1 97.75 357 LEU A N 1
ATOM 2762 C CA . LEU A 1 357 ? -3.109 -1.381 -2.102 1 97.75 357 LEU A CA 1
ATOM 2763 C C . LEU A 1 357 ? -3.678 -0.723 -0.848 1 97.75 357 LEU A C 1
ATOM 2765 O O . LEU A 1 357 ? -3.02 0.113 -0.227 1 97.75 357 LEU A O 1
ATOM 2769 N N . LEU A 1 358 ? -4.906 -1.081 -0.48 1 98 358 LEU A N 1
ATOM 2770 C CA . LEU A 1 358 ? -5.418 -0.546 0.775 1 98 358 LEU A CA 1
ATOM 2771 C C . LEU A 1 358 ? -4.566 -1.008 1.953 1 98 358 LEU A C 1
ATOM 2773 O O . LEU A 1 358 ? -4.523 -2.199 2.266 1 98 358 LEU A O 1
ATOM 2777 N N . SER A 1 359 ? -3.906 -0.074 2.57 1 96.75 359 SER A N 1
ATOM 2778 C CA . SER A 1 359 ? -2.867 -0.397 3.543 1 96.75 359 SER A CA 1
ATOM 2779 C C . SER A 1 359 ? -3.467 -0.906 4.848 1 96.75 359 SER A C 1
ATOM 2781 O O . SER A 1 359 ? -4.68 -0.825 5.051 1 96.75 359 SER A O 1
ATOM 2783 N N . ASP A 1 360 ? -2.635 -1.385 5.754 1 95.06 360 ASP A N 1
ATOM 2784 C CA . ASP A 1 360 ? -3.025 -1.917 7.055 1 95.06 360 ASP A CA 1
ATOM 2785 C C . ASP A 1 360 ? -3.359 -0.792 8.031 1 95.06 360 ASP A C 1
ATOM 2787 O O . ASP A 1 360 ? -3.922 -1.036 9.102 1 95.06 360 ASP A O 1
ATOM 2791 N N . ARG A 1 361 ? -3.068 0.447 7.617 1 96.62 361 ARG A N 1
ATOM 2792 C CA . ARG A 1 361 ? -3.453 1.599 8.43 1 96.62 361 ARG A CA 1
ATOM 2793 C C . ARG A 1 361 ? -4.969 1.732 8.508 1 96.62 361 ARG A C 1
ATOM 2795 O O . ARG A 1 361 ? -5.5 2.281 9.469 1 96.62 361 ARG A O 1
ATOM 2802 N N . ILE A 1 362 ? -5.641 1.234 7.469 1 97.94 362 ILE A N 1
ATOM 2803 C CA . ILE A 1 362 ? -7.098 1.273 7.406 1 97.94 362 ILE A CA 1
ATOM 2804 C C . ILE A 1 362 ? -7.684 0.13 8.234 1 97.94 362 ILE A C 1
ATOM 2806 O O . ILE A 1 362 ? -7.387 -1.04 7.98 1 97.94 362 ILE A O 1
ATOM 2810 N N . LYS A 1 363 ? -8.484 0.469 9.164 1 97.5 363 LYS A N 1
ATOM 2811 C CA . LYS A 1 363 ? -9.109 -0.548 10 1 97.5 363 LYS A CA 1
ATOM 2812 C C . LYS A 1 363 ? -10.109 -1.379 9.195 1 97.5 363 LYS A C 1
ATOM 2814 O O . LYS A 1 363 ? -10.93 -0.829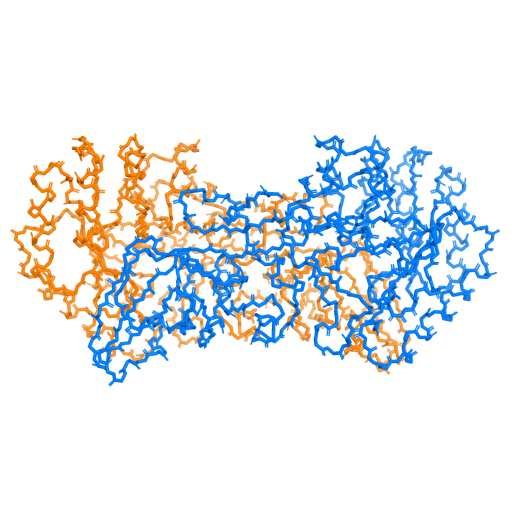 8.461 1 97.5 363 LYS A O 1
ATOM 2819 N N . ARG A 1 364 ? -9.992 -2.717 9.266 1 98.19 364 ARG A N 1
ATOM 2820 C CA . ARG A 1 364 ? -11 -3.613 8.703 1 98.19 364 ARG A CA 1
ATOM 2821 C C . ARG A 1 364 ? -12.07 -3.953 9.734 1 98.19 364 ARG A C 1
ATOM 2823 O O . ARG A 1 364 ? -11.758 -4.301 10.875 1 98.19 364 ARG A O 1
ATOM 2830 N N . ILE A 1 365 ? -13.258 -3.77 9.383 1 98.5 365 ILE A N 1
ATOM 2831 C CA . ILE A 1 365 ? -14.414 -4.137 10.195 1 98.5 365 ILE A CA 1
ATOM 2832 C C . ILE A 1 365 ? -15.195 -5.25 9.5 1 98.5 365 ILE A C 1
ATOM 2834 O O . ILE A 1 365 ? -15.555 -5.129 8.328 1 98.5 365 ILE A O 1
ATOM 2838 N N . TYR A 1 366 ? -15.469 -6.324 10.227 1 98.62 366 TYR A N 1
ATOM 2839 C CA . TYR A 1 366 ? -16.109 -7.488 9.625 1 98.62 366 TYR A CA 1
ATOM 2840 C C . TYR A 1 366 ? -17.578 -7.578 10.023 1 98.62 366 TYR A C 1
ATOM 2842 O O . TYR A 1 366 ? -17.922 -7.324 11.18 1 98.62 366 TYR A O 1
ATOM 2850 N N . LYS A 1 367 ? -18.328 -7.863 9.086 1 97.19 367 LYS A N 1
ATOM 2851 C CA . 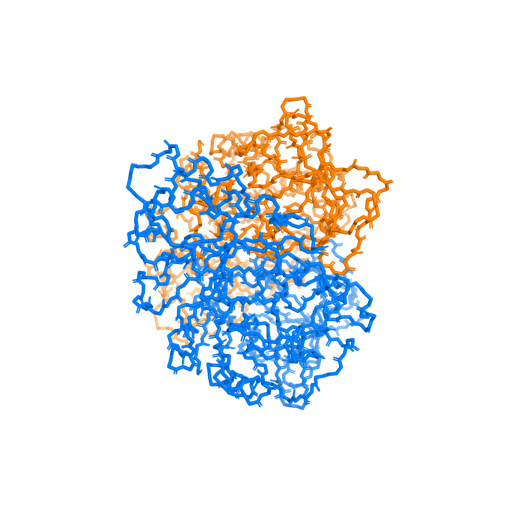LYS A 1 367 ? -19.734 -8.117 9.359 1 97.19 367 LYS A CA 1
ATOM 2852 C C . LYS A 1 367 ? -20.188 -9.438 8.734 1 97.19 367 LYS A C 1
ATOM 2854 O O . LYS A 1 367 ? -19.609 -9.891 7.746 1 97.19 367 LYS A O 1
ATOM 2859 N N . MET B 1 1 ? -1.097 -6.27 6.875 1 69.81 1 MET B N 1
ATOM 2860 C CA . MET B 1 1 ? -0.413 -7.418 6.281 1 69.81 1 MET B CA 1
ATOM 2861 C C . MET B 1 1 ? 0.823 -7.793 7.09 1 69.81 1 MET B C 1
ATOM 2863 O O . MET B 1 1 ? 1.459 -6.93 7.695 1 69.81 1 MET B O 1
ATOM 2867 N N . LYS B 1 2 ? 1.012 -9.094 7.098 1 82.56 2 LYS B N 1
ATOM 2868 C CA . LYS B 1 2 ? 2.154 -9.539 7.895 1 82.56 2 LYS B CA 1
ATOM 2869 C C . LYS B 1 2 ? 3.418 -9.617 7.043 1 82.56 2 LYS B C 1
ATOM 2871 O O . LYS B 1 2 ? 3.352 -9.891 5.844 1 82.56 2 LYS B O 1
ATOM 2876 N N . THR B 1 3 ? 4.48 -9.352 7.688 1 92.56 3 THR B N 1
ATOM 2877 C CA . THR B 1 3 ? 5.793 -9.398 7.062 1 92.56 3 THR B CA 1
ATOM 2878 C C . THR B 1 3 ? 6.102 -10.805 6.559 1 92.56 3 THR B C 1
ATOM 2880 O O . THR B 1 3 ? 5.73 -11.797 7.199 1 92.56 3 THR B O 1
ATOM 2883 N N . SER B 1 4 ? 6.746 -10.898 5.426 1 95.38 4 SER B N 1
ATOM 2884 C CA . SER B 1 4 ? 7.133 -12.18 4.844 1 95.38 4 SER B CA 1
ATOM 2885 C C . SER B 1 4 ? 8.641 -12.375 4.898 1 95.38 4 SER B C 1
ATOM 2887 O O . SER B 1 4 ? 9.328 -12.234 3.885 1 95.38 4 SER B O 1
ATOM 2889 N N . PRO B 1 5 ? 9.148 -12.852 6.008 1 94.62 5 PRO B N 1
ATOM 2890 C CA . PRO B 1 5 ? 10.602 -12.969 6.156 1 94.62 5 PRO B CA 1
ATOM 2891 C C . PRO B 1 5 ? 11.188 -14.109 5.328 1 94.62 5 PRO B C 1
ATOM 2893 O O . PRO B 1 5 ? 12.391 -14.141 5.082 1 94.62 5 PRO B O 1
ATOM 2896 N N . HIS B 1 6 ? 10.336 -15.031 4.891 1 95.75 6 HIS B N 1
ATOM 2897 C CA . HIS B 1 6 ? 10.852 -16.172 4.148 1 95.75 6 HIS B CA 1
ATOM 2898 C C . HIS B 1 6 ? 10.797 -15.93 2.645 1 95.75 6 HIS B C 1
ATOM 2900 O O . HIS B 1 6 ? 11.094 -16.828 1.853 1 95.75 6 HIS B O 1
ATOM 2906 N N . ARG B 1 7 ? 10.281 -14.688 2.342 1 94 7 ARG B N 1
ATOM 2907 C CA . ARG B 1 7 ? 10.312 -14.211 0.963 1 94 7 ARG B CA 1
ATOM 2908 C C . ARG B 1 7 ? 11.492 -13.273 0.741 1 94 7 ARG B C 1
ATOM 2910 O O . ARG B 1 7 ? 11.617 -12.258 1.426 1 94 7 ARG B O 1
ATOM 2917 N N . ASN B 1 8 ? 12.539 -13.633 0.11 1 93.25 8 ASN B N 1
ATOM 2918 C CA . ASN B 1 8 ? 13.789 -12.891 -0.011 1 93.25 8 ASN B CA 1
ATOM 2919 C C . ASN B 1 8 ? 13.594 -11.594 -0.786 1 93.25 8 ASN B C 1
ATOM 2921 O O . ASN B 1 8 ? 14.242 -11.375 -1.812 1 93.25 8 ASN B O 1
ATOM 2925 N N . THR B 1 9 ? 12.688 -10.766 -0.404 1 98.12 9 THR B N 1
ATOM 2926 C CA . THR B 1 9 ? 12.461 -9.375 -0.79 1 98.12 9 THR B CA 1
ATOM 2927 C C . THR B 1 9 ? 12.5 -8.469 0.433 1 98.12 9 THR B C 1
ATOM 2929 O O . THR B 1 9 ? 11.688 -8.625 1.354 1 98.12 9 THR B O 1
ATOM 2932 N N . SER B 1 10 ? 13.461 -7.57 0.471 1 98.5 10 SER B N 1
ATOM 2933 C CA . SER B 1 10 ? 13.664 -6.781 1.682 1 98.5 10 SER B CA 1
ATOM 2934 C C . SER B 1 10 ? 13.914 -5.316 1.35 1 98.5 10 SER B C 1
ATOM 2936 O O . SER B 1 10 ? 14.539 -5 0.334 1 98.5 10 SER B O 1
ATOM 2938 N N . ALA B 1 11 ? 13.375 -4.473 2.17 1 98.69 11 ALA B N 1
ATOM 2939 C CA . ALA B 1 11 ? 13.789 -3.074 2.215 1 98.69 11 ALA B CA 1
ATOM 2940 C C . ALA B 1 11 ? 14.898 -2.861 3.244 1 98.69 11 ALA B C 1
ATOM 2942 O O . ALA B 1 11 ? 14.688 -3.064 4.441 1 98.69 11 ALA B O 1
ATOM 2943 N N . ILE B 1 12 ? 16.047 -2.514 2.791 1 98.81 12 ILE B N 1
ATOM 2944 C CA . ILE B 1 12 ? 17.188 -2.254 3.676 1 98.81 12 ILE B CA 1
ATOM 2945 C C . ILE B 1 12 ? 17.203 -0.776 4.059 1 98.81 12 ILE B C 1
ATOM 2947 O O . ILE B 1 12 ? 17.297 0.096 3.191 1 98.81 12 ILE B O 1
ATOM 2951 N N . VAL B 1 13 ? 17.109 -0.504 5.34 1 98.88 13 VAL B N 1
ATOM 2952 C CA . VAL B 1 13 ? 17.031 0.865 5.84 1 98.88 13 VAL B CA 1
ATOM 2953 C C . VAL B 1 13 ? 18.344 1.225 6.551 1 98.88 13 VAL B C 1
ATOM 2955 O O . VAL B 1 13 ? 18.719 0.58 7.527 1 98.88 13 VAL B O 1
ATOM 2958 N N . ASP B 1 14 ? 19 2.201 6.082 1 98.88 14 ASP B N 1
ATOM 2959 C CA . ASP B 1 14 ? 20.25 2.689 6.652 1 98.88 14 ASP B CA 1
ATOM 2960 C C . ASP B 1 14 ? 20 3.785 7.684 1 98.88 14 ASP B C 1
ATOM 2962 O O . ASP B 1 14 ? 19.891 4.961 7.336 1 98.88 14 ASP B O 1
ATOM 2966 N N . LEU B 1 15 ? 20 3.383 8.961 1 98.88 15 LEU B N 1
ATOM 2967 C CA . LEU B 1 15 ? 19.703 4.32 10.039 1 98.88 15 LEU B CA 1
ATOM 2968 C C . LEU B 1 15 ? 20.812 5.355 10.172 1 98.88 15 LEU B C 1
ATOM 2970 O O . LEU B 1 15 ? 20.562 6.5 10.555 1 98.88 15 LEU B O 1
ATOM 2974 N N . LYS B 1 16 ? 22.047 4.977 9.805 1 98.75 16 LYS B N 1
ATOM 2975 C CA . LYS B 1 16 ? 23.156 5.926 9.844 1 98.75 16 LYS B CA 1
ATOM 2976 C C . LYS B 1 16 ? 22.969 7.031 8.812 1 98.75 16 LYS B C 1
ATOM 2978 O O . LYS B 1 16 ? 23.281 8.195 9.078 1 98.75 16 LYS B O 1
ATOM 2983 N N . ALA B 1 17 ? 22.484 6.641 7.66 1 98.88 17 ALA B N 1
ATOM 2984 C CA . ALA B 1 17 ? 22.203 7.641 6.633 1 98.88 17 ALA B CA 1
ATOM 2985 C C . ALA B 1 17 ? 21.172 8.656 7.121 1 98.88 17 ALA B C 1
ATOM 2987 O O . ALA B 1 17 ? 21.328 9.859 6.902 1 98.88 17 ALA B O 1
ATOM 2988 N N . ILE B 1 18 ? 20.172 8.172 7.82 1 98.94 18 ILE B N 1
ATOM 2989 C CA . ILE B 1 18 ? 19.125 9.047 8.344 1 98.94 18 ILE B CA 1
ATOM 2990 C C . ILE B 1 18 ? 19.719 10.008 9.367 1 98.94 18 ILE B C 1
ATOM 2992 O O . ILE B 1 18 ? 19.469 11.211 9.328 1 98.94 18 ILE B O 1
ATOM 2996 N N . ARG B 1 19 ? 20.562 9.508 10.25 1 98.88 19 ARG B N 1
ATOM 2997 C CA . ARG B 1 19 ? 21.219 10.344 11.25 1 98.88 19 ARG B CA 1
ATOM 2998 C C . ARG B 1 19 ? 22.094 11.398 10.586 1 98.88 19 ARG B C 1
ATOM 3000 O O . ARG B 1 19 ? 22.047 12.57 10.945 1 98.88 19 ARG B O 1
ATOM 3007 N N . ASN B 1 20 ? 22.875 10.945 9.562 1 98.81 20 ASN B N 1
ATOM 3008 C CA . ASN B 1 20 ? 23.75 11.859 8.844 1 98.81 20 ASN B CA 1
ATOM 3009 C C . ASN B 1 20 ? 22.969 12.969 8.156 1 98.81 20 ASN B C 1
ATOM 3011 O O . ASN B 1 20 ? 23.375 14.133 8.172 1 98.81 20 ASN B O 1
ATOM 3015 N N . ASN B 1 21 ? 21.891 12.602 7.543 1 98.88 21 ASN B N 1
ATOM 3016 C CA . ASN B 1 21 ? 21.062 13.586 6.863 1 98.88 21 ASN B CA 1
ATOM 3017 C C . ASN B 1 21 ? 20.5 14.617 7.836 1 98.88 21 ASN B C 1
ATOM 3019 O O . ASN B 1 21 ? 20.453 15.805 7.523 1 98.88 21 ASN B O 1
ATOM 3023 N N . ILE B 1 22 ? 20.078 14.156 9.031 1 98.75 22 ILE B N 1
ATOM 3024 C CA . ILE B 1 22 ? 19.547 15.07 10.039 1 98.75 22 ILE B CA 1
ATOM 3025 C C . ILE B 1 22 ? 20.656 16.016 10.5 1 98.75 22 ILE B C 1
ATOM 3027 O O . ILE B 1 22 ? 20.438 17.219 10.633 1 98.75 22 ILE B O 1
ATOM 3031 N N . GLU B 1 23 ? 21.844 15.531 10.68 1 98.31 23 GLU B N 1
ATOM 3032 C CA . GLU B 1 23 ? 22.969 16.359 11.102 1 98.31 23 GLU B CA 1
ATOM 3033 C C . GLU B 1 23 ? 23.312 17.406 10.055 1 98.31 23 GLU B C 1
ATOM 3035 O O . GLU B 1 23 ? 23.594 18.562 10.383 1 98.31 23 GLU B O 1
ATOM 3040 N N . LYS B 1 24 ? 23.312 16.984 8.805 1 98.06 24 LYS B N 1
ATOM 3041 C CA . LYS B 1 24 ? 23.562 17.922 7.715 1 98.06 24 LYS B CA 1
ATOM 3042 C C . LYS B 1 24 ? 22.484 19 7.68 1 98.06 24 LYS B C 1
ATOM 3044 O O . LYS B 1 24 ? 22.797 20.172 7.465 1 98.06 24 LYS B O 1
ATOM 3049 N N . PHE B 1 25 ? 21.297 18.578 7.949 1 97.38 25 PHE B N 1
ATOM 3050 C CA . PHE B 1 25 ? 20.188 19.516 7.938 1 97.38 25 PHE B CA 1
ATOM 3051 C C . PHE B 1 25 ? 20.297 20.5 9.094 1 97.38 25 PHE B C 1
ATOM 3053 O O . PHE B 1 25 ? 20 21.688 8.938 1 97.38 25 PHE B O 1
ATOM 3060 N N . LYS B 1 26 ? 20.719 20.078 10.258 1 97.06 26 LYS B N 1
ATOM 3061 C CA . LYS B 1 26 ? 20.938 20.922 11.422 1 97.06 26 LYS B CA 1
ATOM 3062 C C . LYS B 1 26 ? 21.938 22.047 11.109 1 97.06 26 LYS B C 1
ATOM 3064 O O . LYS B 1 26 ? 21.766 23.172 11.562 1 97.06 26 LYS B O 1
ATOM 3069 N N . LYS B 1 27 ? 22.891 21.688 10.305 1 97.25 27 LYS B N 1
ATOM 3070 C CA . LYS B 1 27 ? 23.922 22.672 9.938 1 97.25 27 LYS B CA 1
ATOM 3071 C C . LYS B 1 27 ? 23.375 23.688 8.945 1 97.25 27 LYS B C 1
ATOM 3073 O O . LYS B 1 27 ? 23.891 24.797 8.844 1 97.25 27 LYS B O 1
ATOM 3078 N N . HIS B 1 28 ? 22.375 23.328 8.266 1 97.81 28 HIS B N 1
ATOM 3079 C CA . HIS B 1 28 ? 21.828 24.141 7.188 1 97.81 28 HIS B CA 1
ATOM 3080 C C . HIS B 1 28 ? 20.859 25.188 7.727 1 97.81 28 HIS B C 1
ATOM 3082 O O . HIS B 1 28 ? 20.766 26.281 7.18 1 97.81 28 HIS B O 1
ATOM 3088 N N . ILE B 1 29 ? 20.172 24.828 8.789 1 97 29 ILE B N 1
ATOM 3089 C CA . ILE B 1 29 ? 19.109 25.703 9.258 1 97 29 ILE B CA 1
ATOM 3090 C C . ILE B 1 29 ? 19.578 26.469 10.492 1 97 29 ILE B C 1
ATOM 3092 O O . ILE B 1 29 ? 20.703 26.266 10.961 1 97 29 ILE B O 1
ATOM 3096 N N . ASN B 1 30 ? 18.656 27.391 10.961 1 91.31 30 ASN B N 1
ATOM 3097 C CA . ASN B 1 30 ? 18.953 28.172 12.164 1 91.31 30 ASN B CA 1
ATOM 3098 C C . ASN B 1 30 ? 19.281 27.266 13.352 1 91.31 30 ASN B C 1
ATOM 3100 O O . ASN B 1 30 ? 18.516 26.344 13.664 1 91.31 30 ASN B O 1
ATOM 3104 N N . PRO B 1 31 ? 20.391 27.5 14.055 1 91.81 31 PRO B N 1
ATOM 3105 C CA . PRO B 1 31 ? 20.828 26.625 15.148 1 91.81 31 PRO B CA 1
ATOM 3106 C C . PRO B 1 31 ? 19.859 26.625 16.328 1 91.81 31 PRO B C 1
ATOM 3108 O O . PRO B 1 31 ? 19.922 25.719 17.172 1 91.81 31 PRO B O 1
ATOM 3111 N N . ASN B 1 32 ? 19.031 27.578 16.359 1 93.94 32 ASN B N 1
ATOM 3112 C CA . ASN B 1 32 ? 18.109 27.656 17.469 1 93.94 32 ASN B CA 1
ATOM 3113 C C . ASN B 1 32 ? 16.844 26.844 17.203 1 93.94 32 ASN B C 1
ATOM 3115 O O . ASN B 1 32 ? 16.047 26.609 18.109 1 93.94 32 ASN B O 1
ATOM 3119 N N . ALA B 1 33 ? 16.688 26.438 15.992 1 96.5 33 ALA B N 1
ATOM 3120 C CA . ALA B 1 33 ? 15.5 25.688 15.633 1 96.5 33 ALA B CA 1
ATOM 3121 C C . ALA B 1 33 ? 15.633 24.219 16.062 1 96.5 33 ALA B C 1
ATOM 3123 O O . ALA B 1 33 ? 16.703 23.625 15.93 1 96.5 33 ALA B O 1
ATOM 3124 N N . GLU B 1 34 ? 14.555 23.734 16.625 1 97.44 34 GLU B N 1
ATOM 3125 C CA . GLU B 1 34 ? 14.484 22.281 16.859 1 97.44 34 GLU B CA 1
ATOM 3126 C C . GLU B 1 34 ? 14.039 21.547 15.602 1 97.44 34 GLU B C 1
ATOM 3128 O O . GLU B 1 34 ? 13.25 22.078 14.812 1 97.44 34 GLU B O 1
ATOM 3133 N N . ILE B 1 35 ? 14.555 20.359 15.461 1 98.5 35 ILE B N 1
ATOM 3134 C CA . ILE B 1 35 ? 14.062 19.484 14.406 1 98.5 35 ILE B CA 1
ATOM 3135 C C . ILE B 1 35 ? 13.07 18.484 14.984 1 98.5 35 ILE B C 1
ATOM 3137 O O . ILE B 1 35 ? 13.398 17.75 15.922 1 98.5 35 ILE B O 1
ATOM 3141 N N . TRP B 1 36 ? 11.859 18.484 14.516 1 98.75 36 TRP B N 1
ATOM 3142 C CA . TRP B 1 36 ? 10.852 17.469 14.797 1 98.75 36 TRP B CA 1
ATOM 3143 C C . TRP B 1 36 ? 10.547 16.641 13.547 1 98.75 36 TRP B C 1
ATOM 3145 O O . TRP B 1 36 ? 9.656 17 12.766 1 98.75 36 TRP B O 1
ATOM 3155 N N . PRO B 1 37 ? 11.25 15.516 13.367 1 98.69 37 PRO B N 1
ATOM 3156 C CA . PRO B 1 37 ? 11.078 14.734 12.133 1 98.69 37 PRO B CA 1
ATOM 3157 C C . PRO B 1 37 ? 9.664 14.188 11.977 1 98.69 37 PRO B C 1
ATOM 3159 O O . PRO B 1 37 ? 9.047 13.773 12.961 1 98.69 37 PRO B O 1
ATOM 3162 N N . ALA B 1 38 ? 9.258 14.211 10.719 1 98.75 38 ALA B N 1
ATOM 3163 C CA . ALA B 1 38 ? 8.039 13.492 10.367 1 98.75 38 ALA B CA 1
ATOM 3164 C C . ALA B 1 38 ? 8.297 11.992 10.242 1 98.75 38 ALA B C 1
ATOM 3166 O O . ALA B 1 38 ? 9 11.555 9.32 1 98.75 38 ALA B O 1
ATOM 3167 N N . VAL B 1 39 ? 7.699 11.242 11.164 1 98.75 39 VAL B N 1
ATOM 3168 C CA . VAL B 1 39 ? 7.816 9.789 11.102 1 98.75 39 VAL B CA 1
ATOM 3169 C C . VAL B 1 39 ? 6.445 9.172 10.828 1 98.75 39 VAL B C 1
ATOM 3171 O O . VAL B 1 39 ? 6.152 8.07 11.297 1 98.75 39 VAL B O 1
ATOM 3174 N N . LYS B 1 40 ? 5.586 9.961 10.156 1 98.06 40 LYS B N 1
ATOM 3175 C CA . LYS B 1 40 ? 4.246 9.508 9.797 1 98.06 40 LYS B CA 1
ATOM 3176 C C . LYS B 1 40 ? 4.305 8.453 8.695 1 98.06 40 LYS B C 1
ATOM 3178 O O . LYS B 1 40 ? 5.332 8.297 8.031 1 98.06 40 LYS B O 1
ATOM 3183 N N . ALA B 1 41 ? 3.146 7.648 8.562 1 97.56 41 ALA B N 1
ATOM 3184 C CA . ALA B 1 41 ? 3.064 6.59 7.562 1 97.56 41 ALA B CA 1
ATOM 3185 C C . ALA B 1 41 ? 4.246 5.629 7.68 1 97.56 41 ALA B C 1
ATOM 3187 O O . ALA B 1 41 ? 4.918 5.34 6.691 1 97.56 41 ALA B O 1
ATOM 3188 N N . ASP B 1 42 ? 4.539 5.215 8.938 1 97.69 42 ASP B N 1
ATOM 3189 C CA . ASP B 1 42 ? 5.637 4.301 9.25 1 97.69 42 ASP B CA 1
ATOM 3190 C C . ASP B 1 42 ? 6.973 4.875 8.781 1 97.69 42 ASP B C 1
ATOM 3192 O O . ASP B 1 42 ? 7.766 4.18 8.148 1 97.69 42 ASP B O 1
ATOM 3196 N N . ALA B 1 43 ? 7.195 6.176 9.062 1 98.44 43 ALA B N 1
ATOM 3197 C CA . ALA B 1 43 ? 8.391 6.891 8.617 1 98.44 43 ALA B CA 1
ATOM 3198 C C . ALA B 1 43 ? 8.562 6.773 7.105 1 98.44 43 ALA B C 1
ATOM 3200 O O . ALA B 1 43 ? 9.633 6.383 6.629 1 98.44 43 ALA B O 1
ATOM 3201 N N . TYR B 1 44 ? 7.469 7.109 6.391 1 98.06 44 TYR B N 1
ATOM 3202 C CA . TYR B 1 44 ? 7.426 7.043 4.934 1 98.06 44 TYR B CA 1
ATOM 3203 C C . TYR B 1 44 ? 7.824 5.656 4.438 1 98.06 44 TYR B C 1
ATOM 3205 O O . TYR B 1 44 ? 8.438 5.523 3.373 1 98.06 44 TYR B O 1
ATOM 3213 N N . GLY B 1 45 ? 7.629 4.633 5.246 1 97.31 45 GLY B N 1
ATOM 3214 C CA . GLY B 1 45 ? 7.934 3.273 4.84 1 97.31 45 GLY B CA 1
ATOM 3215 C C . GLY B 1 45 ? 9.25 2.766 5.395 1 97.31 45 GLY B C 1
ATOM 3216 O O . GLY B 1 45 ? 9.625 1.611 5.176 1 97.31 45 GLY B O 1
ATOM 3217 N N . HIS B 1 46 ? 9.961 3.578 6.223 1 98.75 46 HIS B N 1
ATOM 3218 C CA . HIS B 1 46 ? 11.281 3.209 6.715 1 98.75 46 HIS B CA 1
ATOM 3219 C C . HIS B 1 46 ? 11.188 2.525 8.078 1 98.75 46 HIS B C 1
ATOM 3221 O O . HIS B 1 46 ? 12.18 1.976 8.562 1 98.75 46 HIS B O 1
ATOM 3227 N N . GLY B 1 47 ? 10.047 2.51 8.727 1 98.06 47 GLY B N 1
ATOM 3228 C CA . GLY B 1 47 ? 9.906 1.956 10.062 1 98.06 47 GLY B CA 1
ATOM 3229 C C . GLY B 1 47 ? 9.984 3.006 11.156 1 98.06 47 GLY B C 1
ATOM 3230 O O . GLY B 1 47 ? 11.078 3.332 11.633 1 98.06 47 GLY B O 1
ATOM 3231 N N . SER B 1 48 ? 8.812 3.443 11.641 1 98.31 48 SER B N 1
ATOM 3232 C CA . SER B 1 48 ? 8.727 4.609 12.516 1 98.31 48 SER B CA 1
ATOM 3233 C C . SER B 1 48 ? 9.391 4.344 13.867 1 98.31 48 SER B C 1
ATOM 3235 O O . SER B 1 48 ? 10.031 5.234 14.43 1 98.31 48 SER B O 1
ATOM 3237 N N . ILE B 1 49 ? 9.289 3.096 14.398 1 98.19 49 ILE B N 1
ATOM 3238 C CA . ILE B 1 49 ? 9.82 2.777 15.719 1 98.19 49 ILE B CA 1
ATOM 3239 C C . ILE B 1 49 ? 11.352 2.807 15.672 1 98.19 49 ILE B C 1
ATOM 3241 O O . ILE B 1 49 ? 11.984 3.533 16.438 1 98.19 49 ILE B O 1
ATOM 3245 N N . GLU B 1 50 ? 11.922 2.078 14.68 1 98.62 50 GLU B N 1
ATOM 3246 C CA . GLU B 1 50 ? 13.375 1.996 14.578 1 98.62 50 GLU B CA 1
ATOM 3247 C C . GLU B 1 50 ? 13.984 3.352 14.219 1 98.62 50 GLU B C 1
ATOM 3249 O O . GLU B 1 50 ? 15.023 3.73 14.75 1 98.62 50 GLU B O 1
ATOM 3254 N N . VAL B 1 51 ? 13.305 4.09 13.359 1 98.81 51 VAL B N 1
ATOM 3255 C CA . VAL B 1 51 ? 13.797 5.402 12.945 1 98.81 51 VAL B CA 1
ATOM 3256 C C . VAL B 1 51 ? 13.758 6.367 14.125 1 98.81 51 VAL B C 1
ATOM 3258 O O . VAL B 1 51 ? 14.742 7.055 14.406 1 98.81 51 VAL B O 1
ATOM 3261 N N . SER B 1 52 ? 12.617 6.426 14.844 1 98.81 52 SER B N 1
ATOM 3262 C CA . SER B 1 52 ? 12.469 7.359 15.953 1 98.81 52 SER B CA 1
ATOM 3263 C C . SER B 1 52 ? 13.484 7.074 17.047 1 98.81 52 SER B C 1
ATOM 3265 O O . SER B 1 52 ? 14.07 8 17.609 1 98.81 52 SER B O 1
ATOM 3267 N N . LYS B 1 53 ? 13.703 5.824 17.328 1 98.62 53 LYS B N 1
ATOM 3268 C CA . LYS B 1 53 ? 14.695 5.461 18.344 1 98.62 53 LYS B CA 1
ATOM 3269 C C . LYS B 1 53 ? 16.094 5.855 17.906 1 98.62 53 LYS B C 1
ATOM 3271 O O . LYS B 1 53 ? 16.875 6.391 18.703 1 98.62 53 LYS B O 1
ATOM 3276 N N . ALA B 1 54 ? 16.359 5.672 16.641 1 98.62 54 ALA B N 1
ATOM 3277 C CA . ALA B 1 54 ? 17.703 5.879 16.109 1 98.62 54 ALA B CA 1
ATOM 3278 C C . ALA B 1 54 ? 18.078 7.359 16.141 1 98.62 54 ALA B C 1
ATOM 3280 O O . ALA B 1 54 ? 19.266 7.703 16.234 1 98.62 54 ALA B O 1
ATOM 3281 N N . VAL B 1 55 ? 17.109 8.219 16.141 1 98.69 55 VAL B N 1
ATOM 3282 C CA . VAL B 1 55 ? 17.469 9.617 15.945 1 98.69 55 VAL B CA 1
ATOM 3283 C C . VAL B 1 55 ? 17.047 10.43 17.172 1 98.69 55 VAL B C 1
ATOM 3285 O O . VAL B 1 55 ? 17.141 11.664 17.156 1 98.69 55 VAL B O 1
ATOM 3288 N N . SER B 1 56 ? 16.594 9.797 18.203 1 98.38 56 SER B N 1
ATOM 3289 C CA . SER B 1 56 ? 15.992 10.461 19.359 1 98.38 56 SER B CA 1
ATOM 3290 C C . SER B 1 56 ? 16.953 11.461 19.984 1 98.38 56 SER B C 1
ATOM 3292 O O . SER B 1 56 ? 16.531 12.523 20.469 1 98.38 56 SER B O 1
ATOM 3294 N N . ASP B 1 57 ? 18.203 11.195 20 1 98.19 57 ASP B N 1
ATOM 3295 C CA . ASP B 1 57 ? 19.203 12.055 20.625 1 98.19 57 ASP B CA 1
ATOM 3296 C C . ASP B 1 57 ? 19.484 13.289 19.766 1 98.19 57 ASP B C 1
ATOM 3298 O O . ASP B 1 57 ? 20.078 14.258 20.25 1 98.19 57 ASP B O 1
ATOM 3302 N N . LEU B 1 58 ? 19 13.297 18.531 1 98.25 58 LEU B N 1
ATOM 3303 C CA . LEU B 1 58 ? 19.344 14.359 17.594 1 98.25 58 LEU B CA 1
ATOM 3304 C C . LEU B 1 58 ? 18.203 15.359 17.453 1 98.25 58 LEU B C 1
ATOM 3306 O O . LEU B 1 58 ? 18.391 16.453 16.922 1 98.25 58 LEU B O 1
ATOM 3310 N N . VAL B 1 59 ? 17.047 15.016 18.016 1 98.56 59 VAL B N 1
ATOM 3311 C CA . VAL B 1 59 ? 15.875 15.797 17.625 1 98.56 59 VAL B CA 1
ATOM 3312 C C . VAL B 1 59 ? 15.109 16.234 18.875 1 98.56 59 VAL B C 1
ATOM 3314 O O . VAL B 1 59 ? 15.336 15.719 19.969 1 98.56 59 VAL B O 1
ATOM 3317 N N . GLY B 1 60 ? 14.219 17.203 18.672 1 98.38 60 GLY B N 1
ATOM 3318 C CA . GLY B 1 60 ? 13.477 17.75 19.797 1 98.38 60 GLY B CA 1
ATOM 3319 C C . GLY B 1 60 ? 12.117 17.109 19.984 1 98.38 60 GLY B C 1
ATOM 3320 O O . GLY B 1 60 ? 11.5 17.25 21.047 1 98.38 60 GLY B O 1
ATOM 3321 N N . GLY B 1 61 ? 11.664 16.375 19.047 1 98.75 61 GLY B N 1
ATOM 3322 C CA . GLY B 1 61 ? 10.359 15.742 19.031 1 98.75 61 GLY B CA 1
ATOM 3323 C C . GLY B 1 61 ? 10.07 15.016 17.719 1 98.75 61 GLY B C 1
ATOM 3324 O O . GLY B 1 61 ? 10.984 14.781 16.922 1 98.75 61 GLY B O 1
ATOM 3325 N N . PHE B 1 62 ? 8.844 14.586 17.562 1 98.94 62 PHE B N 1
ATOM 3326 C CA . PHE B 1 62 ? 8.43 13.867 16.359 1 98.94 62 PHE B CA 1
ATOM 3327 C C . PHE B 1 62 ? 7.055 14.328 15.891 1 98.94 62 PHE B C 1
ATOM 3329 O O . PHE B 1 62 ? 6.242 14.789 16.703 1 98.94 62 PHE B O 1
ATOM 3336 N N . CYS B 1 63 ? 6.859 14.266 14.602 1 98.88 63 CYS B N 1
ATOM 3337 C CA . CYS B 1 63 ? 5.555 14.516 14 1 98.88 63 CYS B CA 1
ATOM 3338 C C . CYS B 1 63 ? 4.973 13.242 13.406 1 98.88 63 CYS B C 1
ATOM 3340 O O . CYS B 1 63 ? 5.691 12.461 12.773 1 98.88 63 CYS B O 1
ATOM 3342 N N . VAL B 1 64 ? 3.666 13.023 13.633 1 98.62 64 VAL B N 1
ATOM 3343 C CA . VAL B 1 64 ? 2.943 11.891 13.078 1 98.62 64 VAL B CA 1
ATOM 3344 C C . VAL B 1 64 ? 1.648 12.367 12.422 1 98.62 64 VAL B C 1
ATOM 3346 O O . VAL B 1 64 ? 1.291 13.547 12.531 1 98.62 64 VAL B O 1
ATOM 3349 N N . SER B 1 65 ? 1.026 11.477 11.664 1 97.44 65 SER B N 1
ATOM 3350 C CA . SER B 1 65 ? -0.154 11.875 10.906 1 97.44 65 SER B CA 1
ATOM 3351 C C . SER B 1 65 ? -1.423 11.727 11.734 1 97.44 65 SER B C 1
ATOM 3353 O O . SER B 1 65 ? -2.395 12.461 11.531 1 97.44 65 SER B O 1
ATOM 3355 N N . ASN B 1 66 ? -1.461 10.766 12.594 1 97.5 66 ASN B N 1
ATOM 3356 C CA . ASN B 1 66 ? -2.689 10.469 13.32 1 97.5 66 ASN B CA 1
ATOM 3357 C C . ASN B 1 66 ? -2.395 9.945 14.727 1 97.5 66 ASN B C 1
ATOM 3359 O O . ASN B 1 66 ? -1.24 9.68 15.062 1 97.5 66 ASN B O 1
ATOM 3363 N N . LEU B 1 67 ? -3.424 9.844 15.531 1 98 67 LEU B N 1
ATOM 3364 C CA . LEU B 1 67 ? -3.297 9.539 16.953 1 98 67 LEU B CA 1
ATOM 3365 C C . LEU B 1 67 ? -2.705 8.148 17.156 1 98 67 LEU B C 1
ATOM 3367 O O . LEU B 1 67 ? -1.891 7.941 18.062 1 98 67 LEU B O 1
ATOM 3371 N N . ASP B 1 68 ? -3.053 7.176 16.359 1 98.25 68 ASP B N 1
ATOM 3372 C CA . ASP B 1 68 ? -2.604 5.797 16.516 1 98.25 68 ASP B CA 1
ATOM 3373 C C . ASP B 1 68 ? -1.102 5.676 16.266 1 98.25 68 ASP B C 1
ATOM 3375 O O . ASP B 1 68 ? -0.429 4.855 16.906 1 98.25 68 ASP B O 1
ATOM 3379 N N . GLU B 1 69 ? -0.597 6.453 15.383 1 98.25 69 GLU B N 1
ATOM 3380 C CA . GLU B 1 69 ? 0.849 6.484 15.188 1 98.25 69 GLU B CA 1
ATOM 3381 C C . GLU B 1 69 ? 1.563 7.031 16.422 1 98.25 69 GLU B C 1
ATOM 3383 O O . GLU B 1 69 ? 2.641 6.551 16.781 1 98.25 69 GLU B O 1
ATOM 3388 N N . ALA B 1 70 ? 0.989 8.062 17.016 1 98.56 70 ALA B N 1
ATOM 3389 C CA . ALA B 1 70 ? 1.551 8.594 18.25 1 98.56 70 ALA B CA 1
ATOM 3390 C C . ALA B 1 70 ? 1.517 7.555 19.359 1 98.56 70 ALA B C 1
ATOM 3392 O O . ALA B 1 70 ? 2.504 7.367 20.078 1 98.56 70 ALA B O 1
ATOM 3393 N N . ILE B 1 71 ? 0.374 6.902 19.516 1 98.31 71 ILE B N 1
ATOM 3394 C CA . ILE B 1 71 ? 0.206 5.863 20.516 1 98.31 71 ILE B CA 1
ATOM 3395 C C . ILE B 1 71 ? 1.261 4.777 20.328 1 98.31 71 ILE B C 1
ATOM 3397 O O . ILE B 1 71 ? 1.856 4.297 21.281 1 98.31 71 ILE B O 1
ATOM 3401 N N . GLU B 1 72 ? 1.484 4.441 19.047 1 98 72 GLU B N 1
ATOM 3402 C CA . GLU B 1 72 ? 2.477 3.414 18.75 1 98 72 GLU B CA 1
ATOM 3403 C C . GLU B 1 72 ? 3.865 3.83 19.234 1 98 72 GLU B C 1
ATOM 3405 O O . GLU B 1 72 ? 4.594 3.025 19.812 1 98 72 GLU B O 1
ATOM 3410 N N . LEU B 1 73 ? 4.246 5.07 18.938 1 98.5 73 LEU B N 1
ATOM 3411 C CA . LEU B 1 73 ? 5.543 5.559 19.391 1 98.5 73 LEU B CA 1
ATOM 3412 C C . LEU B 1 73 ? 5.641 5.504 20.906 1 98.5 73 LEU B C 1
ATOM 3414 O O . LEU B 1 73 ? 6.652 5.059 21.453 1 98.5 73 LEU B O 1
ATOM 3418 N N . ARG B 1 74 ? 4.57 5.918 21.594 1 98.62 74 ARG B N 1
ATOM 3419 C CA . ARG B 1 74 ? 4.547 5.875 23.062 1 98.62 74 ARG B CA 1
ATOM 3420 C C . ARG B 1 74 ? 4.68 4.445 23.562 1 98.62 74 ARG B C 1
ATOM 3422 O O . ARG B 1 74 ? 5.438 4.18 24.5 1 98.62 74 ARG B O 1
ATOM 3429 N N . ASN B 1 75 ? 3.938 3.516 22.953 1 97.94 75 ASN B N 1
ATOM 3430 C CA . ASN B 1 75 ? 3.973 2.109 23.344 1 97.94 75 ASN B CA 1
ATOM 3431 C C . ASN B 1 75 ? 5.367 1.518 23.172 1 97.94 75 ASN B C 1
ATOM 3433 O O . ASN B 1 75 ? 5.684 0.484 23.766 1 97.94 75 ASN B O 1
ATOM 3437 N N . HIS B 1 76 ? 6.156 2.191 22.422 1 97.94 76 HIS B N 1
ATOM 3438 C CA . HIS B 1 76 ? 7.52 1.714 22.219 1 97.94 76 HIS B CA 1
ATOM 3439 C C . HIS B 1 76 ? 8.531 2.635 22.891 1 97.94 76 HIS B C 1
ATOM 3441 O O . HIS B 1 76 ? 9.68 2.74 22.438 1 97.94 76 HIS B O 1
ATOM 3447 N N . LEU B 1 77 ? 8.125 3.504 23.781 1 97.5 77 LEU B N 1
ATOM 3448 C CA . LEU B 1 77 ? 8.914 4.23 24.781 1 97.5 77 LEU B CA 1
ATOM 3449 C C . LEU B 1 77 ? 9.602 5.438 24.156 1 97.5 77 LEU B C 1
ATOM 3451 O O . LEU B 1 77 ? 10.68 5.84 24.578 1 97.5 77 LEU B O 1
ATOM 3455 N N . VAL B 1 78 ? 9.062 5.91 23.094 1 97.62 78 VAL B N 1
ATOM 3456 C CA . VAL B 1 78 ? 9.477 7.219 22.609 1 97.62 78 VAL B CA 1
ATOM 3457 C C . VAL B 1 78 ? 8.922 8.312 23.516 1 97.62 78 VAL B C 1
ATOM 3459 O O . VAL B 1 78 ? 7.711 8.555 23.531 1 97.62 78 VAL B O 1
ATOM 3462 N N . THR B 1 79 ? 9.781 9.031 24.188 1 97.12 79 THR B N 1
ATOM 3463 C CA . THR B 1 79 ? 9.312 9.914 25.25 1 97.12 79 THR B CA 1
ATOM 3464 C C . THR B 1 79 ? 9.344 11.367 24.797 1 97.12 79 THR B C 1
ATOM 3466 O O . THR B 1 79 ? 8.766 12.242 25.453 1 97.12 79 THR B O 1
ATOM 3469 N N . LYS B 1 80 ? 10.047 11.656 23.703 1 98.12 80 LYS B N 1
ATOM 3470 C CA . LYS B 1 80 ? 10.102 13.016 23.188 1 98.12 80 LYS B CA 1
ATOM 3471 C C . LYS B 1 80 ? 8.711 13.539 22.844 1 98.12 80 LYS B C 1
ATOM 3473 O O . LYS B 1 80 ? 7.773 12.75 22.672 1 98.12 80 LYS B O 1
ATOM 3478 N N . PRO B 1 81 ? 8.609 14.844 22.797 1 98.62 81 PRO B N 1
ATOM 3479 C CA . PRO B 1 81 ? 7.332 15.406 22.344 1 98.62 81 PRO B CA 1
ATOM 3480 C C . PRO B 1 81 ? 6.879 14.852 21 1 98.62 81 PRO B C 1
ATOM 3482 O O . PRO B 1 81 ? 7.707 14.609 20.125 1 98.62 81 PRO B O 1
ATOM 3485 N N . ILE B 1 82 ? 5.574 14.578 20.875 1 98.88 82 ILE B N 1
ATOM 3486 C CA . ILE B 1 82 ? 4.969 14.117 19.641 1 98.88 82 ILE B CA 1
ATOM 3487 C C . ILE B 1 82 ? 3.832 15.055 19.234 1 98.88 82 ILE B C 1
ATOM 3489 O O . ILE B 1 82 ? 2.992 15.406 20.062 1 98.88 82 ILE B O 1
ATOM 3493 N N . LEU B 1 83 ? 3.836 15.477 18.016 1 98.88 83 LEU B N 1
ATOM 3494 C CA . LEU B 1 83 ? 2.77 16.312 17.453 1 98.88 83 LEU B CA 1
ATOM 3495 C C . LEU B 1 83 ? 2.004 15.547 16.375 1 98.88 83 LEU B C 1
ATOM 3497 O O . LEU B 1 83 ? 2.602 15.055 15.414 1 98.88 83 LEU B O 1
ATOM 3501 N N . VAL B 1 84 ? 0.699 15.398 16.531 1 98.75 84 VAL B N 1
ATOM 3502 C CA . VAL B 1 84 ? -0.164 14.859 15.492 1 98.75 84 VAL B CA 1
ATOM 3503 C C . VAL B 1 84 ? -0.533 15.961 14.5 1 98.75 84 VAL B C 1
ATOM 3505 O O . VAL B 1 84 ? -1.113 16.984 14.891 1 98.75 84 VAL B O 1
ATOM 3508 N N . LEU B 1 85 ? -0.27 15.742 13.242 1 98.06 85 LEU B N 1
ATOM 3509 C CA . LEU B 1 85 ? -0.347 16.812 12.25 1 98.06 85 LEU B CA 1
ATOM 3510 C C . LEU B 1 85 ? -1.757 16.922 11.688 1 98.06 85 LEU B C 1
ATOM 3512 O O . LEU B 1 85 ? -2.092 17.922 11.039 1 98.06 85 LEU B O 1
ATOM 3516 N N . SER B 1 86 ? -2.545 15.898 11.898 1 94.31 86 SER B N 1
ATOM 3517 C CA . SER B 1 86 ? -3.926 15.961 11.43 1 94.31 86 SER B CA 1
ATOM 3518 C C . SER B 1 86 ? -4.895 16.172 12.586 1 94.31 86 SER B C 1
ATOM 3520 O O . SER B 1 86 ? -4.574 15.867 13.734 1 94.31 86 SER B O 1
ATOM 3522 N N . GLY B 1 87 ? -6.02 16.766 12.297 1 92.56 87 GLY B N 1
ATOM 3523 C CA . GLY B 1 87 ? -7.062 16.75 13.312 1 92.56 87 GLY B CA 1
ATOM 3524 C C . GLY B 1 87 ? -7.535 15.344 13.648 1 92.56 87 GLY B C 1
ATOM 3525 O O . GLY B 1 87 ? -7.676 14.5 12.758 1 92.56 87 GLY B O 1
ATOM 3526 N N . ILE B 1 88 ? -7.664 15.117 15.031 1 96.06 88 ILE B N 1
ATOM 3527 C CA . ILE B 1 88 ? -8.18 13.82 15.445 1 96.06 88 ILE B CA 1
ATOM 3528 C C . ILE B 1 88 ? -9.656 13.945 15.805 1 96.06 88 ILE B C 1
ATOM 3530 O O . ILE B 1 88 ? -10.203 15.055 15.859 1 96.06 88 ILE B O 1
ATOM 3534 N N . VAL B 1 89 ? -10.297 12.812 15.977 1 94.69 89 VAL B N 1
ATOM 3535 C CA . VAL B 1 89 ? -11.68 12.805 16.453 1 94.69 89 VAL B CA 1
ATOM 3536 C C . VAL B 1 89 ? -11.75 13.422 17.844 1 94.69 89 VAL B C 1
ATOM 3538 O O . VAL B 1 89 ? -11.023 13.016 18.75 1 94.69 89 VAL B O 1
ATOM 3541 N N . PRO B 1 90 ? -12.672 14.398 18.031 1 95.44 90 PRO B N 1
ATOM 3542 C CA . PRO B 1 90 ? -12.727 15.109 19.297 1 95.44 90 PRO B CA 1
ATOM 3543 C C . PRO B 1 90 ? -12.906 14.18 20.5 1 95.44 90 PRO B C 1
ATOM 3545 O O . PRO B 1 90 ? -12.375 14.438 21.578 1 95.44 90 PRO B O 1
ATOM 3548 N N . GLU B 1 91 ? -13.531 13.055 20.328 1 93.62 91 GLU B N 1
ATOM 3549 C CA . GLU B 1 91 ? -13.875 12.133 21.406 1 93.62 91 GLU B CA 1
ATOM 3550 C C . GLU B 1 91 ? -12.625 11.453 21.953 1 93.62 91 GLU B C 1
ATOM 3552 O O . GLU B 1 91 ? -12.664 10.875 23.047 1 93.62 91 GLU B O 1
ATOM 3557 N N 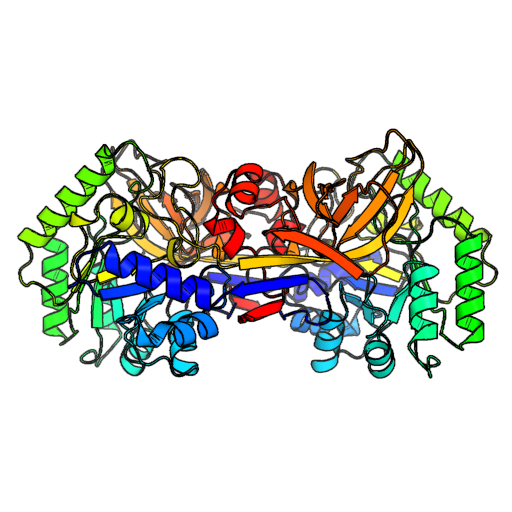. ASP B 1 92 ? -11.523 11.539 21.219 1 95.44 92 ASP B N 1
ATOM 3558 C CA . ASP B 1 92 ? -10.344 10.766 21.609 1 95.44 92 ASP B CA 1
ATOM 3559 C C . ASP B 1 92 ? -9.266 11.664 22.203 1 95.44 92 ASP B C 1
ATOM 3561 O O . ASP B 1 92 ? -8.148 11.219 22.469 1 95.44 92 ASP B O 1
ATOM 3565 N N . VAL B 1 93 ? -9.594 12.938 22.516 1 96.44 93 VAL B N 1
ATOM 3566 C CA . VAL B 1 93 ? -8.562 13.875 22.953 1 96.44 93 VAL B CA 1
ATOM 3567 C C . VAL B 1 93 ? -8.047 13.484 24.328 1 96.44 93 VAL B C 1
ATOM 3569 O O . VAL B 1 93 ? -6.918 13.82 24.688 1 96.44 93 VAL B O 1
ATOM 3572 N N . ASP B 1 94 ? -8.852 12.789 25.125 1 95.81 94 ASP B N 1
ATOM 3573 C CA . ASP B 1 94 ? -8.438 12.344 26.438 1 95.81 94 ASP B CA 1
ATOM 3574 C C . ASP B 1 94 ? -7.254 11.383 26.359 1 95.81 94 ASP B C 1
ATOM 3576 O O . ASP B 1 94 ? -6.375 11.391 27.219 1 95.81 94 ASP B O 1
ATOM 3580 N N . ILE B 1 95 ? -7.25 10.57 25.281 1 96.44 95 ILE B N 1
ATOM 3581 C CA . ILE B 1 95 ? -6.141 9.656 25.062 1 96.44 95 ILE B CA 1
ATOM 3582 C C . ILE B 1 95 ? -4.855 10.445 24.828 1 96.44 95 ILE B C 1
ATOM 3584 O O . ILE B 1 95 ? -3.807 10.125 25.391 1 96.44 95 ILE B O 1
ATOM 3588 N N . ALA B 1 96 ? -4.953 11.469 24.031 1 97.19 96 ALA B N 1
ATOM 3589 C CA . ALA B 1 96 ? -3.795 12.305 23.719 1 97.19 96 ALA B CA 1
ATOM 3590 C C . ALA B 1 96 ? -3.264 12.984 24.984 1 97.19 96 ALA B C 1
ATOM 3592 O O . ALA B 1 96 ? -2.053 13.016 25.219 1 97.19 96 ALA B O 1
ATOM 3593 N N . ALA B 1 97 ? -4.145 13.516 25.812 1 96.69 97 ALA B N 1
ATOM 3594 C CA . ALA B 1 97 ? -3.756 14.172 27.047 1 96.69 97 ALA B CA 1
ATOM 3595 C C . ALA B 1 97 ? -3.043 13.195 27.984 1 96.69 97 ALA B C 1
ATOM 3597 O O . ALA B 1 97 ? -1.988 13.516 28.547 1 96.69 97 ALA B O 1
ATOM 3598 N N . ALA B 1 98 ? -3.613 12.023 28.094 1 96.69 98 ALA B N 1
ATOM 3599 C CA . ALA B 1 98 ? -3.074 11.008 28.984 1 96.69 98 ALA B CA 1
ATOM 3600 C C . ALA B 1 98 ? -1.686 10.562 28.547 1 96.69 98 ALA B C 1
ATOM 3602 O O . ALA B 1 98 ? -0.841 10.219 29.375 1 96.69 98 ALA B O 1
ATOM 3603 N N . LEU B 1 99 ? -1.426 10.648 27.266 1 97.75 99 LEU B N 1
ATOM 3604 C CA . LEU B 1 99 ? -0.169 10.148 26.734 1 97.75 99 LEU B CA 1
ATOM 3605 C C . LEU B 1 99 ? 0.787 11.289 26.422 1 97.75 99 LEU B C 1
ATOM 3607 O O . LEU B 1 99 ? 1.834 11.086 25.797 1 97.75 99 LEU B O 1
ATOM 3611 N N . ASN B 1 100 ? 0.431 12.5 26.781 1 97.94 100 ASN B N 1
ATOM 3612 C CA . ASN B 1 100 ? 1.25 13.688 26.578 1 97.94 100 ASN B CA 1
ATOM 3613 C C . ASN B 1 100 ? 1.574 13.898 25.094 1 97.94 100 ASN B C 1
ATOM 3615 O O . ASN B 1 100 ? 2.74 14.055 24.734 1 97.94 100 ASN B O 1
ATOM 3619 N N . ILE B 1 101 ? 0.54 13.758 24.281 1 98.38 101 ILE B N 1
ATOM 3620 C CA . ILE B 1 101 ? 0.619 13.977 22.844 1 98.38 101 ILE B CA 1
ATOM 3621 C C . ILE B 1 101 ? 0.004 15.328 22.484 1 98.38 101 ILE B C 1
ATOM 3623 O O . ILE B 1 101 ? -1.099 15.648 22.922 1 98.38 101 ILE B O 1
ATOM 3627 N N . SER B 1 102 ? 0.752 16.156 21.75 1 98.69 102 SER B N 1
ATOM 3628 C CA . SER B 1 102 ? 0.238 17.438 21.266 1 98.69 102 SER B CA 1
ATOM 3629 C C . SER B 1 102 ? -0.635 17.25 20.031 1 98.69 102 SER B C 1
ATOM 3631 O O . SER B 1 102 ? -0.323 16.438 19.156 1 98.69 102 SER B O 1
ATOM 3633 N N . LEU B 1 103 ? -1.714 18 19.984 1 98.62 103 LEU B N 1
ATOM 3634 C CA . LEU B 1 103 ? -2.668 17.844 18.891 1 98.62 103 LEU B CA 1
ATOM 3635 C C . LEU B 1 103 ? -2.734 19.109 18.047 1 98.62 103 LEU B C 1
ATOM 3637 O O . LEU B 1 103 ? -2.59 20.219 18.562 1 98.62 103 LEU B O 1
ATOM 3641 N N . THR B 1 104 ? -2.932 18.906 16.766 1 98.69 104 THR B N 1
ATOM 3642 C CA . THR B 1 104 ? -3.357 20 15.906 1 98.69 104 THR B CA 1
ATOM 3643 C C . THR B 1 104 ? -4.812 20.359 16.188 1 98.69 104 THR B C 1
ATOM 3645 O O . THR B 1 104 ? -5.676 19.484 16.25 1 98.69 104 THR B O 1
ATOM 3648 N N . ALA B 1 105 ? -5.055 21.578 16.406 1 98.56 105 ALA B N 1
ATOM 3649 C CA . ALA B 1 105 ? -6.41 22.125 16.422 1 98.56 105 ALA B CA 1
ATOM 3650 C C . ALA B 1 105 ? -6.734 22.797 15.086 1 98.56 105 ALA B C 1
ATOM 3652 O O . ALA B 1 105 ? -6.266 23.906 14.812 1 98.56 105 ALA B O 1
ATOM 3653 N N . PRO B 1 106 ? -7.59 22.125 14.312 1 98.44 106 PRO B N 1
ATOM 3654 C CA . PRO B 1 106 ? -7.738 22.609 12.93 1 98.44 106 PRO B CA 1
ATOM 3655 C C . PRO B 1 106 ? -8.766 23.719 12.805 1 98.44 106 PRO B C 1
ATOM 3657 O O . PRO B 1 106 ? -8.797 24.422 11.789 1 98.44 106 PRO B O 1
ATOM 3660 N N . SER B 1 107 ? -9.656 23.906 13.828 1 98.19 107 SER B N 1
ATOM 3661 C CA . SER B 1 107 ? -10.711 24.906 13.727 1 98.19 107 SER B CA 1
ATOM 3662 C C . SER B 1 107 ? -11.344 25.188 15.086 1 98.19 107 SER B C 1
ATOM 3664 O O . SER B 1 107 ? -11.18 24.422 16.031 1 98.19 107 SER B O 1
ATOM 3666 N N . LEU B 1 108 ? -11.992 26.344 15.109 1 98.19 108 LEU B N 1
ATOM 3667 C CA . LEU B 1 108 ? -12.781 26.672 16.297 1 98.19 108 LEU B CA 1
ATOM 3668 C C . LEU B 1 108 ? -13.883 25.656 16.531 1 98.19 108 LEU B C 1
ATOM 3670 O O . LEU B 1 108 ? -14.141 25.266 17.672 1 98.19 108 LEU B O 1
ATOM 3674 N N . GLU B 1 109 ? -14.516 25.188 15.461 1 97.12 109 GLU B N 1
ATOM 3675 C CA . GLU B 1 109 ? -15.57 24.188 15.562 1 97.12 109 GLU B CA 1
ATOM 3676 C C . GLU B 1 109 ? -15.062 22.906 16.219 1 97.12 109 GLU B C 1
ATOM 3678 O O . GLU B 1 109 ? -15.711 22.359 17.109 1 97.12 109 GLU B O 1
ATOM 3683 N N . TRP B 1 110 ? -13.945 22.453 15.828 1 97.44 110 TRP B N 1
ATOM 3684 C CA . TRP B 1 110 ? -13.32 21.266 16.406 1 97.44 110 TRP B CA 1
ATOM 3685 C C . TRP B 1 110 ? -13.062 21.453 17.891 1 97.44 110 TRP B C 1
ATOM 3687 O O . TRP B 1 110 ? -13.383 20.594 18.703 1 97.44 110 TRP B O 1
ATOM 3697 N N . LEU B 1 111 ? -12.508 22.625 18.25 1 98 111 LEU B N 1
ATOM 3698 C CA . LEU B 1 111 ? -12.164 22.891 19.641 1 98 111 LEU B CA 1
ATOM 3699 C C . LEU B 1 111 ? -13.414 22.984 20.5 1 98 111 LEU B C 1
ATOM 3701 O O . LEU B 1 111 ? -13.414 22.531 21.656 1 98 111 LEU B O 1
ATOM 3705 N N . LYS B 1 112 ? -14.469 23.547 19.906 1 97.62 112 LYS B N 1
ATOM 3706 C CA . LYS B 1 112 ? -15.742 23.609 20.625 1 97.62 112 LYS B CA 1
ATOM 3707 C C . LYS B 1 112 ? -16.266 22.203 20.922 1 97.62 112 LYS B C 1
ATOM 3709 O O . LYS B 1 112 ? -16.797 21.953 22 1 97.62 112 LYS B O 1
ATOM 3714 N N . LEU B 1 113 ? -16.109 21.312 19.984 1 96.81 113 LEU B N 1
ATOM 3715 C CA . LEU B 1 113 ? -16.531 19.938 20.203 1 96.81 113 LEU B CA 1
ATOM 3716 C C . LEU B 1 113 ? -15.695 19.281 21.297 1 96.81 113 LEU B C 1
ATOM 3718 O O . LEU B 1 113 ? -16.219 18.516 22.109 1 96.81 113 LEU B O 1
ATOM 3722 N N . VAL B 1 114 ? -14.453 19.594 21.328 1 96.75 114 VAL B N 1
ATOM 3723 C CA . VAL B 1 114 ? -13.539 19.047 22.328 1 96.75 114 VAL B CA 1
ATOM 3724 C C . VAL B 1 114 ? -13.984 19.469 23.719 1 96.75 114 VAL B C 1
ATOM 3726 O O . VAL B 1 114 ? -14.086 18.625 24.625 1 96.75 114 VAL B O 1
ATOM 3729 N N . VAL B 1 115 ? -14.273 20.75 23.922 1 95.88 115 VAL B N 1
ATOM 3730 C CA . VAL B 1 115 ? -14.555 21.25 25.25 1 95.88 115 VAL B CA 1
ATOM 3731 C C . VAL B 1 115 ? -15.953 20.828 25.688 1 95.88 115 VAL B C 1
ATOM 3733 O O . VAL B 1 115 ? -16.266 20.812 26.875 1 95.88 115 VAL B O 1
ATOM 3736 N N . GLN B 1 116 ? -16.766 20.438 24.734 1 93.38 116 GLN B N 1
ATOM 3737 C CA . GLN B 1 116 ? -18.109 19.953 25.062 1 93.38 116 GLN B CA 1
ATOM 3738 C C . GLN B 1 116 ? -18.062 18.5 25.547 1 93.38 116 GLN B C 1
ATOM 3740 O O . GLN B 1 116 ? -18.875 18.094 26.359 1 93.38 116 GLN B O 1
ATOM 3745 N N . GLU B 1 117 ? -17.172 17.75 25.109 1 84.62 117 GLU B N 1
ATOM 3746 C CA . GLU B 1 117 ? -17.109 16.312 25.359 1 84.62 117 GLU B CA 1
ATOM 3747 C C . GLU B 1 117 ? -16.328 16.016 26.641 1 84.62 117 GLU B C 1
ATOM 3749 O O . GLU B 1 117 ? -16.625 15.039 27.344 1 84.62 117 GLU B O 1
ATOM 3754 N N . GLU B 1 118 ? -15.367 16.797 26.922 1 77.31 118 GLU B N 1
ATOM 3755 C CA . GLU B 1 118 ? -14.422 16.422 27.969 1 77.31 118 GLU B CA 1
ATOM 3756 C C . GLU B 1 118 ? -14.508 17.391 29.141 1 77.31 118 GLU B C 1
ATOM 3758 O O . GLU B 1 118 ? -14.672 18.594 28.953 1 77.31 118 GLU B O 1
ATOM 3763 N N . ALA B 1 119 ? -14.375 16.734 30.234 1 72.56 119 ALA B N 1
ATOM 3764 C CA . ALA B 1 119 ? -14.547 17.516 31.453 1 72.56 119 ALA B CA 1
ATOM 3765 C C . ALA B 1 119 ? -13.219 18.109 31.906 1 72.56 119 ALA B C 1
ATOM 3767 O O . ALA B 1 119 ? -13.195 19.203 32.5 1 72.56 119 ALA B O 1
ATOM 3768 N N . GLU B 1 120 ? -12.227 17.406 31.734 1 85.5 120 GLU B N 1
ATOM 3769 C CA . GLU B 1 120 ? -10.906 17.875 32.156 1 85.5 120 GLU B CA 1
ATOM 3770 C C . GLU B 1 120 ? -9.93 17.906 31 1 85.5 120 GLU B C 1
ATOM 3772 O O . GLU B 1 120 ? -9.633 16.875 30.391 1 85.5 120 GLU B O 1
ATOM 3777 N N . LEU B 1 121 ? -9.391 19.172 30.766 1 92.5 121 LEU B N 1
ATOM 3778 C CA . LEU B 1 121 ? -8.602 19.375 29.562 1 92.5 121 LEU B CA 1
ATOM 3779 C C . LEU B 1 121 ? -7.27 20.047 29.875 1 92.5 121 LEU B C 1
ATOM 3781 O O . LEU B 1 121 ? -6.531 20.438 28.969 1 92.5 121 LEU B O 1
ATOM 3785 N N . SER B 1 122 ? -6.906 20.125 31.156 1 92.62 122 SER B N 1
ATOM 3786 C CA . SER B 1 122 ? -5.742 20.906 31.562 1 92.62 122 SER B CA 1
ATOM 3787 C C . SER B 1 122 ? -4.449 20.281 31.062 1 92.62 122 SER B C 1
ATOM 3789 O O . SER B 1 122 ? -3.428 20.969 30.922 1 92.62 122 SER B O 1
ATOM 3791 N N . ASP B 1 123 ? -4.473 19.047 30.734 1 93.62 123 ASP B N 1
ATOM 3792 C CA . ASP B 1 123 ? -3.268 18.375 30.281 1 93.62 123 ASP B CA 1
ATOM 3793 C C . ASP B 1 123 ? -3.197 18.359 28.75 1 93.62 123 ASP B C 1
ATOM 3795 O O . ASP B 1 123 ? -2.211 17.891 28.172 1 93.62 123 ASP B O 1
ATOM 3799 N N . LEU B 1 124 ? -4.16 18.906 28.125 1 97.25 124 LEU B N 1
ATOM 3800 C CA . LEU B 1 124 ? -4.203 18.891 26.672 1 97.25 124 LEU B CA 1
ATOM 3801 C C . LEU B 1 124 ? -3.326 20 26.078 1 97.25 124 LEU B C 1
ATOM 3803 O O . LEU B 1 124 ? -3.334 21.125 26.562 1 97.25 124 LEU B O 1
ATOM 3807 N N . LYS B 1 125 ? -2.457 19.672 25.125 1 98.44 125 LYS B N 1
ATOM 3808 C CA . LYS B 1 125 ? -1.631 20.594 24.359 1 98.44 125 LYS B CA 1
ATOM 3809 C C . LYS B 1 125 ? -2.09 20.688 22.906 1 98.44 125 LYS B C 1
ATOM 3811 O O . LYS B 1 125 ? -2.367 19.656 22.281 1 98.44 125 LYS B O 1
ATOM 3816 N N . ILE B 1 126 ? -2.18 21.891 22.406 1 98.62 126 ILE B N 1
ATOM 3817 C CA . ILE B 1 126 ? -2.648 22.016 21.031 1 98.62 126 ILE B CA 1
ATOM 3818 C C . ILE B 1 126 ? -1.731 22.953 20.25 1 98.62 126 ILE B C 1
ATOM 3820 O O . ILE B 1 126 ? -1.13 23.859 20.844 1 98.62 126 ILE B O 1
ATOM 3824 N N . HIS B 1 127 ? -1.509 22.672 19.016 1 98.88 127 HIS B N 1
ATOM 3825 C CA . HIS B 1 127 ? -0.999 23.594 18 1 98.88 127 HIS B CA 1
ATOM 3826 C C . HIS B 1 127 ? -2.105 24.031 17.047 1 98.88 127 HIS B C 1
ATOM 3828 O O . HIS B 1 127 ? -2.723 23.203 16.391 1 98.88 127 HIS B O 1
ATOM 3834 N N . ILE B 1 128 ? -2.395 25.312 16.953 1 98.81 128 ILE B N 1
ATOM 3835 C CA . ILE B 1 128 ? -3.418 25.797 16.047 1 98.81 128 ILE B CA 1
ATOM 3836 C C . ILE B 1 128 ? -2.91 25.719 14.609 1 98.81 128 ILE B C 1
ATOM 3838 O O . ILE B 1 128 ? -1.812 26.188 14.297 1 98.81 128 ILE B O 1
ATOM 3842 N N . GLY B 1 129 ? -3.668 25 13.781 1 98.56 129 GLY B N 1
ATOM 3843 C CA . GLY B 1 129 ? -3.342 24.969 12.367 1 98.56 129 GLY B CA 1
ATOM 3844 C C . GLY B 1 129 ? -3.828 26.188 11.602 1 98.56 129 GLY B C 1
ATOM 3845 O O . GLY B 1 129 ? -4.957 26.625 11.797 1 98.56 129 GLY B O 1
ATOM 3846 N N . VAL B 1 130 ? -2.988 26.719 10.766 1 98.69 130 VAL B N 1
ATOM 3847 C CA . VAL B 1 130 ? -3.338 27.859 9.93 1 98.69 130 VAL B CA 1
ATOM 3848 C C . VAL B 1 130 ? -3.309 27.453 8.461 1 98.69 130 VAL B C 1
ATOM 3850 O O . VAL B 1 130 ? -2.301 26.938 7.969 1 98.69 130 VAL B O 1
ATOM 3853 N N . ASP B 1 131 ? -4.402 27.609 7.793 1 98.44 131 ASP B N 1
ATOM 3854 C CA . ASP B 1 131 ? -4.43 27.453 6.34 1 98.44 131 ASP B CA 1
ATOM 3855 C C . ASP B 1 131 ? -4.027 28.75 5.648 1 98.44 131 ASP B C 1
ATOM 3857 O O . ASP B 1 131 ? -4.883 29.562 5.285 1 98.44 131 ASP B O 1
ATOM 3861 N N . SER B 1 132 ? -2.773 28.797 5.387 1 98.06 132 SER B N 1
ATOM 3862 C CA . SER B 1 132 ? -2.277 30.016 4.742 1 98.06 132 SER B CA 1
ATOM 3863 C C . SER B 1 132 ? -2.418 29.938 3.225 1 98.06 132 SER B C 1
ATOM 3865 O O . SER B 1 132 ? -2.184 30.922 2.52 1 98.06 132 SER B O 1
ATOM 3867 N N . GLY B 1 133 ? -2.812 28.734 2.75 1 96.75 133 GLY B N 1
ATOM 3868 C CA . GLY B 1 133 ? -2.973 28.641 1.308 1 96.75 133 GLY B CA 1
ATOM 3869 C C . GLY B 1 133 ? -2.973 27.219 0.794 1 96.75 133 GLY B C 1
ATOM 3870 O O . GLY B 1 133 ? -3.268 26.969 -0.377 1 96.75 133 GLY B O 1
ATOM 3871 N N . MET B 1 134 ? -2.643 26.234 1.607 1 95.94 134 MET B N 1
ATOM 3872 C CA . MET B 1 134 ? -2.641 24.828 1.215 1 95.94 134 MET B CA 1
ATOM 3873 C C . MET B 1 134 ? -4.055 24.344 0.918 1 95.94 134 MET B C 1
ATOM 3875 O O . MET B 1 134 ? -4.25 23.453 0.087 1 95.94 134 MET B O 1
ATOM 3879 N N . GLY B 1 135 ? -5.004 24.875 1.637 1 96.56 135 GLY B N 1
ATOM 3880 C CA . GLY B 1 135 ? -6.398 24.516 1.411 1 96.56 135 GLY B CA 1
ATOM 3881 C C . GLY B 1 135 ? -6.777 23.172 1.983 1 96.56 135 GLY B C 1
ATOM 3882 O O . GLY B 1 135 ? -7.707 22.531 1.5 1 96.56 135 GLY B O 1
ATOM 3883 N N . ARG B 1 136 ? -6.105 22.656 3.018 1 97.19 136 ARG B N 1
ATOM 3884 C CA . ARG B 1 136 ? -6.344 21.328 3.588 1 97.19 136 ARG B CA 1
ATOM 3885 C C . ARG B 1 136 ? -6.992 21.438 4.965 1 97.19 136 ARG B C 1
ATOM 3887 O O . ARG B 1 136 ? -8.211 21.281 5.098 1 97.19 136 ARG B O 1
ATOM 3894 N N . ILE B 1 137 ? -6.289 21.875 5.977 1 98.12 137 ILE B N 1
ATOM 3895 C CA . ILE B 1 137 ? -6.848 22.094 7.305 1 98.12 137 ILE B CA 1
ATOM 3896 C C . ILE B 1 137 ? -6.363 23.438 7.848 1 98.12 137 ILE B C 1
ATOM 3898 O O . ILE B 1 137 ? -5.406 24.016 7.328 1 98.12 137 ILE B O 1
ATOM 3902 N N . GLY B 1 138 ? -7.121 23.953 8.844 1 98.5 138 GLY B N 1
ATOM 3903 C CA . GLY B 1 138 ? -6.629 25.125 9.555 1 98.5 138 GLY B CA 1
ATOM 3904 C C . GLY B 1 138 ? -7.527 26.344 9.398 1 98.5 138 GLY B C 1
ATOM 3905 O O . GLY B 1 138 ? -8.352 26.391 8.484 1 98.5 138 GLY B O 1
ATOM 3906 N N . ILE B 1 139 ? -7.301 27.328 10.203 1 98.12 139 ILE B N 1
ATOM 3907 C CA . ILE B 1 139 ? -8.062 28.562 10.195 1 98.12 139 ILE B CA 1
ATOM 3908 C C . ILE B 1 139 ? -7.48 29.516 9.156 1 98.12 139 ILE B C 1
ATOM 3910 O O . ILE B 1 139 ? -6.34 29.359 8.727 1 98.12 139 ILE B O 1
ATOM 3914 N N . ARG B 1 140 ? -8.25 30.547 8.82 1 96.5 140 ARG B N 1
ATOM 3915 C CA . ARG B 1 140 ? -7.797 31.469 7.777 1 96.5 140 ARG B CA 1
ATOM 3916 C C . ARG B 1 140 ? -7.863 32.906 8.258 1 96.5 140 ARG B C 1
ATOM 3918 O O . ARG B 1 140 ? -7.551 33.844 7.504 1 96.5 140 ARG B O 1
ATOM 3925 N N . ASP B 1 141 ? -8.266 33.094 9.523 1 95.12 141 ASP B N 1
ATOM 3926 C CA . ASP B 1 141 ? -8.297 34.5 9.984 1 95.12 141 ASP B CA 1
ATOM 3927 C C . ASP B 1 141 ? -7.945 34.594 11.469 1 95.12 141 ASP B C 1
ATOM 3929 O O . ASP B 1 141 ? -8.062 33.594 12.203 1 95.12 141 ASP B O 1
ATOM 3933 N N . VAL B 1 142 ? -7.578 35.75 11.836 1 97.31 142 VAL B N 1
ATOM 3934 C CA . VAL B 1 142 ? -7.035 36.031 13.164 1 97.31 142 VAL B CA 1
ATOM 3935 C C . VAL B 1 142 ? -8.156 35.969 14.203 1 97.31 142 VAL B C 1
ATOM 3937 O O . VAL B 1 142 ? -7.934 35.562 15.344 1 97.31 142 VAL B O 1
ATOM 3940 N N . GLU B 1 143 ? -9.344 36.344 13.789 1 98.19 143 GLU B N 1
ATOM 3941 C CA . GLU B 1 143 ? -10.477 36.344 14.719 1 98.19 143 GLU B CA 1
ATOM 3942 C C . GLU B 1 143 ? -10.758 34.938 15.227 1 98.19 143 GLU B C 1
ATOM 3944 O O . GLU B 1 143 ? -10.93 34.719 16.422 1 98.19 143 GLU B O 1
ATOM 3949 N N . GLU B 1 144 ? -10.781 34.031 14.312 1 98.19 144 GLU B N 1
ATOM 3950 C CA . GLU B 1 144 ? -10.984 32.625 14.711 1 98.19 144 GLU B CA 1
ATOM 3951 C C . GLU B 1 144 ? -9.852 32.125 15.602 1 98.19 144 GLU B C 1
ATOM 3953 O O . GLU B 1 144 ? -10.086 31.438 16.578 1 98.19 144 GLU B O 1
ATOM 3958 N N . ALA B 1 145 ? -8.656 32.531 15.289 1 98.56 145 ALA B N 1
ATOM 3959 C CA . ALA B 1 145 ? -7.504 32.125 16.109 1 98.56 145 ALA B CA 1
ATOM 3960 C C . ALA B 1 145 ? -7.656 32.625 17.531 1 98.56 145 ALA B C 1
ATOM 3962 O O . ALA B 1 145 ? -7.469 31.859 18.484 1 98.56 145 ALA B O 1
ATOM 3963 N N . ASN B 1 146 ? -7.992 33.875 17.625 1 98.81 146 ASN B N 1
ATOM 3964 C CA . ASN B 1 146 ? -8.102 34.469 18.953 1 98.81 146 ASN B CA 1
ATOM 3965 C C . ASN B 1 146 ? -9.273 33.875 19.734 1 98.81 146 ASN B C 1
ATOM 3967 O O . ASN B 1 146 ? -9.195 33.75 20.953 1 98.81 146 ASN B O 1
ATOM 3971 N N . GLN B 1 147 ? -10.344 33.531 19.047 1 98.75 147 GLN B N 1
ATOM 3972 C CA . GLN B 1 147 ? -11.438 32.844 19.703 1 98.75 147 GLN B CA 1
ATOM 3973 C C . GLN B 1 147 ? -10.984 31.469 20.203 1 98.75 147 GLN B C 1
ATOM 3975 O O . GLN B 1 147 ? -11.398 31.031 21.281 1 98.75 147 GLN B O 1
ATOM 3980 N N . MET B 1 148 ? -10.195 30.797 19.484 1 98.69 148 MET B N 1
ATOM 3981 C CA . MET B 1 148 ? -9.656 29.5 19.891 1 98.69 148 MET B CA 1
ATOM 3982 C C . MET B 1 148 ? -8.75 29.641 21.109 1 98.69 148 MET B C 1
ATOM 3984 O O . MET B 1 148 ? -8.82 28.844 22.047 1 98.69 148 MET B O 1
ATOM 3988 N N . ILE B 1 149 ? -7.898 30.672 21.078 1 98.69 149 ILE B N 1
ATOM 3989 C CA . ILE B 1 149 ? -6.996 30.938 22.203 1 98.69 149 ILE B CA 1
ATOM 3990 C C . ILE B 1 149 ? -7.809 31.203 23.469 1 98.69 149 ILE B C 1
ATOM 3992 O O . ILE B 1 149 ? -7.516 30.656 24.531 1 98.69 149 ILE B O 1
ATOM 3996 N N . GLU B 1 150 ? -8.82 32.031 23.281 1 98.44 150 GLU B N 1
ATOM 3997 C CA . GLU B 1 150 ? -9.68 32.375 24.422 1 98.44 150 GLU B CA 1
ATOM 3998 C C . GLU B 1 150 ? -10.344 31.109 24.969 1 98.44 150 GLU B C 1
ATOM 4000 O O . GLU B 1 150 ? -10.391 30.906 26.188 1 98.44 150 GLU B O 1
ATOM 4005 N N . LEU B 1 151 ? -10.852 30.328 24.094 1 97.75 151 LEU B N 1
ATOM 4006 C CA . LEU B 1 151 ? -11.508 29.094 24.5 1 97.75 151 LEU B CA 1
ATOM 4007 C C . LEU B 1 151 ? -10.516 28.156 25.172 1 97.75 151 LEU B C 1
ATOM 4009 O O . LEU B 1 151 ? -10.844 27.516 26.188 1 97.75 151 LEU B O 1
ATOM 4013 N N . ALA B 1 152 ? -9.359 28.016 24.641 1 97.88 152 ALA B N 1
ATOM 4014 C CA . ALA B 1 152 ? -8.312 27.188 25.234 1 97.88 152 ALA B CA 1
ATOM 4015 C C . ALA B 1 152 ? -7.98 27.656 26.641 1 97.88 152 ALA B C 1
ATOM 4017 O O . ALA B 1 152 ? -7.875 26.828 27.562 1 97.88 152 ALA B O 1
ATOM 4018 N N . ASP B 1 153 ? -7.832 28.953 26.828 1 97.12 153 ASP B N 1
ATOM 4019 C CA . ASP B 1 153 ? -7.516 29.516 28.141 1 97.12 153 ASP B CA 1
ATOM 4020 C C . ASP B 1 153 ? -8.633 29.25 29.141 1 97.12 153 ASP B C 1
ATOM 4022 O O . ASP B 1 153 ? -8.359 28.906 30.297 1 97.12 153 ASP B O 1
ATOM 4026 N N . LYS B 1 154 ? -9.82 29.391 28.641 1 96.31 154 LYS B N 1
ATOM 4027 C CA . LYS B 1 154 ? -10.977 29.172 29.5 1 96.31 154 LYS B CA 1
ATOM 4028 C C . LYS B 1 154 ? -10.969 27.75 30.078 1 96.31 154 LYS B C 1
ATOM 4030 O O . LYS B 1 154 ? -11.375 27.547 31.219 1 96.31 154 LYS B O 1
ATOM 4035 N N . TYR B 1 155 ? -10.5 26.797 29.359 1 96.38 155 TYR B N 1
ATOM 4036 C CA . TYR B 1 155 ? -10.555 25.406 29.781 1 96.38 155 TYR B CA 1
ATOM 4037 C C . TYR B 1 155 ? -9.172 24.891 30.156 1 96.38 155 TYR B C 1
ATOM 4039 O O . TYR B 1 155 ? -8.953 23.672 30.25 1 96.38 155 TYR B O 1
ATOM 4047 N N . ALA B 1 156 ? -8.219 25.766 30.234 1 96.38 156 ALA B N 1
ATOM 4048 C CA . ALA B 1 156 ? -6.852 25.484 30.672 1 96.38 156 ALA B CA 1
ATOM 4049 C C . ALA B 1 156 ? -6.148 24.547 29.703 1 96.38 156 ALA B C 1
ATOM 4051 O O . ALA B 1 156 ? -5.348 23.703 30.125 1 96.38 156 ALA B O 1
ATOM 4052 N N . ILE B 1 157 ? -6.566 24.547 28.469 1 97.75 157 ILE B N 1
ATOM 4053 C CA . ILE B 1 157 ? -5.844 23.859 27.406 1 97.75 157 ILE B CA 1
ATOM 4054 C C . ILE B 1 157 ? -4.559 24.609 27.062 1 97.75 157 ILE B C 1
ATOM 4056 O O . ILE B 1 157 ? -4.562 25.844 26.953 1 97.75 157 ILE B O 1
ATOM 4060 N N . ASN B 1 158 ? -3.475 23.891 26.969 1 98.25 158 ASN B N 1
ATOM 4061 C CA . ASN B 1 158 ? -2.191 24.516 26.672 1 98.25 158 ASN B CA 1
ATOM 4062 C C . ASN B 1 158 ? -2.072 24.875 25.188 1 98.25 158 ASN B C 1
ATOM 4064 O O . ASN B 1 158 ? -1.879 23.984 24.359 1 98.25 158 ASN B O 1
ATOM 4068 N N . PHE B 1 159 ? -2.232 26.125 24.922 1 98.5 159 PHE B N 1
ATOM 4069 C CA . PHE B 1 159 ? -1.907 26.625 23.594 1 98.5 159 PHE B CA 1
ATOM 4070 C C . PHE B 1 159 ? -0.399 26.641 23.375 1 98.5 159 PHE B C 1
ATOM 4072 O O . PHE B 1 159 ? 0.238 27.688 23.5 1 98.5 159 PHE B O 1
ATOM 4079 N N . GLU B 1 160 ? 0.076 25.5 22.828 1 98.5 160 GLU B N 1
ATOM 4080 C CA . GLU B 1 160 ? 1.502 25.203 22.797 1 98.5 160 GLU B CA 1
ATOM 4081 C C . GLU B 1 160 ? 2.162 25.75 21.531 1 98.5 160 GLU B C 1
ATOM 4083 O O . GLU B 1 160 ? 3.326 26.156 21.562 1 98.5 160 GLU B O 1
ATOM 4088 N N . GLY B 1 161 ? 1.371 25.75 20.484 1 98.75 161 GLY B N 1
ATOM 4089 C CA . GLY B 1 161 ? 2.004 26.156 19.234 1 98.75 161 GLY B CA 1
ATOM 4090 C C . GLY B 1 161 ? 1.01 26.562 18.172 1 98.75 161 GLY B C 1
ATOM 4091 O O . GLY B 1 161 ? -0.202 26.516 18.391 1 98.75 161 GLY B O 1
ATOM 4092 N N . ILE B 1 162 ? 1.529 27.047 17.047 1 98.75 162 ILE B N 1
ATOM 4093 C CA . ILE B 1 162 ? 0.788 27.422 15.852 1 98.75 162 ILE B CA 1
ATOM 4094 C C . ILE B 1 162 ? 1.636 27.156 14.609 1 98.75 162 ILE B C 1
ATOM 4096 O O . ILE B 1 162 ? 2.859 27.312 14.641 1 98.75 162 ILE B O 1
ATOM 4100 N N . PHE B 1 163 ? 0.966 26.656 13.547 1 98.75 163 PHE B N 1
ATOM 4101 C CA . PHE B 1 163 ? 1.786 26.328 12.391 1 98.75 163 PHE B CA 1
ATOM 4102 C C . PHE B 1 163 ? 0.971 26.422 11.102 1 98.75 163 PHE B C 1
ATOM 4104 O O . PHE B 1 163 ? -0.256 26.531 11.148 1 98.75 163 PHE B O 1
ATOM 4111 N N . THR B 1 164 ? 1.643 26.484 9.992 1 98.5 164 THR B N 1
ATOM 4112 C CA . THR B 1 164 ? 1.086 26.344 8.656 1 98.5 164 THR B CA 1
ATOM 4113 C C . THR B 1 164 ? 1.886 25.328 7.84 1 98.5 164 THR B C 1
ATOM 4115 O O . THR B 1 164 ? 2.787 24.672 8.367 1 98.5 164 THR B O 1
ATOM 4118 N N . HIS B 1 165 ? 1.459 25.047 6.637 1 97.81 165 HIS B N 1
ATOM 4119 C CA . HIS B 1 165 ? 2.109 24.109 5.73 1 97.81 165 HIS B CA 1
ATOM 4120 C C . HIS B 1 165 ? 2.121 24.641 4.301 1 97.81 165 HIS B C 1
ATOM 4122 O O . HIS B 1 165 ? 1.066 24.938 3.74 1 97.81 165 HIS B O 1
ATOM 4128 N N . PHE B 1 166 ? 3.305 24.75 3.738 1 97.56 166 PHE B N 1
ATOM 4129 C CA . PHE B 1 166 ? 3.449 25.375 2.428 1 97.56 166 PHE B CA 1
ATOM 4130 C C . PHE B 1 166 ? 3.123 24.375 1.316 1 97.56 166 PHE B C 1
ATOM 4132 O O . PHE B 1 166 ? 3.514 23.219 1.385 1 97.56 166 PHE B O 1
ATOM 4139 N N . ALA B 1 167 ? 2.512 24.844 0.248 1 95.75 167 ALA B N 1
ATOM 4140 C CA . ALA B 1 167 ? 1.986 24 -0.825 1 95.75 167 ALA B CA 1
ATOM 4141 C C . ALA B 1 167 ? 2.996 23.875 -1.962 1 95.75 167 ALA B C 1
ATOM 4143 O O . ALA B 1 167 ? 2.969 22.891 -2.713 1 95.75 167 ALA B O 1
ATOM 4144 N N . THR B 1 168 ? 3.9 24.859 -2.119 1 95.31 168 THR B N 1
ATOM 4145 C CA . THR B 1 168 ? 4.668 24.906 -3.357 1 95.31 168 THR B CA 1
ATOM 4146 C C . THR B 1 168 ? 6.129 25.234 -3.074 1 95.31 168 THR B C 1
ATOM 4148 O O . THR B 1 168 ? 6.812 25.828 -3.916 1 95.31 168 THR B O 1
ATOM 4151 N N . ALA B 1 169 ? 6.559 24.953 -1.879 1 94.31 169 ALA B N 1
ATOM 4152 C CA . ALA B 1 169 ? 7.93 25.312 -1.512 1 94.31 169 ALA B CA 1
ATOM 4153 C C . ALA B 1 169 ? 8.938 24.516 -2.332 1 94.31 169 ALA B C 1
ATOM 4155 O O . ALA B 1 169 ? 10.125 24.844 -2.363 1 94.31 169 ALA B O 1
ATOM 4156 N N . ASP B 1 170 ? 8.477 23.422 -2.973 1 93.06 170 ASP B N 1
ATOM 4157 C CA . ASP B 1 170 ? 9.344 22.547 -3.754 1 93.06 170 ASP B CA 1
ATOM 4158 C C . ASP B 1 170 ? 9.312 22.922 -5.234 1 93.06 170 ASP B C 1
ATOM 4160 O O . ASP B 1 170 ? 9.766 22.156 -6.082 1 93.06 170 ASP B O 1
ATOM 4164 N N . MET B 1 171 ? 8.75 24.062 -5.543 1 93.88 171 MET B N 1
ATOM 4165 C CA . MET B 1 171 ? 8.641 24.516 -6.926 1 93.88 171 MET B CA 1
ATOM 4166 C C . MET B 1 171 ? 9.539 25.719 -7.172 1 93.88 171 MET B C 1
ATOM 4168 O O . MET B 1 171 ? 9.898 26.438 -6.234 1 93.88 171 MET B O 1
ATOM 4172 N N . ALA B 1 172 ? 9.805 25.969 -8.461 1 93.25 172 ALA B N 1
ATOM 4173 C CA . ALA B 1 172 ? 10.672 27.094 -8.836 1 93.25 172 ALA B CA 1
ATOM 4174 C C . ALA B 1 172 ? 9.953 28.422 -8.648 1 93.25 172 ALA B C 1
ATOM 4176 O O . ALA B 1 172 ? 10.555 29.391 -8.195 1 93.25 172 ALA B O 1
ATOM 4177 N N . ASP B 1 173 ? 8.711 28.438 -9 1 95.19 173 ASP B N 1
ATOM 4178 C CA . ASP B 1 173 ? 7.906 29.641 -8.82 1 95.19 173 ASP B CA 1
ATOM 4179 C C . ASP B 1 173 ? 7.59 29.875 -7.348 1 95.19 173 ASP B C 1
ATOM 4181 O O . ASP B 1 173 ? 6.898 29.062 -6.719 1 95.19 173 ASP B O 1
ATOM 4185 N N . GLU B 1 174 ? 7.996 31 -6.773 1 96.19 174 GLU B N 1
ATOM 4186 C CA . GLU B 1 174 ? 7.895 31.234 -5.34 1 96.19 174 GLU B CA 1
ATOM 4187 C C . GLU B 1 174 ? 6.66 32.062 -5.012 1 96.19 174 GLU B C 1
ATOM 4189 O O . GLU B 1 174 ? 6.438 32.438 -3.855 1 96.19 174 GLU B O 1
ATOM 4194 N N . THR B 1 175 ? 5.895 32.406 -6.008 1 96.88 175 THR B N 1
ATOM 4195 C CA . THR B 1 175 ? 4.785 33.312 -5.82 1 96.88 175 THR B CA 1
ATOM 4196 C C . THR B 1 175 ? 3.824 32.812 -4.754 1 96.88 175 THR B C 1
ATOM 4198 O O . THR B 1 175 ? 3.527 33.5 -3.785 1 96.88 175 THR B O 1
ATOM 4201 N N . LYS B 1 176 ? 3.359 31.656 -4.926 1 96.81 176 LYS B N 1
ATOM 4202 C CA . LYS B 1 176 ? 2.428 31.078 -3.969 1 96.81 176 LYS B CA 1
ATOM 4203 C C . LYS B 1 176 ? 3.078 30.922 -2.596 1 96.81 176 LYS B C 1
ATOM 4205 O O . LYS B 1 176 ? 2.434 31.141 -1.569 1 96.81 176 LYS B O 1
ATOM 4210 N N . PHE B 1 177 ? 4.293 30.594 -2.586 1 97.19 177 PHE B N 1
ATOM 4211 C CA . PHE B 1 177 ? 5.023 30.453 -1.333 1 97.19 177 PHE B CA 1
ATOM 4212 C C . PHE B 1 177 ? 5.051 31.766 -0.566 1 97.19 177 PHE B C 1
ATOM 4214 O O . PHE B 1 177 ? 4.727 31.797 0.622 1 97.19 177 PHE B O 1
ATOM 4221 N N . LYS B 1 178 ? 5.391 32.781 -1.209 1 97.81 178 LYS B N 1
ATOM 4222 C CA . LYS B 1 178 ? 5.492 34.125 -0.591 1 97.81 178 LYS B CA 1
ATOM 4223 C C . LYS B 1 178 ? 4.125 34.594 -0.113 1 97.81 178 LYS B C 1
ATOM 4225 O O . LYS B 1 178 ? 4.02 35.25 0.937 1 97.81 178 LYS B O 1
ATOM 4230 N N . ASN B 1 179 ? 3.172 34.281 -0.901 1 97.56 179 ASN B N 1
ATOM 4231 C CA . ASN B 1 179 ? 1.816 34.625 -0.494 1 97.56 179 ASN B CA 1
ATOM 4232 C C . ASN B 1 179 ? 1.415 33.906 0.794 1 97.56 179 ASN B C 1
ATOM 4234 O O . ASN B 1 179 ? 0.816 34.531 1.684 1 97.56 179 ASN B O 1
ATOM 4238 N N . GLN B 1 180 ? 1.738 32.656 0.922 1 98.12 180 GLN B N 1
ATOM 4239 C CA . GLN B 1 180 ? 1.431 31.906 2.129 1 98.12 180 GLN B CA 1
ATOM 4240 C C . GLN B 1 180 ? 2.193 32.438 3.332 1 98.12 180 GLN B C 1
ATOM 4242 O O . GLN B 1 180 ? 1.65 32.531 4.438 1 98.12 180 GLN B O 1
ATOM 4247 N N . GLN B 1 181 ? 3.402 32.812 3.082 1 97.62 181 GLN B N 1
ATOM 4248 C CA . GLN B 1 181 ? 4.207 33.375 4.148 1 97.62 181 GLN B CA 1
ATOM 4249 C C . GLN B 1 181 ? 3.568 34.656 4.676 1 97.62 181 GLN B C 1
ATOM 4251 O O . GLN B 1 181 ? 3.461 34.875 5.887 1 97.62 181 GLN B O 1
ATOM 4256 N N . ALA B 1 182 ? 3.191 35.5 3.77 1 97.88 182 ALA B N 1
ATOM 4257 C CA . ALA B 1 182 ? 2.58 36.781 4.133 1 97.88 182 ALA B CA 1
ATOM 4258 C C . ALA B 1 182 ? 1.294 36.562 4.926 1 97.88 182 ALA B C 1
ATOM 4260 O O . ALA B 1 182 ? 1.047 37.25 5.922 1 97.88 182 ALA B O 1
ATOM 4261 N N . ARG B 1 183 ? 0.502 35.625 4.496 1 97.62 183 ARG B N 1
ATOM 4262 C CA . ARG B 1 183 ? -0.754 35.344 5.18 1 97.62 183 ARG B CA 1
ATOM 4263 C C . ARG B 1 183 ? -0.501 34.812 6.59 1 97.62 183 ARG B C 1
ATOM 4265 O O . ARG B 1 183 ? -1.184 35.188 7.535 1 97.62 183 ARG B O 1
ATOM 4272 N N . PHE B 1 184 ? 0.46 33.969 6.68 1 98.19 184 PHE B N 1
ATOM 4273 C CA . PHE B 1 184 ? 0.799 33.406 7.984 1 98.19 184 PHE B CA 1
ATOM 4274 C C . PHE B 1 184 ? 1.284 34.5 8.93 1 98.19 184 PHE B C 1
ATOM 4276 O O . PHE B 1 184 ? 0.848 34.562 10.078 1 98.19 184 PHE B O 1
ATOM 4283 N N . ASN B 1 185 ? 2.131 35.312 8.406 1 97.56 185 ASN B N 1
ATOM 4284 C CA . ASN B 1 185 ? 2.672 36.406 9.203 1 97.56 185 ASN B CA 1
ATOM 4285 C C . ASN B 1 185 ? 1.576 37.344 9.656 1 97.56 185 ASN B C 1
ATOM 4287 O O . ASN B 1 185 ? 1.628 37.875 10.766 1 97.56 185 ASN B O 1
ATOM 4291 N N . LYS B 1 186 ? 0.657 37.562 8.797 1 97.69 186 LYS B N 1
ATOM 4292 C CA . LYS B 1 186 ? -0.457 38.438 9.141 1 97.69 186 LYS B CA 1
ATOM 4293 C C . LYS B 1 186 ? -1.261 37.875 10.312 1 97.69 186 LYS B C 1
ATOM 4295 O O . LYS B 1 186 ? -1.64 38.625 11.219 1 97.69 186 LYS B O 1
ATOM 4300 N N . ILE B 1 187 ? -1.509 36.625 10.305 1 97.69 187 ILE B N 1
ATOM 4301 C CA . ILE B 1 187 ? -2.24 36 11.391 1 97.69 187 ILE B CA 1
ATOM 4302 C C . ILE B 1 187 ? -1.415 36.031 12.672 1 97.69 187 ILE B C 1
ATOM 4304 O O . ILE B 1 187 ? -1.93 36.406 13.734 1 97.69 187 ILE B O 1
ATOM 4308 N N . MET B 1 188 ? -0.154 35.812 12.539 1 97.56 188 MET B N 1
ATOM 4309 C CA . MET B 1 188 ? 0.736 35.844 13.695 1 97.56 188 MET B CA 1
ATOM 4310 C C . MET B 1 188 ? 0.752 37.219 14.359 1 97.56 188 MET B C 1
ATOM 4312 O O . MET B 1 188 ? 0.729 37.312 15.586 1 97.56 188 MET B O 1
ATOM 4316 N N . ALA B 1 189 ? 0.715 38.219 13.555 1 97.62 189 ALA B N 1
ATOM 4317 C CA . ALA B 1 189 ? 0.81 39.594 14.039 1 97.62 189 ALA B CA 1
ATOM 4318 C C . ALA B 1 189 ? -0.448 39.969 14.805 1 97.62 189 ALA B C 1
ATOM 4320 O O . ALA B 1 189 ? -0.409 40.875 15.648 1 97.62 189 ALA B O 1
ATOM 4321 N N . GLY B 1 190 ? -1.511 39.312 14.531 1 98.06 190 GLY B N 1
ATOM 4322 C CA . GLY B 1 190 ? -2.783 39.688 15.117 1 98.06 190 GLY B CA 1
ATOM 4323 C C . GLY B 1 190 ? -3.182 38.844 16.297 1 98.06 190 GLY B C 1
ATOM 4324 O O . GLY B 1 190 ? -4.219 39.062 16.922 1 98.06 190 GLY B O 1
ATOM 4325 N N . LEU B 1 191 ? -2.35 37.906 16.703 1 98.31 191 LEU B N 1
ATOM 4326 C CA . LEU B 1 191 ? -2.705 37 17.766 1 98.31 191 LEU B CA 1
ATOM 4327 C C . LEU B 1 191 ? -2.754 37.719 19.109 1 98.31 191 LEU B C 1
ATOM 4329 O O . LEU B 1 191 ? -1.92 38.594 19.391 1 98.31 191 LEU B O 1
ATOM 4333 N N . SER B 1 192 ? -3.691 37.375 19.953 1 98.06 192 SER B N 1
ATOM 4334 C CA . SER B 1 192 ? -3.83 37.938 21.281 1 98.06 192 SER B CA 1
ATOM 4335 C C . SER B 1 192 ? -2.678 37.531 22.188 1 98.06 192 SER B C 1
ATOM 4337 O O . SER B 1 192 ? -2.352 38.219 23.156 1 98.06 192 SER B O 1
ATOM 4339 N N . ARG B 1 193 ? -2.104 36.344 21.906 1 95.94 193 ARG B N 1
ATOM 4340 C CA . ARG B 1 193 ? -0.956 35.812 22.641 1 95.94 193 ARG B CA 1
ATOM 4341 C C . ARG B 1 193 ? -0.125 34.875 21.75 1 95.94 193 ARG B C 1
ATOM 4343 O O . ARG B 1 193 ? -0.674 34.094 20.969 1 95.94 193 ARG B O 1
ATOM 4350 N N . GLN B 1 194 ? 1.169 35 21.906 1 96.69 194 GLN B N 1
ATOM 4351 C CA . GLN B 1 194 ? 2.066 34.125 21.141 1 96.69 194 GLN B CA 1
ATOM 4352 C C . GLN B 1 194 ? 2.316 32.812 21.859 1 96.69 194 GLN B C 1
ATOM 4354 O O . GLN B 1 194 ? 2.438 32.781 23.094 1 96.69 194 GLN B O 1
ATOM 4359 N N . PRO B 1 195 ? 2.312 31.734 21.125 1 97.81 195 PRO B N 1
ATOM 4360 C CA . PRO B 1 195 ? 2.646 30.453 21.734 1 97.81 195 PRO B CA 1
ATOM 4361 C C . PRO B 1 195 ? 4.152 30.203 21.797 1 97.81 195 PRO B C 1
ATOM 4363 O O . PRO B 1 195 ? 4.938 31 21.266 1 97.81 195 PRO B O 1
ATOM 4366 N N . LYS B 1 196 ? 4.496 29.141 22.453 1 97.38 196 LYS B N 1
ATOM 4367 C CA . LYS B 1 196 ? 5.895 28.734 22.594 1 97.38 196 LYS B CA 1
ATOM 4368 C C . LYS B 1 196 ? 6.488 28.359 21.234 1 97.38 196 LYS B C 1
ATOM 4370 O O . LYS B 1 196 ? 7.613 28.734 20.922 1 97.38 196 LYS B O 1
ATOM 4375 N N . PHE B 1 197 ? 5.727 27.609 20.469 1 98.44 197 PHE B N 1
ATOM 4376 C CA . PHE B 1 197 ? 6.246 27.062 19.219 1 98.44 197 PHE B CA 1
ATOM 4377 C C . PHE B 1 197 ? 5.535 27.703 18.016 1 98.44 197 PHE B C 1
ATOM 4379 O O . PHE B 1 197 ? 4.324 27.531 17.844 1 98.44 197 PHE B O 1
ATOM 4386 N N . ILE B 1 198 ? 6.238 28.391 17.266 1 98.38 198 ILE B N 1
ATOM 4387 C CA . ILE B 1 198 ? 5.824 28.828 15.938 1 98.38 198 ILE B CA 1
ATOM 4388 C C . ILE B 1 198 ? 6.621 28.078 14.875 1 98.38 198 ILE B C 1
ATOM 4390 O O . ILE B 1 198 ? 7.852 28.047 14.922 1 98.38 198 ILE B O 1
ATOM 4394 N N . HIS B 1 199 ? 5.926 27.359 14 1 98.38 199 HIS B N 1
ATOM 4395 C CA . HIS B 1 199 ? 6.645 26.578 13 1 98.38 199 HIS B CA 1
ATOM 4396 C C . HIS B 1 199 ? 5.875 26.531 11.688 1 98.38 199 HIS B C 1
ATOM 4398 O O . HIS B 1 199 ? 4.684 26.203 11.672 1 98.38 199 HIS B O 1
ATOM 4404 N N . SER B 1 200 ? 6.582 26.844 10.562 1 97.88 200 SER B N 1
ATOM 4405 C CA . SER B 1 200 ? 5.895 26.938 9.281 1 97.88 200 SER B CA 1
ATOM 4406 C C . SER B 1 200 ? 6.547 26.047 8.227 1 97.88 200 SER B C 1
ATOM 4408 O O . SER B 1 200 ? 5.91 25.672 7.242 1 97.88 200 SER B O 1
ATOM 4410 N N . THR B 1 201 ? 7.801 25.688 8.406 1 97.25 201 THR B N 1
ATOM 4411 C CA . THR B 1 201 ? 8.555 25.094 7.305 1 97.25 201 THR B CA 1
ATOM 4412 C C . THR B 1 201 ? 8.391 23.578 7.281 1 97.25 201 THR B C 1
ATOM 4414 O O . THR B 1 201 ? 8.414 22.938 8.328 1 97.25 201 THR B O 1
ATOM 4417 N N . ASN B 1 202 ? 8.094 23.094 6.129 1 97.31 202 ASN B N 1
ATOM 4418 C CA . ASN B 1 202 ? 8.344 21.703 5.758 1 97.31 202 ASN B CA 1
ATOM 4419 C C . ASN B 1 202 ? 9.727 21.531 5.125 1 97.31 202 ASN B C 1
ATOM 4421 O O . ASN B 1 202 ? 10.484 22.5 5.023 1 97.31 202 ASN B O 1
ATOM 4425 N N . THR B 1 203 ? 9.992 20.297 4.684 1 97.62 203 THR B N 1
ATOM 4426 C CA . THR B 1 203 ? 11.328 19.969 4.191 1 97.62 203 THR B CA 1
ATOM 4427 C C . THR B 1 203 ? 11.734 20.922 3.076 1 97.62 203 THR B C 1
ATOM 4429 O O . THR B 1 203 ? 12.82 21.516 3.123 1 97.62 203 THR B O 1
ATOM 4432 N N . ALA B 1 204 ? 10.891 21.109 2.072 1 97.5 204 ALA B N 1
ATOM 4433 C CA . ALA B 1 204 ? 11.219 21.938 0.912 1 97.5 204 ALA B CA 1
ATOM 4434 C C . ALA B 1 204 ? 11.492 23.375 1.323 1 97.5 204 ALA B C 1
ATOM 4436 O O . ALA B 1 204 ? 12.477 23.984 0.889 1 97.5 204 ALA B O 1
ATOM 4437 N N . ALA B 1 205 ? 10.641 23.953 2.182 1 97.75 205 ALA B N 1
ATOM 4438 C CA . ALA B 1 205 ? 10.812 25.328 2.635 1 97.75 205 ALA B CA 1
ATOM 4439 C C . ALA B 1 205 ? 12.125 25.484 3.396 1 97.75 205 ALA B C 1
ATOM 4441 O O . ALA B 1 205 ? 12.836 26.484 3.211 1 97.75 205 ALA B O 1
ATOM 4442 N N . ALA B 1 206 ? 12.43 24.516 4.207 1 97.69 206 ALA B N 1
ATOM 4443 C CA . ALA B 1 206 ? 13.648 24.609 5.004 1 97.69 206 ALA B CA 1
ATOM 4444 C C . ALA B 1 206 ? 14.891 24.484 4.129 1 97.69 206 ALA B C 1
ATOM 4446 O O . ALA B 1 206 ? 15.938 25.031 4.441 1 97.69 206 ALA B O 1
ATOM 4447 N N . LEU B 1 207 ? 14.766 23.719 3.057 1 97.88 207 LEU B N 1
ATOM 4448 C CA . LEU B 1 207 ? 15.891 23.531 2.148 1 97.88 207 LEU B CA 1
ATOM 4449 C C . LEU B 1 207 ? 16.172 24.797 1.362 1 97.88 207 LEU B C 1
ATOM 4451 O O . LEU B 1 207 ? 17.328 25.219 1.257 1 97.88 207 LEU B O 1
ATOM 4455 N N . TRP B 1 208 ? 15.117 25.484 0.898 1 97.31 208 TRP B N 1
ATOM 4456 C CA . TRP B 1 208 ? 15.344 26.531 -0.1 1 97.31 208 TRP B CA 1
ATOM 4457 C C . TRP B 1 208 ? 14.945 27.891 0.438 1 97.31 208 TRP B C 1
ATOM 4459 O O . TRP B 1 208 ? 15.219 28.922 -0.193 1 97.31 208 TRP B O 1
ATOM 4469 N N . HIS B 1 209 ? 14.312 27.984 1.548 1 96.25 209 HIS B N 1
ATOM 4470 C CA . HIS B 1 209 ? 13.945 29.203 2.26 1 96.25 209 HIS B CA 1
ATOM 4471 C C . HIS B 1 209 ? 14.266 29.094 3.746 1 96.25 209 HIS B C 1
ATOM 4473 O O . HIS B 1 209 ? 13.398 29.312 4.594 1 96.25 209 HIS B O 1
ATOM 4479 N N . LYS B 1 210 ? 15.508 28.781 4.023 1 95.88 210 LYS B N 1
ATOM 4480 C CA . LYS B 1 210 ? 15.945 28.406 5.367 1 95.88 210 LYS B CA 1
ATOM 4481 C C . LYS B 1 210 ? 15.719 29.547 6.355 1 95.88 210 LYS B C 1
ATOM 4483 O O . LYS B 1 210 ? 15.586 29.312 7.559 1 95.88 210 LYS B O 1
ATOM 4488 N N . GLU B 1 211 ? 15.641 30.797 5.887 1 94.88 211 GLU B N 1
ATOM 4489 C CA . GLU B 1 211 ? 15.43 31.953 6.746 1 94.88 211 GLU B CA 1
ATOM 4490 C C . GLU B 1 211 ? 14.031 31.938 7.359 1 94.88 211 GLU B C 1
ATOM 4492 O O . GLU B 1 211 ? 13.766 32.688 8.312 1 94.88 211 GLU B O 1
ATOM 4497 N N . GLN B 1 212 ? 13.18 31.062 6.824 1 94.56 212 GLN B N 1
ATOM 4498 C CA . GLN B 1 212 ? 11.805 31 7.301 1 94.56 212 GLN B CA 1
ATOM 4499 C C . GLN B 1 212 ? 11.672 30 8.445 1 94.56 212 GLN B C 1
ATOM 4501 O O . GLN B 1 212 ? 10.609 29.891 9.062 1 94.56 212 GLN B O 1
ATOM 4506 N N . VAL B 1 213 ? 12.734 29.281 8.734 1 96.5 213 VAL B N 1
ATOM 4507 C CA . VAL B 1 213 ? 12.68 28.312 9.82 1 96.5 213 VAL B CA 1
ATOM 4508 C C . VAL B 1 213 ? 12.555 29.031 11.156 1 96.5 213 VAL B C 1
ATOM 4510 O O . VAL B 1 213 ? 13.344 29.922 11.469 1 96.5 213 VAL B O 1
ATOM 4513 N N . GLN B 1 214 ? 11.562 28.641 11.953 1 96.69 214 GLN B N 1
ATOM 4514 C CA . GLN B 1 214 ? 11.305 29.219 13.258 1 96.69 214 GLN B CA 1
ATOM 4515 C C . GLN B 1 214 ? 11.672 28.25 14.383 1 96.69 214 GLN B C 1
ATOM 4517 O O . GLN B 1 214 ? 12.805 27.766 14.445 1 96.69 214 GLN B O 1
ATOM 4522 N N . ALA B 1 215 ? 10.758 28.047 15.305 1 97.44 215 ALA B N 1
ATOM 4523 C CA . ALA B 1 215 ? 11.078 27.281 16.5 1 97.44 215 ALA B CA 1
ATOM 4524 C C . ALA B 1 215 ? 11.305 25.812 16.156 1 97.44 215 ALA B C 1
ATOM 4526 O O . ALA B 1 215 ? 12.148 25.141 16.766 1 97.44 215 ALA B O 1
ATOM 4527 N N . ILE B 1 216 ? 10.508 25.297 15.211 1 98.19 216 ILE B N 1
ATOM 4528 C CA . ILE B 1 216 ? 10.539 23.891 14.844 1 98.19 216 ILE B CA 1
ATOM 4529 C C . ILE B 1 216 ? 10.641 23.75 13.328 1 98.19 216 ILE B C 1
ATOM 4531 O O . ILE B 1 216 ? 9.93 24.438 12.586 1 98.19 216 ILE B O 1
ATOM 4535 N N . GLU B 1 217 ? 11.547 22.938 12.883 1 98.31 217 GLU B N 1
ATOM 4536 C CA . GLU B 1 217 ? 11.523 22.406 11.523 1 98.31 217 GLU B CA 1
ATOM 4537 C C . GLU B 1 217 ? 10.93 21 11.484 1 98.31 217 GLU B C 1
ATOM 4539 O O . GLU B 1 217 ? 11.461 20.078 12.109 1 98.31 217 GLU B O 1
ATOM 4544 N N . ARG B 1 218 ? 9.82 20.891 10.836 1 98.62 218 ARG B N 1
ATOM 4545 C CA . ARG B 1 218 ? 9.203 19.578 10.641 1 98.62 218 ARG B CA 1
ATOM 4546 C C . ARG B 1 218 ? 9.828 18.859 9.445 1 98.62 218 ARG B C 1
ATOM 4548 O O . ARG B 1 218 ? 9.273 18.875 8.344 1 98.62 218 ARG B O 1
ATOM 4555 N N . LEU B 1 219 ? 10.867 18.156 9.68 1 98.69 219 LEU B N 1
ATOM 4556 C CA . LEU B 1 219 ? 11.711 17.562 8.648 1 98.69 219 LEU B CA 1
ATOM 4557 C C . LEU B 1 219 ? 11.141 16.234 8.172 1 98.69 219 LEU B C 1
ATOM 4559 O O . LEU B 1 219 ? 10.898 15.336 8.969 1 98.69 219 LEU B O 1
ATOM 4563 N N . GLY B 1 220 ? 10.898 16.156 6.859 1 98.31 220 GLY B N 1
ATOM 4564 C CA . GLY B 1 220 ? 10.328 14.953 6.277 1 98.31 220 GLY B CA 1
ATOM 4565 C C . GLY B 1 220 ? 11.289 14.219 5.359 1 98.31 220 GLY B C 1
ATOM 4566 O O . GLY B 1 220 ? 12.32 13.711 5.805 1 98.31 220 GLY B O 1
ATOM 4567 N N . ILE B 1 221 ? 11.094 14.289 4.066 1 98.69 221 ILE B N 1
ATOM 4568 C CA . ILE B 1 221 ? 11.586 13.383 3.033 1 98.69 221 ILE B CA 1
ATOM 4569 C C . ILE B 1 221 ? 13.109 13.477 2.953 1 98.69 221 ILE B C 1
ATOM 4571 O O . ILE B 1 221 ? 13.773 12.492 2.627 1 98.69 221 ILE B O 1
ATOM 4575 N N . SER B 1 222 ? 13.68 14.602 3.287 1 98.56 222 SER B N 1
ATOM 4576 C CA . SER B 1 222 ? 15.117 14.758 3.088 1 98.56 222 SER B CA 1
ATOM 4577 C C . SER B 1 222 ? 15.906 14.008 4.152 1 98.56 222 SER B C 1
ATOM 4579 O O . SER B 1 222 ? 17.047 13.625 3.922 1 98.56 222 SER B O 1
ATOM 4581 N N . MET B 1 223 ? 15.32 13.844 5.316 1 98.62 223 MET B N 1
ATOM 4582 C CA . MET B 1 223 ? 16.047 13.031 6.285 1 98.62 223 MET B CA 1
ATOM 4583 C C . MET B 1 223 ? 16.172 11.586 5.809 1 98.62 223 MET B C 1
ATOM 4585 O O . MET B 1 223 ? 17.047 10.852 6.25 1 98.62 223 MET B O 1
ATOM 4589 N N . TYR B 1 224 ? 15.289 11.188 4.914 1 98.88 224 TYR B N 1
ATOM 4590 C CA . TYR B 1 224 ? 15.312 9.844 4.359 1 98.88 224 TYR B CA 1
ATOM 4591 C C . TYR B 1 224 ? 16.156 9.789 3.09 1 98.88 224 TYR B C 1
ATOM 4593 O O . TYR B 1 224 ? 16.203 8.766 2.41 1 98.88 224 TYR B O 1
ATOM 4601 N N . GLY B 1 225 ? 16.766 10.898 2.717 1 98.75 225 GLY B N 1
ATOM 4602 C CA . GLY B 1 225 ? 17.781 10.945 1.668 1 98.75 225 GLY B CA 1
ATOM 4603 C C . GLY B 1 225 ? 17.203 11.234 0.297 1 98.75 225 GLY B C 1
ATOM 4604 O O . GLY B 1 225 ? 17.766 10.828 -0.721 1 98.75 225 GLY B O 1
ATOM 4605 N N . LEU B 1 226 ? 16.047 11.969 0.264 1 98.75 226 LEU B N 1
ATOM 4606 C CA . LEU B 1 226 ? 15.422 12.219 -1.033 1 98.75 226 LEU B CA 1
ATOM 4607 C C . LEU B 1 226 ? 15.109 13.703 -1.205 1 98.75 226 LEU B C 1
ATOM 4609 O O . LEU B 1 226 ? 14.828 14.398 -0.227 1 98.75 226 LEU B O 1
ATOM 4613 N N . ASN B 1 227 ? 15.18 14.18 -2.402 1 98.56 227 ASN B N 1
ATOM 4614 C CA . ASN B 1 227 ? 14.844 15.539 -2.803 1 98.56 227 ASN B CA 1
ATOM 4615 C C . ASN B 1 227 ? 13.336 15.734 -2.922 1 98.56 227 ASN B C 1
ATOM 4617 O O . ASN B 1 227 ? 12.688 15.102 -3.756 1 98.56 227 ASN B O 1
ATOM 4621 N N . PRO B 1 228 ? 12.781 16.609 -2.092 1 98.12 228 PRO B N 1
ATOM 4622 C CA . PRO B 1 228 ? 11.328 16.781 -2.137 1 98.12 228 PRO B CA 1
ATOM 4623 C C . PRO B 1 228 ? 10.844 17.344 -3.477 1 98.12 228 PRO B C 1
ATOM 4625 O O . PRO B 1 228 ? 9.648 17.25 -3.787 1 98.12 228 PRO B O 1
ATOM 4628 N N . SER B 1 229 ? 11.711 17.859 -4.277 1 97 229 SER B N 1
ATOM 4629 C CA . SER B 1 229 ? 11.328 18.438 -5.562 1 97 229 SER B CA 1
ATOM 4630 C C . SER B 1 229 ? 11.633 17.484 -6.711 1 97 229 SER B C 1
ATOM 4632 O O . SER B 1 229 ? 11.594 17.859 -7.879 1 97 229 SER B O 1
ATOM 4634 N N . GLY B 1 230 ? 11.922 16.234 -6.387 1 96.31 230 GLY B N 1
ATOM 4635 C CA . GLY B 1 230 ? 12.352 15.32 -7.438 1 96.31 230 GLY B CA 1
ATOM 4636 C C . GLY B 1 230 ? 13.594 15.797 -8.164 1 96.31 230 GLY B C 1
ATOM 4637 O O . GLY B 1 230 ? 14.664 15.914 -7.562 1 96.31 230 GLY B O 1
ATOM 4638 N N . LYS B 1 231 ? 13.422 16.156 -9.422 1 94.38 231 LYS B N 1
ATOM 4639 C CA . LYS B 1 231 ? 14.547 16.625 -10.219 1 94.38 231 LYS B CA 1
ATOM 4640 C C . LYS B 1 231 ? 14.406 18.109 -10.57 1 94.38 231 LYS B C 1
ATOM 4642 O O . LYS B 1 231 ? 15.219 18.641 -11.328 1 94.38 231 LYS B O 1
ATOM 4647 N N . THR B 1 232 ? 13.406 18.703 -9.953 1 93.75 232 THR B N 1
ATOM 4648 C CA . THR B 1 232 ? 13.078 20.062 -10.352 1 93.75 232 THR B CA 1
ATOM 4649 C C . THR B 1 232 ? 14.094 21.047 -9.781 1 93.75 232 THR B C 1
ATOM 4651 O O . THR B 1 232 ? 14.609 21.906 -10.508 1 93.75 232 THR B O 1
ATOM 4654 N N . LEU B 1 233 ? 14.375 21.062 -8.477 1 96.62 233 LEU B N 1
ATOM 4655 C CA . LEU B 1 233 ? 15.328 21.938 -7.82 1 96.62 233 LEU B CA 1
ATOM 4656 C C . LEU B 1 233 ? 16.547 21.156 -7.324 1 96.62 233 LEU B C 1
ATOM 4658 O O . LEU B 1 233 ? 16.406 20.047 -6.812 1 96.62 233 LEU B O 1
ATOM 4662 N N . GLU B 1 234 ? 17.672 21.75 -7.457 1 97.19 234 GLU B N 1
ATOM 4663 C CA . GLU B 1 234 ? 18.891 21.125 -6.934 1 97.19 234 GLU B CA 1
ATOM 4664 C C . GLU B 1 234 ? 18.984 21.297 -5.418 1 97.19 234 GLU B C 1
ATOM 4666 O O . GLU B 1 234 ? 18.641 22.359 -4.887 1 97.19 234 GLU B O 1
ATOM 4671 N N . LEU B 1 235 ? 19.469 20.297 -4.793 1 97.94 235 LEU B N 1
ATOM 4672 C CA . LEU B 1 235 ? 19.656 20.359 -3.35 1 97.94 235 LEU B CA 1
ATOM 4673 C C . LEU B 1 235 ? 20.812 21.297 -3.002 1 97.94 235 LEU B C 1
ATOM 4675 O O . LEU B 1 235 ? 21.828 21.328 -3.711 1 97.94 235 LEU B O 1
ATOM 4679 N N . PRO B 1 236 ? 20.719 21.969 -1.924 1 97.62 236 PRO B N 1
ATOM 4680 C CA . PRO B 1 236 ? 21.812 22.844 -1.495 1 97.62 236 PRO B CA 1
ATOM 4681 C C . PRO B 1 236 ? 22.984 22.078 -0.89 1 97.62 236 PRO B C 1
ATOM 4683 O O . PRO B 1 236 ? 24.062 22.641 -0.698 1 97.62 236 PRO B O 1
ATOM 4686 N N . PHE B 1 237 ? 22.828 20.844 -0.477 1 97.69 237 PHE B N 1
ATOM 4687 C CA . PHE B 1 237 ? 23.859 19.922 0.012 1 97.69 237 PHE B CA 1
ATOM 4688 C C . PHE B 1 237 ? 23.469 18.469 -0.266 1 97.69 237 PHE B C 1
ATOM 4690 O O . PHE B 1 237 ? 22.312 18.188 -0.541 1 97.69 237 PHE B O 1
ATOM 4697 N N . GLU B 1 238 ? 24.453 17.625 -0.192 1 97.62 238 GLU B N 1
ATOM 4698 C CA . GLU B 1 238 ? 24.219 16.234 -0.515 1 97.62 238 GLU B CA 1
ATOM 4699 C C . GLU B 1 238 ? 23.547 15.5 0.651 1 97.62 238 GLU B C 1
ATOM 4701 O O . GLU B 1 238 ? 23.906 15.727 1.812 1 97.62 238 GLU B O 1
ATOM 4706 N N . ILE B 1 239 ? 22.641 14.688 0.343 1 98.25 239 ILE B N 1
ATOM 4707 C CA . ILE B 1 239 ? 22.031 13.797 1.329 1 98.25 239 ILE B CA 1
ATOM 4708 C C . ILE B 1 239 ? 22.125 12.352 0.85 1 98.25 239 ILE B C 1
ATOM 4710 O O . ILE B 1 239 ? 22.375 12.102 -0.331 1 98.25 239 ILE B O 1
ATOM 4714 N N . GLU B 1 240 ? 21.969 11.391 1.78 1 98.44 240 GLU B N 1
ATOM 4715 C CA . GLU B 1 240 ? 22.172 9.969 1.522 1 98.44 240 GLU B CA 1
ATOM 4716 C C . GLU B 1 240 ? 20.844 9.219 1.502 1 98.44 240 GLU B C 1
ATOM 4718 O O . GLU B 1 240 ? 20.094 9.234 2.482 1 98.44 240 GLU B O 1
ATOM 4723 N N . PRO B 1 241 ? 20.562 8.547 0.339 1 98.5 241 PRO B N 1
ATOM 4724 C CA . PRO B 1 241 ? 19.359 7.699 0.353 1 98.5 241 PRO B CA 1
ATOM 4725 C C . PRO B 1 241 ? 19.391 6.656 1.467 1 98.5 241 PRO B C 1
ATOM 4727 O O . PRO B 1 241 ? 20.406 5.973 1.65 1 98.5 241 PRO B O 1
ATOM 4730 N N . ALA B 1 242 ? 18.266 6.523 2.156 1 98.88 242 ALA B N 1
ATOM 4731 C CA . ALA B 1 242 ? 18.281 5.711 3.369 1 98.88 242 ALA B CA 1
ATOM 4732 C C . ALA B 1 242 ? 17.641 4.348 3.121 1 98.88 242 ALA B C 1
ATOM 4734 O O . ALA B 1 242 ? 17.688 3.463 3.98 1 98.88 242 ALA B O 1
ATOM 4735 N N . LEU B 1 243 ? 17.031 4.117 1.955 1 98.88 243 LEU B N 1
ATOM 4736 C CA . LEU B 1 243 ? 16.344 2.859 1.704 1 98.88 243 LEU B CA 1
ATOM 4737 C C . LEU B 1 243 ? 16.781 2.254 0.375 1 98.88 243 LEU B C 1
ATOM 4739 O O . LEU B 1 243 ? 16.891 2.961 -0.629 1 98.88 243 LEU B O 1
ATOM 4743 N N . SER B 1 244 ? 17.125 1.02 0.384 1 98.81 244 SER B N 1
ATOM 4744 C CA . SER B 1 244 ? 17.281 0.191 -0.807 1 98.81 244 SER B CA 1
ATOM 4745 C C . SER B 1 244 ? 16.281 -0.955 -0.822 1 98.81 244 SER B C 1
ATOM 4747 O O . SER B 1 244 ? 15.891 -1.462 0.232 1 98.81 244 SER B O 1
ATOM 4749 N N . LEU B 1 245 ? 15.797 -1.303 -1.943 1 98.94 245 LEU B N 1
ATOM 4750 C CA . LEU B 1 245 ? 14.875 -2.416 -2.141 1 98.94 245 LEU B CA 1
ATOM 4751 C C . LEU B 1 245 ? 15.523 -3.521 -2.965 1 98.94 245 LEU B C 1
ATOM 4753 O O . LEU B 1 245 ? 15.945 -3.291 -4.102 1 98.94 245 LEU B O 1
ATOM 4757 N N . VAL B 1 246 ? 15.617 -4.715 -2.363 1 98.81 246 VAL B N 1
ATOM 4758 C CA . VAL B 1 246 ? 16.328 -5.809 -3.023 1 98.81 246 VAL B CA 1
ATOM 4759 C C . VAL B 1 246 ? 15.477 -7.078 -2.955 1 98.81 246 VAL B C 1
ATOM 4761 O O . VAL B 1 246 ? 14.688 -7.258 -2.023 1 98.81 246 VAL B O 1
ATOM 4764 N N . SER B 1 247 ? 15.609 -7.871 -3.955 1 98.69 247 SER B N 1
ATOM 4765 C CA . SER B 1 247 ? 14.984 -9.18 -4.055 1 98.69 247 SER B CA 1
ATOM 4766 C C . SER B 1 247 ? 15.922 -10.203 -4.684 1 98.69 247 SER B C 1
ATOM 4768 O O . SER B 1 247 ? 17.141 -10.078 -4.57 1 98.69 247 SER B O 1
ATOM 4770 N N . GLU B 1 248 ? 15.367 -11.312 -5.184 1 98.19 248 GLU B N 1
ATOM 4771 C CA . GLU B 1 248 ? 16.172 -12.352 -5.805 1 98.19 248 GLU B CA 1
ATOM 4772 C C . GLU B 1 248 ? 15.414 -13.062 -6.918 1 98.19 248 GLU B C 1
ATOM 4774 O O . GLU B 1 248 ? 14.18 -12.992 -6.977 1 98.19 248 GLU B O 1
ATOM 4779 N N . LEU B 1 249 ? 16.172 -13.703 -7.766 1 98.25 249 LEU B N 1
ATOM 4780 C CA . LEU B 1 249 ? 15.562 -14.57 -8.766 1 98.25 249 LEU B CA 1
ATOM 4781 C C . LEU B 1 249 ? 15.086 -15.875 -8.133 1 98.25 249 LEU B C 1
ATOM 4783 O O . LEU B 1 249 ? 15.859 -16.578 -7.492 1 98.25 249 LEU B O 1
ATOM 4787 N N . THR B 1 250 ? 13.789 -16.156 -8.375 1 97.44 250 THR B N 1
ATOM 4788 C CA . THR B 1 250 ? 13.234 -17.359 -7.773 1 97.44 250 THR B CA 1
ATOM 4789 C C . THR B 1 250 ? 12.93 -18.406 -8.844 1 97.44 250 THR B C 1
ATOM 4791 O O . THR B 1 250 ? 12.664 -19.578 -8.531 1 97.44 250 THR B O 1
ATOM 4794 N N . HIS B 1 251 ? 12.898 -18.062 -10.047 1 98.12 251 HIS B N 1
ATOM 4795 C CA . HIS B 1 251 ? 12.695 -18.938 -11.188 1 98.12 251 HIS B CA 1
ATOM 4796 C C . HIS B 1 251 ? 13.344 -18.359 -12.445 1 98.12 251 HIS B C 1
ATOM 4798 O O . HIS B 1 251 ? 13.336 -17.141 -12.648 1 98.12 251 HIS B O 1
ATOM 4804 N N . ILE B 1 252 ? 13.969 -19.172 -13.219 1 97.88 252 ILE B N 1
ATOM 4805 C CA . ILE B 1 252 ? 14.594 -18.781 -14.477 1 97.88 252 ILE B CA 1
ATOM 4806 C C . ILE B 1 252 ? 14.266 -19.812 -15.562 1 97.88 252 ILE B C 1
ATOM 4808 O O . ILE B 1 252 ? 14.344 -21.016 -15.32 1 97.88 252 ILE B O 1
ATOM 4812 N N . LYS B 1 253 ? 13.922 -19.328 -16.719 1 97.31 253 LYS B N 1
ATOM 4813 C CA . LYS B 1 253 ? 13.695 -20.219 -17.859 1 97.31 253 LYS B CA 1
ATOM 4814 C C . LYS B 1 253 ? 13.961 -19.484 -19.188 1 97.31 253 LYS B C 1
ATOM 4816 O O . LYS B 1 253 ? 13.867 -18.266 -19.25 1 97.31 253 LYS B O 1
ATOM 4821 N N . LYS B 1 254 ? 14.305 -20.281 -20.125 1 97.38 254 LYS B N 1
ATOM 4822 C CA . LYS B 1 254 ? 14.414 -19.766 -21.484 1 97.38 254 LYS B CA 1
ATOM 4823 C C . LYS B 1 254 ? 13.141 -20.047 -22.281 1 97.38 254 LYS B C 1
ATOM 4825 O O . LYS B 1 254 ? 12.617 -21.172 -22.266 1 97.38 254 LYS B O 1
ATOM 4830 N N . ILE B 1 255 ? 12.586 -19.031 -22.891 1 97.69 255 ILE B N 1
ATOM 4831 C CA . ILE B 1 255 ? 11.375 -19.25 -23.656 1 97.69 255 ILE B CA 1
ATOM 4832 C C . ILE B 1 255 ? 11.617 -18.891 -25.125 1 97.69 255 ILE B C 1
ATOM 4834 O O . ILE B 1 255 ? 12.469 -18.062 -25.438 1 97.69 255 ILE B O 1
ATOM 4838 N N . ALA B 1 256 ? 10.906 -19.516 -26.031 1 97.31 256 ALA B N 1
ATOM 4839 C CA . ALA B 1 256 ? 11.102 -19.391 -27.469 1 97.31 256 ALA B CA 1
ATOM 4840 C C . ALA B 1 256 ? 10.609 -18.031 -27.969 1 97.31 256 ALA B C 1
ATOM 4842 O O . ALA B 1 256 ? 9.938 -17.297 -27.25 1 97.31 256 ALA B O 1
ATOM 4843 N N . ALA B 1 257 ? 11.031 -17.672 -29.188 1 97.94 257 ALA B N 1
ATOM 4844 C CA . ALA B 1 257 ? 10.438 -16.531 -29.875 1 97.94 257 ALA B CA 1
ATOM 4845 C C . ALA B 1 257 ? 8.93 -16.719 -30.047 1 97.94 257 ALA B C 1
ATOM 4847 O O . ALA B 1 257 ? 8.461 -17.828 -30.25 1 97.94 257 ALA B O 1
ATOM 4848 N N . GLY B 1 258 ? 8.203 -15.617 -29.859 1 97.31 258 GLY B N 1
ATOM 4849 C CA . GLY B 1 258 ? 6.766 -15.656 -30.094 1 97.31 258 GLY B CA 1
ATOM 4850 C C . GLY B 1 258 ? 5.98 -16.016 -28.844 1 97.31 258 GLY B C 1
ATOM 4851 O O . GLY B 1 258 ? 4.75 -16.062 -28.875 1 97.31 258 GLY B O 1
ATOM 4852 N N . GLU B 1 259 ? 6.645 -16.266 -27.75 1 97.38 259 GLU B N 1
ATOM 4853 C CA . GLU B 1 259 ? 5.977 -16.562 -26.484 1 97.38 259 GLU B CA 1
ATOM 4854 C C . GLU B 1 259 ? 5.578 -15.289 -25.75 1 97.38 259 GLU B C 1
ATOM 4856 O O . GLU B 1 259 ? 6.242 -14.258 -25.875 1 97.38 259 GLU B O 1
ATOM 4861 N N . THR B 1 260 ? 4.492 -15.344 -24.984 1 97.56 260 THR B N 1
ATOM 4862 C CA . THR B 1 260 ? 4.012 -14.18 -24.25 1 97.56 260 THR B CA 1
ATOM 4863 C C . THR B 1 260 ? 4.316 -14.32 -22.766 1 97.56 260 THR B C 1
ATOM 4865 O O . THR B 1 260 ? 4.613 -15.414 -22.281 1 97.56 260 THR B O 1
ATOM 4868 N N . VAL B 1 261 ? 4.395 -13.164 -22.094 1 98.12 261 VAL B N 1
ATOM 4869 C CA . VAL B 1 261 ? 4.715 -13.141 -20.672 1 98.12 261 VAL B CA 1
ATOM 4870 C C . VAL B 1 261 ? 3.693 -12.289 -19.922 1 98.12 261 VAL B C 1
ATOM 4872 O O . VAL B 1 261 ? 3.426 -11.148 -20.312 1 98.12 261 VAL B O 1
ATOM 4875 N N . GLY B 1 262 ? 3.117 -12.906 -18.875 1 97 262 GLY B N 1
ATOM 4876 C CA . GLY B 1 262 ? 2.293 -12.148 -17.953 1 97 262 GLY B CA 1
ATOM 4877 C C . GLY B 1 262 ? 0.829 -12.109 -18.344 1 97 262 GLY B C 1
ATOM 4878 O O . GLY B 1 262 ? 0.46 -12.586 -19.422 1 97 262 GLY B O 1
ATOM 4879 N N . TYR B 1 263 ? 0.003 -11.523 -17.438 1 96.12 263 TYR B N 1
ATOM 4880 C CA . TYR B 1 263 ? -1.427 -11.344 -17.656 1 96.12 263 TYR B CA 1
ATOM 4881 C C . TYR B 1 263 ? -1.679 -10.492 -18.891 1 96.12 263 TYR B C 1
ATOM 4883 O O . TYR B 1 263 ? -0.989 -9.492 -19.125 1 96.12 263 TYR B O 1
ATOM 4891 N N . GLY B 1 264 ? -2.695 -10.914 -19.656 1 94.56 264 GLY B N 1
ATOM 4892 C CA . GLY B 1 264 ? -3.08 -10.148 -20.844 1 94.56 264 GLY B CA 1
ATOM 4893 C C . GLY B 1 264 ? -2.148 -10.352 -22.016 1 94.56 264 GLY B C 1
ATOM 4894 O O . GLY B 1 264 ? -2.426 -9.883 -23.125 1 94.56 264 GLY B O 1
ATOM 4895 N N . ALA B 1 265 ? -1.042 -11.062 -21.75 1 95.69 265 ALA B N 1
ATOM 4896 C CA . ALA B 1 265 ? -0.076 -11.344 -22.797 1 95.69 265 ALA B CA 1
ATOM 4897 C C . ALA B 1 265 ? 0.416 -10.055 -23.453 1 95.69 265 ALA B C 1
ATOM 4899 O O . ALA B 1 265 ? 0.449 -9.953 -24.688 1 95.69 265 ALA B O 1
ATOM 4900 N N . THR B 1 266 ? 0.767 -9.094 -22.609 1 94.94 266 THR B N 1
ATOM 4901 C CA . THR B 1 266 ? 1.072 -7.758 -23.125 1 94.94 266 THR B CA 1
ATOM 4902 C C . THR B 1 266 ? 2.51 -7.688 -23.625 1 94.94 266 THR B C 1
ATOM 4904 O O . THR B 1 266 ? 2.934 -6.664 -24.172 1 94.94 266 THR B O 1
ATOM 4907 N N . TYR B 1 267 ? 3.314 -8.68 -23.391 1 97.62 267 TYR B N 1
ATOM 4908 C CA . TYR B 1 267 ? 4.688 -8.789 -23.859 1 97.62 267 TYR B CA 1
ATOM 4909 C C . TYR B 1 267 ? 4.887 -10.062 -24.672 1 97.62 267 TYR B C 1
ATOM 4911 O O . TYR B 1 267 ? 4.449 -11.141 -24.266 1 97.62 267 TYR B O 1
ATOM 4919 N N . GLU B 1 268 ? 5.547 -9.992 -25.797 1 98.06 268 GLU B N 1
ATOM 4920 C CA . GLU B 1 268 ? 5.871 -11.125 -26.656 1 98.06 268 GLU B CA 1
ATOM 4921 C C . GLU B 1 268 ? 7.348 -11.125 -27.047 1 98.06 268 GLU B C 1
ATOM 4923 O O . GLU B 1 268 ? 7.895 -10.102 -27.453 1 98.06 268 GLU B O 1
ATOM 4928 N N . THR B 1 269 ? 7.961 -12.242 -26.875 1 97.88 269 THR B N 1
ATOM 4929 C CA . THR B 1 269 ? 9.383 -12.352 -27.188 1 97.88 269 THR B CA 1
ATOM 4930 C C . THR B 1 269 ? 9.594 -12.359 -28.703 1 97.88 269 THR B C 1
ATOM 4932 O O . THR B 1 269 ? 8.82 -12.969 -29.438 1 97.88 269 THR B O 1
ATOM 4935 N N . SER B 1 270 ? 10.625 -11.68 -29.125 1 97.56 270 SER B N 1
ATOM 4936 C CA . SER B 1 270 ? 10.977 -11.672 -30.531 1 97.56 270 SER B CA 1
ATOM 4937 C C . SER B 1 270 ? 12.031 -12.734 -30.844 1 97.56 270 SER B C 1
ATOM 4939 O O . SER B 1 270 ? 12.219 -13.109 -32 1 97.56 270 SER B O 1
ATOM 4941 N N . GLU B 1 271 ? 12.758 -13.18 -29.906 1 97.88 271 GLU B N 1
ATOM 4942 C CA . GLU B 1 271 ? 13.789 -14.219 -29.953 1 97.88 271 GLU B CA 1
ATOM 4943 C C . GLU B 1 271 ? 13.766 -15.078 -28.688 1 97.88 271 GLU B C 1
ATOM 4945 O O . GLU B 1 271 ? 13.016 -14.797 -27.75 1 97.88 271 GLU B O 1
ATOM 4950 N N . GLU B 1 272 ? 14.555 -16.094 -28.797 1 97.94 272 GLU B N 1
ATOM 4951 C CA . GLU B 1 272 ? 14.703 -16.875 -27.578 1 97.94 272 GLU B CA 1
ATOM 4952 C C . GLU B 1 272 ? 15.195 -16 -26.422 1 97.94 272 GLU B C 1
ATOM 4954 O O . GLU B 1 272 ? 16.172 -15.25 -26.578 1 97.94 272 GLU B O 1
ATOM 4959 N N . THR B 1 273 ? 14.5 -16 -25.281 1 98.19 273 THR B N 1
ATOM 4960 C CA . THR B 1 273 ? 14.727 -15.023 -24.219 1 98.19 273 THR B CA 1
ATOM 4961 C C . THR B 1 273 ? 14.742 -15.688 -22.859 1 98.19 273 THR B C 1
ATOM 4963 O O . THR B 1 273 ? 13.891 -16.531 -22.562 1 98.19 273 THR B O 1
ATOM 4966 N N . TRP B 1 274 ? 15.797 -15.297 -22.062 1 98.62 274 TRP B N 1
ATOM 4967 C CA . TRP B 1 274 ? 15.812 -15.703 -20.656 1 98.62 274 TRP B CA 1
ATOM 4968 C C . TRP B 1 274 ? 14.875 -14.828 -19.828 1 98.62 274 TRP B C 1
ATOM 4970 O O . TRP B 1 274 ? 14.977 -13.602 -19.859 1 98.62 274 TRP B O 1
ATOM 4980 N N . ILE B 1 275 ? 13.969 -15.516 -19.125 1 98.75 275 ILE B N 1
ATOM 4981 C CA . ILE B 1 275 ? 13.023 -14.828 -18.266 1 98.75 275 ILE B CA 1
ATOM 4982 C C . ILE B 1 275 ? 13.297 -15.195 -16.797 1 98.75 275 ILE B C 1
ATOM 4984 O O . ILE B 1 275 ? 13.438 -16.375 -16.469 1 98.75 275 ILE B O 1
ATOM 4988 N N . GLY B 1 276 ? 13.469 -14.18 -15.953 1 98.75 276 GLY B N 1
ATOM 4989 C CA . GLY B 1 276 ? 13.539 -14.367 -14.516 1 98.75 276 GLY B CA 1
ATOM 4990 C C . GLY B 1 276 ? 12.289 -13.922 -13.789 1 98.75 276 GLY B C 1
ATOM 4991 O O . GLY B 1 276 ? 11.664 -12.93 -14.164 1 98.75 276 GLY B O 1
ATOM 4992 N N . THR B 1 277 ? 11.898 -14.68 -12.805 1 98.75 277 THR B N 1
ATOM 4993 C CA . THR B 1 277 ? 10.781 -14.297 -11.945 1 98.75 277 THR B CA 1
ATOM 4994 C C . THR B 1 277 ? 11.281 -13.789 -10.594 1 98.75 277 THR B C 1
ATOM 4996 O O . THR B 1 277 ? 12.203 -14.367 -10.008 1 98.75 277 THR B O 1
ATOM 4999 N N . VAL B 1 278 ? 10.758 -12.695 -10.164 1 98.81 278 VAL B N 1
ATOM 5000 C CA . VAL B 1 278 ? 11.125 -12.023 -8.914 1 98.81 278 VAL B CA 1
ATOM 5001 C C . VAL B 1 278 ? 9.914 -11.969 -7.984 1 98.81 278 VAL B C 1
ATOM 5003 O O . VAL B 1 278 ? 8.805 -11.633 -8.414 1 98.81 278 VAL B O 1
ATOM 5006 N N . PRO B 1 279 ? 10.078 -12.359 -6.695 1 98.38 279 PRO B N 1
ATOM 5007 C CA . PRO B 1 279 ? 8.938 -12.453 -5.781 1 98.38 279 PRO B CA 1
ATOM 5008 C C . PRO B 1 279 ? 8.531 -11.102 -5.203 1 98.38 279 PRO B C 1
ATOM 5010 O O . PRO B 1 279 ? 8.586 -10.906 -3.984 1 98.38 279 PRO B O 1
ATOM 5013 N N . ILE B 1 280 ? 8.047 -10.219 -6.012 1 98.56 280 ILE B N 1
ATOM 5014 C CA . ILE B 1 280 ? 7.488 -8.922 -5.652 1 98.56 280 ILE B CA 1
ATOM 5015 C C . ILE B 1 280 ? 6.449 -8.508 -6.691 1 98.56 280 ILE B C 1
ATOM 5017 O O . ILE B 1 280 ? 6.629 -8.742 -7.887 1 98.56 280 ILE B O 1
ATOM 5021 N N . GLY B 1 281 ? 5.371 -7.93 -6.27 1 98.5 281 GLY B N 1
ATOM 5022 C CA . GLY B 1 281 ? 4.309 -7.496 -7.16 1 98.5 281 GLY B CA 1
ATOM 5023 C C . GLY B 1 281 ? 3.516 -6.324 -6.617 1 98.5 281 GLY B C 1
ATOM 5024 O O . GLY B 1 281 ? 3.971 -5.629 -5.707 1 98.5 281 GLY B O 1
ATOM 5025 N N . TYR B 1 282 ? 2.334 -6.137 -7.277 1 98.5 282 TYR B N 1
ATOM 5026 C CA . TYR B 1 282 ? 1.623 -4.906 -6.949 1 98.5 282 TYR B CA 1
ATOM 5027 C C . TYR B 1 282 ? 1.042 -4.973 -5.543 1 98.5 282 TYR B C 1
ATOM 5029 O O . TYR B 1 282 ? 0.795 -3.936 -4.918 1 98.5 282 TYR B O 1
ATOM 5037 N N . ALA B 1 283 ? 0.85 -6.137 -4.918 1 98.12 283 ALA B N 1
ATOM 5038 C CA . ALA B 1 283 ? 0.387 -6.227 -3.535 1 98.12 283 ALA B CA 1
ATOM 5039 C C . ALA B 1 283 ? 1.492 -5.832 -2.561 1 98.12 283 ALA B C 1
ATOM 5041 O O . ALA B 1 283 ? 1.23 -5.598 -1.378 1 98.12 283 ALA B O 1
ATOM 5042 N N . ASP B 1 284 ? 2.707 -5.738 -3.072 1 98.06 284 ASP B N 1
ATOM 5043 C CA . ASP B 1 284 ? 3.842 -5.305 -2.264 1 98.06 284 ASP B CA 1
ATOM 5044 C C . ASP B 1 284 ? 4.109 -3.812 -2.445 1 98.06 284 ASP B C 1
ATOM 5046 O O . ASP B 1 284 ? 5.02 -3.258 -1.824 1 98.06 284 ASP B O 1
ATOM 5050 N N . GLY B 1 285 ? 3.408 -3.211 -3.26 1 97.88 285 GLY B N 1
ATOM 5051 C CA . GLY B 1 285 ? 3.609 -1.798 -3.531 1 97.88 285 GLY B CA 1
ATOM 5052 C C . GLY B 1 285 ? 4.371 -1.539 -4.816 1 97.88 285 GLY B C 1
ATOM 5053 O O . GLY B 1 285 ? 4.582 -0.386 -5.199 1 97.88 285 GLY B O 1
ATOM 5054 N N . TRP B 1 286 ? 4.863 -2.564 -5.492 1 98.69 286 TRP B N 1
ATOM 5055 C CA . TRP B 1 286 ? 5.457 -2.436 -6.82 1 98.69 286 TRP B CA 1
ATOM 5056 C C . TRP B 1 286 ? 4.391 -2.547 -7.906 1 98.69 286 TRP B C 1
ATOM 5058 O O . TRP B 1 286 ? 4.156 -3.631 -8.445 1 98.69 286 TRP B O 1
ATOM 5068 N N . THR B 1 287 ? 3.811 -1.489 -8.305 1 98.06 287 THR B N 1
ATOM 5069 C CA . THR B 1 287 ? 2.498 -1.391 -8.93 1 98.06 287 THR B CA 1
ATOM 5070 C C . THR B 1 287 ? 2.518 -2.014 -10.32 1 98.06 287 THR B C 1
ATOM 5072 O O . THR B 1 287 ? 3.586 -2.229 -10.898 1 98.06 287 THR B O 1
ATOM 5075 N N . ARG B 1 288 ? 1.356 -2.281 -10.805 1 97.19 288 ARG B N 1
ATOM 5076 C CA . ARG B 1 288 ? 1.116 -2.998 -12.055 1 97.19 288 ARG B CA 1
ATOM 5077 C C . ARG B 1 288 ? 1.678 -2.227 -13.25 1 97.19 288 ARG B C 1
ATOM 5079 O O . ARG B 1 288 ? 2.07 -2.824 -14.25 1 97.19 288 ARG B O 1
ATOM 5086 N N . GLN B 1 289 ? 1.788 -0.962 -13.18 1 95.5 289 GLN B N 1
ATOM 5087 C CA . GLN B 1 289 ? 2.191 -0.111 -14.289 1 95.5 289 GLN B CA 1
ATOM 5088 C C . GLN B 1 289 ? 3.705 -0.139 -14.484 1 95.5 289 GLN B C 1
ATOM 5090 O O . GLN B 1 289 ? 4.238 0.543 -15.367 1 95.5 289 GLN B O 1
ATOM 5095 N N . MET B 1 290 ? 4.441 -0.908 -13.734 1 98.38 290 MET B N 1
ATOM 5096 C CA . MET B 1 290 ? 5.898 -0.895 -13.766 1 98.38 290 MET B CA 1
ATOM 5097 C C . MET B 1 290 ? 6.43 -1.715 -14.93 1 98.38 290 MET B C 1
ATOM 5099 O O . MET B 1 290 ? 7.645 -1.817 -15.125 1 98.38 290 MET B O 1
ATOM 5103 N N . GLN B 1 291 ? 5.523 -2.365 -15.727 1 98.31 291 GLN B N 1
ATOM 5104 C CA . GLN B 1 291 ? 5.98 -3.027 -16.953 1 98.31 291 GLN B CA 1
ATOM 5105 C C . GLN B 1 291 ? 6.844 -2.094 -17.797 1 98.31 291 GLN B C 1
ATOM 5107 O O . GLN B 1 291 ? 6.52 -0.916 -17.953 1 98.31 291 GLN B O 1
ATOM 5112 N N . GLY B 1 292 ? 7.938 -2.594 -18.297 1 98.69 292 GLY B N 1
ATOM 5113 C CA . GLY B 1 292 ? 8.828 -1.812 -19.141 1 98.69 292 GLY B CA 1
ATOM 5114 C C . GLY B 1 292 ? 9.953 -1.151 -18.359 1 98.69 292 GLY B C 1
ATOM 5115 O O . GLY B 1 292 ? 10.977 -0.78 -18.938 1 98.69 292 GLY B O 1
ATOM 5116 N N . PHE B 1 293 ? 9.789 -0.892 -17.062 1 98.81 293 PHE B N 1
ATOM 5117 C CA . PHE B 1 293 ? 10.852 -0.369 -16.203 1 98.81 293 PHE B CA 1
ATOM 5118 C C . PHE B 1 293 ? 11.992 -1.37 -16.094 1 98.81 293 PHE B C 1
ATOM 5120 O O . PHE B 1 293 ? 11.859 -2.523 -16.5 1 98.81 293 PHE B O 1
ATOM 5127 N N . LYS B 1 294 ? 13.117 -0.935 -15.609 1 98.81 294 LYS B N 1
ATOM 5128 C CA . LYS B 1 294 ? 14.273 -1.827 -15.523 1 98.81 294 LYS B CA 1
ATOM 5129 C C . LYS B 1 294 ? 14.758 -1.966 -14.086 1 98.81 294 LYS B C 1
ATOM 5131 O O . LYS B 1 294 ? 14.695 -1.011 -13.312 1 98.81 294 LYS B O 1
ATOM 5136 N N . VAL B 1 295 ? 15.25 -3.123 -13.781 1 98.94 295 VAL B N 1
ATOM 5137 C CA . VAL B 1 295 ? 15.898 -3.416 -12.508 1 98.94 295 VAL B CA 1
ATOM 5138 C C . VAL B 1 295 ? 17.344 -3.855 -12.75 1 98.94 295 VAL B C 1
ATOM 5140 O O . VAL B 1 295 ? 17.781 -3.928 -13.898 1 98.94 295 VAL B O 1
ATOM 5143 N N . LEU B 1 296 ? 18.094 -4.039 -11.648 1 98.94 296 LEU B N 1
ATOM 5144 C CA . LEU B 1 296 ? 19.5 -4.391 -11.82 1 98.94 296 LEU B CA 1
ATOM 5145 C C . LEU B 1 296 ? 19.75 -5.828 -11.383 1 98.94 296 LEU B C 1
ATOM 5147 O O . LEU B 1 296 ? 19.328 -6.238 -10.297 1 98.94 296 LEU B O 1
ATOM 5151 N N . VAL B 1 297 ? 20.375 -6.609 -12.219 1 98.94 297 VAL B N 1
ATOM 5152 C CA . VAL B 1 297 ? 20.906 -7.941 -11.938 1 98.94 297 VAL B CA 1
ATOM 5153 C C . VAL B 1 297 ? 22.375 -8.023 -12.367 1 98.94 297 VAL B C 1
ATOM 5155 O O . VAL B 1 297 ? 22.688 -7.832 -13.539 1 98.94 297 VAL B O 1
ATOM 5158 N N . ASP B 1 298 ? 23.234 -8.281 -11.43 1 98.56 298 ASP B N 1
ATOM 5159 C CA . ASP B 1 298 ? 24.656 -8.359 -11.734 1 98.56 298 ASP B CA 1
ATOM 5160 C C . ASP B 1 298 ? 25.141 -7.074 -12.406 1 98.56 298 ASP B C 1
ATOM 5162 O O . ASP B 1 298 ? 25.859 -7.125 -13.406 1 98.56 298 ASP B O 1
ATOM 5166 N N . GLY B 1 299 ? 24.625 -6.004 -11.914 1 98.44 299 GLY B N 1
ATOM 5167 C CA . GLY B 1 299 ? 25.062 -4.691 -12.367 1 98.44 299 GLY B CA 1
ATOM 5168 C C . GLY B 1 299 ? 24.438 -4.289 -13.695 1 98.44 299 GLY B C 1
ATOM 5169 O O . GLY B 1 299 ? 24.703 -3.199 -14.203 1 98.44 299 GLY B O 1
ATOM 5170 N N . LYS B 1 300 ? 23.609 -5.121 -14.25 1 98.56 300 LYS B N 1
ATOM 5171 C CA . LYS B 1 300 ? 23.062 -4.863 -15.578 1 98.56 300 LYS B CA 1
ATOM 5172 C C . LYS B 1 300 ? 21.562 -4.562 -15.5 1 98.56 300 LYS B C 1
ATOM 5174 O O . LYS B 1 300 ? 20.844 -5.191 -14.727 1 98.56 300 LYS B O 1
ATOM 5179 N N . PHE B 1 301 ? 21.125 -3.576 -16.312 1 98.81 301 PHE B N 1
ATOM 5180 C CA . PHE B 1 301 ? 19.703 -3.268 -16.391 1 98.81 301 PHE B CA 1
ATOM 5181 C C . PHE B 1 301 ? 18.938 -4.402 -17.062 1 98.81 301 PHE B C 1
ATOM 5183 O O . PHE B 1 301 ? 19.328 -4.875 -18.125 1 98.81 301 PHE B O 1
ATOM 5190 N N . CYS B 1 302 ? 17.891 -4.879 -16.438 1 98.88 302 CYS B N 1
ATOM 5191 C CA . CYS B 1 302 ? 16.984 -5.906 -16.938 1 98.88 302 CYS B CA 1
ATOM 5192 C C . CYS B 1 302 ? 15.547 -5.402 -16.953 1 98.88 302 CYS B C 1
ATOM 5194 O O . CYS B 1 302 ? 15.008 -5.008 -15.914 1 98.88 302 CYS B O 1
ATOM 5196 N N . GLU B 1 303 ? 14.938 -5.48 -18.047 1 98.88 303 GLU B N 1
ATOM 5197 C CA . GLU B 1 303 ? 13.609 -4.922 -18.266 1 98.88 303 GLU B CA 1
ATOM 5198 C C . GLU B 1 303 ? 12.539 -5.789 -17.609 1 98.88 303 GLU B C 1
ATOM 5200 O O . GLU B 1 303 ? 12.594 -7.02 -17.688 1 98.88 303 GLU B O 1
ATOM 5205 N N . ILE B 1 304 ? 11.625 -5.18 -16.891 1 98.88 304 ILE B N 1
ATOM 5206 C CA . ILE B 1 304 ? 10.414 -5.871 -16.469 1 98.88 304 ILE B CA 1
ATOM 5207 C C . ILE B 1 304 ? 9.531 -6.156 -17.688 1 98.88 304 ILE B C 1
ATOM 5209 O O . ILE B 1 304 ? 9.062 -5.23 -18.344 1 98.88 304 ILE B O 1
ATOM 5213 N N . VAL B 1 305 ? 9.242 -7.469 -17.938 1 98.62 305 VAL B N 1
ATOM 5214 C CA . VAL B 1 305 ? 8.484 -7.855 -19.125 1 98.62 305 VAL B CA 1
ATOM 5215 C C . VAL B 1 305 ? 7.168 -8.508 -18.719 1 98.62 305 VAL B C 1
ATOM 5217 O O . VAL B 1 305 ? 7.141 -9.352 -17.812 1 98.62 305 VAL B O 1
ATOM 5220 N N . GLY B 1 306 ? 6.082 -8.102 -19.375 1 97.19 306 GLY B N 1
ATOM 5221 C CA . GLY B 1 306 ? 4.75 -8.492 -18.938 1 97.19 306 GLY B CA 1
ATOM 5222 C C . GLY B 1 306 ? 4.254 -7.699 -17.75 1 97.19 306 GLY B C 1
ATOM 5223 O O . GLY B 1 306 ? 5.051 -7.117 -17.016 1 97.19 306 GLY B O 1
ATOM 5224 N N . ARG B 1 307 ? 2.982 -7.727 -17.547 1 96.62 307 ARG B N 1
ATOM 5225 C CA . ARG B 1 307 ? 2.389 -6.98 -16.438 1 96.62 307 ARG B CA 1
ATOM 5226 C C . ARG B 1 307 ? 2.887 -7.5 -15.094 1 96.62 307 ARG B C 1
ATOM 5228 O O . ARG B 1 307 ? 3.037 -8.711 -14.914 1 96.62 307 ARG B O 1
ATOM 5235 N N . VAL B 1 308 ? 3.189 -6.582 -14.234 1 98.62 308 VAL B N 1
ATOM 5236 C CA . VAL B 1 308 ? 3.492 -6.957 -12.859 1 98.62 308 VAL B CA 1
ATOM 5237 C C . VAL B 1 308 ? 2.289 -7.668 -12.242 1 98.62 308 VAL B C 1
ATOM 5239 O O . VAL B 1 308 ? 1.168 -7.156 -12.289 1 98.62 308 VAL B O 1
ATOM 5242 N N . CYS B 1 309 ? 2.508 -8.875 -11.727 1 98.19 309 CYS B N 1
ATOM 5243 C CA . CYS B 1 309 ? 1.448 -9.641 -11.078 1 98.19 309 CYS B CA 1
ATOM 5244 C C . CYS B 1 309 ? 1.295 -9.234 -9.617 1 98.19 309 CYS B C 1
ATOM 5246 O O . CYS B 1 309 ? 1.933 -8.281 -9.164 1 98.19 309 CYS B O 1
ATOM 5248 N N . MET B 1 310 ? 0.375 -9.898 -8.883 1 98.06 310 MET B N 1
ATOM 5249 C CA . MET B 1 310 ? 0.044 -9.539 -7.508 1 98.06 310 MET B CA 1
ATOM 5250 C C . MET B 1 310 ? 1.249 -9.727 -6.59 1 98.06 310 MET B C 1
ATOM 5252 O O . MET B 1 310 ? 1.551 -8.859 -5.77 1 98.06 310 MET B O 1
ATOM 5256 N N . ASP B 1 311 ? 2.014 -10.852 -6.871 1 97.88 311 ASP B N 1
ATOM 5257 C CA . ASP B 1 311 ? 3.047 -11.203 -5.902 1 97.88 311 ASP B CA 1
ATOM 5258 C C . ASP B 1 311 ? 4.383 -11.469 -6.594 1 97.88 311 ASP B C 1
ATOM 5260 O O . ASP B 1 311 ? 5.375 -11.789 -5.938 1 97.88 311 ASP B O 1
ATOM 5264 N N . GLN B 1 312 ? 4.371 -11.383 -7.938 1 98.31 312 GLN B N 1
ATOM 5265 C CA . GLN B 1 312 ? 5.57 -11.672 -8.711 1 98.31 312 GLN B CA 1
ATOM 5266 C C . GLN B 1 312 ? 5.672 -10.766 -9.938 1 98.31 312 GLN B C 1
ATOM 5268 O O . GLN B 1 312 ? 4.664 -10.234 -10.406 1 98.31 312 GLN B O 1
ATOM 5273 N N . MET B 1 313 ? 6.863 -10.656 -10.391 1 98.62 313 MET B N 1
ATOM 5274 C CA . MET B 1 313 ? 7.09 -10 -11.672 1 98.62 313 MET B CA 1
ATOM 5275 C C . MET B 1 313 ? 8.148 -10.734 -12.484 1 98.62 313 MET B C 1
ATOM 5277 O O . MET B 1 313 ? 8.922 -11.531 -11.93 1 98.62 313 MET B O 1
ATOM 5281 N N . MET B 1 314 ? 8.109 -10.539 -13.797 1 98.88 314 MET B N 1
ATOM 5282 C CA . MET B 1 314 ? 9.07 -11.18 -14.695 1 98.88 314 MET B CA 1
ATOM 5283 C C . MET B 1 314 ? 10.016 -10.148 -15.305 1 98.88 314 MET B C 1
ATOM 5285 O O . MET B 1 314 ? 9.594 -9.031 -15.617 1 98.88 314 MET B O 1
ATOM 5289 N N . ILE B 1 315 ? 11.242 -10.508 -15.461 1 98.94 315 ILE B N 1
ATOM 5290 C CA . ILE B 1 315 ? 12.227 -9.625 -16.078 1 98.94 315 ILE B CA 1
ATOM 5291 C C . ILE B 1 315 ? 12.984 -10.375 -17.172 1 98.94 315 ILE B C 1
ATOM 5293 O O . ILE B 1 315 ? 13.117 -11.594 -17.125 1 98.94 315 ILE B O 1
ATOM 5297 N N . LYS B 1 316 ? 13.391 -9.664 -18.172 1 98.81 316 LYS B N 1
ATOM 5298 C CA . LYS B 1 316 ? 14.242 -10.188 -19.234 1 98.81 316 LYS B CA 1
ATOM 5299 C C . LYS B 1 316 ? 15.711 -10.219 -18.797 1 98.81 316 LYS B C 1
ATOM 5301 O O . LYS B 1 316 ? 16.25 -9.203 -18.375 1 98.81 316 LYS B O 1
ATOM 5306 N N . LEU B 1 317 ? 16.328 -11.344 -18.906 1 98.81 317 LEU B N 1
ATOM 5307 C CA . LEU B 1 317 ? 17.719 -11.531 -18.516 1 98.81 317 LEU B CA 1
ATOM 5308 C C . LEU B 1 317 ? 18.609 -11.703 -19.734 1 98.81 317 LEU B C 1
ATOM 5310 O O . LEU B 1 317 ? 18.141 -12.141 -20.797 1 98.81 317 LEU B O 1
ATOM 5314 N N . ASP B 1 318 ? 19.844 -11.367 -19.625 1 97.75 318 ASP B N 1
ATOM 5315 C CA . ASP B 1 318 ? 20.797 -11.508 -20.719 1 97.75 318 ASP B CA 1
ATOM 5316 C C . ASP B 1 318 ? 21.359 -12.93 -20.766 1 97.75 318 ASP B C 1
ATOM 5318 O O . ASP B 1 318 ? 21.891 -13.352 -21.797 1 97.75 318 ASP B O 1
ATOM 5322 N N . LYS B 1 319 ? 21.281 -13.641 -19.734 1 98.19 319 LYS B N 1
ATOM 5323 C CA . LYS B 1 319 ? 21.734 -15.023 -19.594 1 98.19 319 LYS B CA 1
ATOM 5324 C C . LYS B 1 319 ? 21.016 -15.711 -18.422 1 98.19 319 LYS B C 1
ATOM 5326 O O . LYS B 1 319 ? 20.141 -15.117 -17.797 1 98.19 319 LYS B O 1
ATOM 5331 N N . SER B 1 320 ? 21.375 -16.891 -18.297 1 98.19 320 SER B N 1
ATOM 5332 C CA . SER B 1 320 ? 20.906 -17.594 -17.109 1 98.19 320 SER B CA 1
ATOM 5333 C C . SER B 1 320 ? 21.703 -17.188 -15.875 1 98.19 320 SER B C 1
ATOM 5335 O O . SER B 1 320 ? 22.844 -16.734 -15.984 1 98.19 320 SER B O 1
ATOM 5337 N N . TYR B 1 321 ? 21.016 -17.188 -14.719 1 98.31 321 TYR B N 1
ATOM 5338 C CA . TYR B 1 321 ? 21.609 -16.938 -13.406 1 98.31 321 TYR B CA 1
ATOM 5339 C C . TYR B 1 321 ? 21.203 -18.016 -12.414 1 98.31 321 TYR B C 1
ATOM 5341 O O . TYR B 1 321 ? 20.188 -18.688 -12.594 1 98.31 321 TYR B O 1
ATOM 5349 N N . PRO B 1 322 ? 22.047 -18.25 -11.406 1 97.25 322 PRO B N 1
ATOM 5350 C CA . PRO B 1 322 ? 21.594 -19.156 -10.352 1 97.25 322 PRO B CA 1
ATOM 5351 C C . PRO B 1 322 ? 20.359 -18.625 -9.609 1 97.25 322 PRO B C 1
ATOM 5353 O O . PRO B 1 322 ? 20.219 -17.422 -9.422 1 97.25 322 PRO B O 1
ATOM 5356 N N . LEU B 1 323 ? 19.5 -19.594 -9.18 1 96.75 323 LEU B N 1
ATOM 5357 C CA . LEU B 1 323 ? 18.438 -19.219 -8.25 1 96.75 323 LEU B CA 1
ATOM 5358 C C . LEU B 1 323 ? 19.016 -18.5 -7.027 1 96.75 323 LEU B C 1
ATOM 5360 O O . LEU B 1 323 ? 20.078 -18.891 -6.531 1 96.75 323 LEU B O 1
ATOM 5364 N N . GLY B 1 324 ? 18.344 -17.438 -6.637 1 97 324 GLY B N 1
ATOM 5365 C CA . GLY B 1 324 ? 18.844 -16.688 -5.484 1 97 324 GLY B CA 1
ATOM 5366 C C . GLY B 1 324 ? 19.672 -15.484 -5.859 1 97 324 GLY B C 1
ATOM 5367 O O . GLY B 1 324 ? 20.031 -14.672 -5 1 97 324 GLY B O 1
ATOM 5368 N N . THR B 1 325 ? 19.938 -15.336 -7.172 1 98.38 325 THR B N 1
ATOM 5369 C CA . THR B 1 325 ? 20.688 -14.164 -7.613 1 98.38 325 THR B CA 1
ATOM 5370 C C . THR B 1 325 ? 19.953 -12.883 -7.227 1 98.38 325 THR B C 1
ATOM 5372 O O . THR B 1 325 ? 18.75 -12.766 -7.418 1 98.38 325 THR B O 1
ATOM 5375 N N . LYS B 1 326 ? 20.75 -11.938 -6.723 1 98.69 326 LYS B N 1
ATOM 5376 C CA . LYS B 1 326 ? 20.203 -10.68 -6.219 1 98.69 326 LYS B CA 1
ATOM 5377 C C . LYS B 1 326 ? 19.625 -9.836 -7.348 1 98.69 326 LYS B C 1
ATOM 5379 O O . LYS B 1 326 ? 20.203 -9.75 -8.43 1 98.69 326 LYS B O 1
ATOM 5384 N N . VAL B 1 327 ? 18.516 -9.25 -7.121 1 98.94 327 VAL B N 1
ATOM 5385 C CA . VAL B 1 327 ? 17.875 -8.258 -7.98 1 98.94 327 VAL B CA 1
ATOM 5386 C C . VAL B 1 327 ? 17.703 -6.945 -7.219 1 98.94 327 VAL B C 1
ATOM 5388 O O . VAL B 1 327 ? 17.109 -6.922 -6.137 1 98.94 327 VAL B O 1
ATOM 5391 N N . THR B 1 328 ? 18.219 -5.828 -7.711 1 98.94 328 THR B N 1
ATOM 5392 C CA . THR B 1 328 ? 18.094 -4.52 -7.082 1 98.94 328 THR B CA 1
ATOM 5393 C C . THR B 1 328 ? 17 -3.695 -7.758 1 98.94 328 THR B C 1
ATOM 5395 O O . THR B 1 328 ? 17.094 -3.391 -8.945 1 98.94 328 THR B O 1
ATOM 5398 N N . LEU B 1 329 ? 16 -3.387 -7.02 1 98.94 329 LEU B N 1
ATOM 5399 C CA . LEU B 1 329 ? 14.898 -2.592 -7.547 1 98.94 329 LEU B CA 1
ATOM 5400 C C . LEU B 1 329 ? 15.109 -1.109 -7.254 1 98.94 329 LEU B C 1
ATOM 5402 O O . LEU B 1 329 ? 14.742 -0.254 -8.062 1 98.94 329 LEU B O 1
ATOM 5406 N N . ILE B 1 330 ? 15.617 -0.779 -6.09 1 98.94 330 ILE B N 1
ATOM 5407 C CA . ILE B 1 330 ? 16.062 0.544 -5.672 1 98.94 330 ILE B CA 1
ATOM 5408 C C . ILE B 1 330 ? 17.422 0.434 -4.992 1 98.94 330 ILE B C 1
ATOM 5410 O O . ILE B 1 330 ? 17.594 -0.353 -4.059 1 98.94 330 ILE B O 1
ATOM 5414 N N . GLY B 1 331 ? 18.312 1.214 -5.449 1 98.81 331 GLY B N 1
ATOM 5415 C CA . GLY B 1 331 ? 19.656 1.176 -4.879 1 98.81 331 GLY B CA 1
ATOM 5416 C C . GLY B 1 331 ? 20.734 0.937 -5.914 1 98.81 331 GLY B C 1
ATOM 5417 O O . GLY B 1 331 ? 20.484 0.998 -7.117 1 98.81 331 GLY B O 1
ATOM 5418 N N . ARG B 1 332 ? 21.984 0.701 -5.43 1 98.06 332 ARG B N 1
ATOM 5419 C CA . ARG B 1 332 ? 23.156 0.543 -6.277 1 98.06 332 ARG B CA 1
ATOM 5420 C C . ARG B 1 332 ? 23.516 -0.93 -6.457 1 98.06 332 ARG B C 1
ATOM 5422 O O . ARG B 1 332 ? 23.375 -1.726 -5.527 1 98.06 332 ARG B O 1
ATOM 5429 N N . ASP B 1 333 ? 23.828 -1.348 -7.605 1 98.56 333 ASP B N 1
ATOM 5430 C CA . ASP B 1 333 ? 24.422 -2.633 -7.961 1 98.56 333 ASP B CA 1
ATOM 5431 C C . ASP B 1 333 ? 25.594 -2.449 -8.906 1 98.56 333 ASP B C 1
ATOM 5433 O O . ASP B 1 333 ? 25.422 -2.168 -10.094 1 98.56 333 ASP B O 1
ATOM 5437 N N . LYS B 1 334 ? 26.844 -2.615 -8.375 1 97.94 334 LYS B N 1
ATOM 5438 C CA . LYS B 1 334 ? 28.078 -2.312 -9.094 1 97.94 334 LYS B CA 1
ATOM 5439 C C . LYS B 1 334 ? 28.078 -0.872 -9.594 1 97.94 334 LYS B C 1
ATOM 5441 O O . LYS B 1 334 ? 27.891 0.065 -8.82 1 97.94 334 LYS B O 1
ATOM 5446 N N . ALA B 1 335 ? 28.109 -0.61 -10.859 1 98.06 335 ALA B N 1
ATOM 5447 C CA . ALA B 1 335 ? 28.297 0.742 -11.383 1 98.06 335 ALA B CA 1
ATOM 5448 C C . ALA B 1 335 ? 26.969 1.441 -11.586 1 98.06 335 ALA B C 1
ATOM 5450 O O . ALA B 1 335 ? 26.906 2.664 -11.75 1 98.06 335 ALA B O 1
ATOM 5451 N N . ASN B 1 336 ? 25.859 0.723 -11.547 1 98.69 336 ASN B N 1
ATOM 5452 C CA . ASN B 1 336 ? 24.547 1.292 -11.859 1 98.69 336 ASN B CA 1
ATOM 5453 C C . ASN B 1 336 ? 23.703 1.477 -10.602 1 98.69 336 ASN B C 1
ATOM 5455 O O . ASN B 1 336 ? 23.953 0.834 -9.586 1 98.69 336 ASN B O 1
ATOM 5459 N N . GLU B 1 337 ? 22.797 2.436 -10.719 1 98.62 337 GLU B N 1
ATOM 5460 C CA . GLU B 1 337 ? 21.922 2.766 -9.594 1 98.62 337 GLU B CA 1
ATOM 5461 C C . GLU B 1 337 ? 20.5 3.084 -10.07 1 98.62 337 GLU B C 1
ATOM 5463 O O . GLU B 1 337 ? 20.328 3.66 -11.148 1 98.62 337 GLU B O 1
ATOM 5468 N N . ILE B 1 338 ? 19.578 2.633 -9.359 1 98.88 338 ILE B N 1
ATOM 5469 C CA . ILE B 1 338 ? 18.172 3.027 -9.508 1 98.88 338 ILE B CA 1
ATOM 5470 C C . ILE B 1 338 ? 17.719 3.787 -8.258 1 98.88 338 ILE B C 1
ATOM 5472 O O . ILE B 1 338 ? 17.781 3.254 -7.148 1 98.88 338 ILE B O 1
ATOM 5476 N N . THR B 1 339 ? 17.25 5.023 -8.398 1 98.75 339 THR B N 1
ATOM 5477 C CA . THR B 1 339 ? 16.812 5.828 -7.262 1 98.75 339 THR B CA 1
ATOM 5478 C C . THR B 1 339 ? 15.305 5.73 -7.082 1 98.75 339 THR B C 1
ATOM 5480 O O . THR B 1 339 ? 14.586 5.352 -8.008 1 98.75 339 THR B O 1
ATOM 5483 N N . THR B 1 340 ? 14.906 6.062 -5.918 1 98.81 340 THR B N 1
ATOM 5484 C CA . THR B 1 340 ? 13.477 6.148 -5.668 1 98.81 340 THR B CA 1
ATOM 5485 C C . THR B 1 340 ? 12.82 7.137 -6.633 1 98.81 340 THR B C 1
ATOM 5487 O O . THR B 1 340 ? 11.688 6.918 -7.074 1 98.81 340 THR B O 1
ATOM 5490 N N . THR B 1 341 ? 13.477 8.227 -6.953 1 98.75 341 THR B N 1
ATOM 5491 C CA . THR B 1 341 ? 12.953 9.25 -7.859 1 98.75 341 THR B CA 1
ATOM 5492 C C . THR B 1 341 ? 12.812 8.688 -9.273 1 98.75 341 THR B C 1
ATOM 5494 O O . THR B 1 341 ? 11.867 9.039 -9.992 1 98.75 341 THR B O 1
ATOM 5497 N N . ASP B 1 342 ? 13.75 7.754 -9.727 1 98.81 342 ASP B N 1
ATOM 5498 C CA . ASP B 1 342 ? 13.594 7.09 -11.016 1 98.81 342 ASP B CA 1
ATOM 5499 C C . ASP B 1 342 ? 12.281 6.316 -11.086 1 98.81 342 ASP B C 1
ATOM 5501 O O . ASP B 1 342 ? 11.578 6.371 -12.102 1 98.81 342 ASP B O 1
ATOM 5505 N N . VAL B 1 343 ? 11.953 5.633 -10.008 1 98.88 343 VAL B N 1
ATOM 5506 C CA . VAL B 1 343 ? 10.711 4.875 -9.93 1 98.88 343 VAL B CA 1
ATOM 5507 C C . VAL B 1 343 ? 9.523 5.828 -9.969 1 98.88 343 VAL B C 1
ATOM 5509 O O . VAL B 1 343 ? 8.547 5.586 -10.68 1 98.88 343 VAL B O 1
ATOM 5512 N N . ALA B 1 344 ? 9.625 6.906 -9.227 1 98.75 344 ALA B N 1
ATOM 5513 C CA . ALA B 1 344 ? 8.555 7.898 -9.172 1 98.75 344 ALA B CA 1
ATOM 5514 C C . ALA B 1 344 ? 8.289 8.492 -10.547 1 98.75 344 ALA B C 1
ATOM 5516 O O . ALA B 1 344 ? 7.133 8.625 -10.961 1 98.75 344 ALA B O 1
ATOM 5517 N N . ASP B 1 345 ? 9.352 8.812 -11.242 1 98.44 345 ASP B N 1
ATOM 5518 C CA . ASP B 1 345 ? 9.234 9.398 -12.57 1 98.44 345 ASP B CA 1
ATOM 5519 C C . ASP B 1 345 ? 8.539 8.438 -13.531 1 98.44 345 ASP B C 1
ATOM 5521 O O . ASP B 1 345 ? 7.668 8.844 -14.312 1 98.44 345 ASP B O 1
ATOM 5525 N N . TRP B 1 346 ? 8.898 7.195 -13.453 1 98.44 346 TRP B N 1
ATOM 5526 C CA . TRP B 1 346 ? 8.266 6.191 -14.305 1 98.44 346 TRP B CA 1
ATOM 5527 C C . TRP B 1 346 ? 6.77 6.102 -14.023 1 98.44 346 TRP B C 1
ATOM 5529 O O . TRP B 1 346 ? 5.961 6.023 -14.945 1 98.44 346 TRP B O 1
ATOM 5539 N N . ARG B 1 347 ? 6.406 6.164 -12.758 1 97.81 347 ARG B N 1
ATOM 5540 C CA . ARG B 1 347 ? 5.02 5.988 -12.328 1 97.81 347 ARG B CA 1
ATOM 5541 C C . ARG B 1 347 ? 4.223 7.277 -12.5 1 97.81 347 ARG B C 1
ATOM 5543 O O . ARG B 1 347 ? 3.002 7.285 -12.336 1 97.81 347 ARG B O 1
ATOM 5550 N N . GLY B 1 348 ? 4.875 8.383 -12.781 1 97.12 348 GLY B N 1
ATOM 5551 C CA . GLY B 1 348 ? 4.199 9.672 -12.852 1 97.12 348 GLY B CA 1
ATOM 5552 C C . GLY B 1 348 ? 3.727 10.172 -11.5 1 97.12 348 GLY B C 1
ATOM 5553 O O . GLY B 1 348 ? 2.623 10.711 -11.383 1 97.12 348 GLY B O 1
ATOM 5554 N N . THR B 1 349 ? 4.508 9.93 -10.516 1 97.62 349 THR B N 1
ATOM 5555 C CA . THR B 1 349 ? 4.184 10.352 -9.156 1 97.62 349 THR B CA 1
ATOM 5556 C C . THR B 1 349 ? 5.418 10.922 -8.453 1 97.62 349 THR B C 1
ATOM 5558 O O . THR B 1 349 ? 6.289 11.5 -9.102 1 97.62 349 THR B O 1
ATOM 5561 N N . ILE B 1 350 ? 5.453 10.898 -7.098 1 97.88 350 ILE B N 1
ATOM 5562 C CA . ILE B 1 350 ? 6.547 11.477 -6.324 1 97.88 350 ILE B CA 1
ATOM 5563 C C . ILE B 1 350 ? 7.246 10.383 -5.516 1 97.88 350 ILE B C 1
ATOM 5565 O O . ILE B 1 350 ? 6.688 9.305 -5.305 1 97.88 350 ILE B O 1
ATOM 5569 N N . ASN B 1 351 ? 8.492 10.656 -5.145 1 98.62 351 ASN B N 1
ATOM 5570 C CA . ASN B 1 351 ? 9.281 9.656 -4.43 1 98.62 351 ASN B CA 1
ATOM 5571 C C . ASN B 1 351 ? 8.672 9.328 -3.07 1 98.62 351 ASN B C 1
ATOM 5573 O O . ASN B 1 351 ? 8.82 8.211 -2.572 1 98.62 351 ASN B O 1
ATOM 5577 N N . TYR B 1 352 ? 7.875 10.273 -2.471 1 98.5 352 TYR B N 1
ATOM 5578 C CA . TYR B 1 352 ? 7.156 10.008 -1.231 1 98.5 352 TYR B CA 1
ATOM 5579 C C . TYR B 1 352 ? 6.246 8.789 -1.385 1 98.5 352 TYR B C 1
ATOM 5581 O O . TYR B 1 352 ? 6.293 7.863 -0.573 1 98.5 352 TYR B O 1
ATOM 5589 N N . GLU B 1 353 ? 5.438 8.82 -2.443 1 98.56 353 GLU B N 1
ATOM 5590 C CA . GLU B 1 353 ? 4.418 7.793 -2.637 1 98.56 353 GLU B CA 1
ATOM 5591 C C . GLU B 1 353 ? 5.051 6.43 -2.902 1 98.56 353 GLU B C 1
ATOM 5593 O O . GLU B 1 353 ? 4.543 5.402 -2.445 1 98.56 353 GLU B O 1
ATOM 5598 N N . VAL B 1 354 ? 6.176 6.438 -3.639 1 98.69 354 VAL B N 1
ATOM 5599 C CA . VAL B 1 354 ? 6.883 5.191 -3.916 1 98.69 354 VAL B CA 1
ATOM 5600 C C . VAL B 1 354 ? 7.238 4.496 -2.604 1 98.69 354 VAL B C 1
ATOM 5602 O O . VAL B 1 354 ? 6.992 3.299 -2.439 1 98.69 354 VAL B O 1
ATOM 5605 N N . LEU B 1 355 ? 7.727 5.246 -1.676 1 98.62 355 LEU B N 1
ATOM 5606 C CA . LEU B 1 355 ? 8.164 4.695 -0.398 1 98.62 355 LEU B CA 1
ATOM 5607 C C . LEU B 1 355 ? 6.973 4.266 0.448 1 98.62 355 LEU B C 1
ATOM 5609 O O . LEU B 1 355 ? 6.969 3.17 1.014 1 98.62 355 LEU B O 1
ATOM 5613 N N . CYS B 1 356 ? 5.969 5.074 0.455 1 98 356 CYS B N 1
ATOM 5614 C CA . CYS B 1 356 ? 4.816 4.844 1.319 1 98 356 CYS B CA 1
ATOM 5615 C C . CYS B 1 356 ? 4.035 3.617 0.867 1 98 356 CYS B C 1
ATOM 5617 O O . CYS B 1 356 ? 3.373 2.965 1.677 1 98 356 CYS B O 1
ATOM 5619 N N . LEU B 1 357 ? 4.133 3.248 -0.395 1 97.75 357 LEU B N 1
ATOM 5620 C CA . LEU B 1 357 ? 3.322 2.158 -0.927 1 97.75 357 LEU B CA 1
ATOM 5621 C C . LEU B 1 357 ? 4 0.812 -0.699 1 97.75 357 LEU B C 1
ATOM 5623 O O . LEU B 1 357 ? 3.375 -0.238 -0.861 1 97.75 357 LEU B O 1
ATOM 5627 N N . LEU B 1 358 ? 5.289 0.836 -0.341 1 98.06 358 LEU B N 1
ATOM 5628 C CA . LEU B 1 358 ? 5.918 -0.438 -0.013 1 98.06 358 LEU B CA 1
ATOM 5629 C C . LEU B 1 358 ? 5.242 -1.086 1.189 1 98.06 358 LEU B C 1
ATOM 5631 O O . LEU B 1 358 ? 5.309 -0.559 2.303 1 98.06 358 LEU B O 1
ATOM 5635 N N . SER B 1 359 ? 4.613 -2.197 0.956 1 96.75 359 SER B N 1
ATOM 5636 C CA . SER B 1 359 ? 3.717 -2.789 1.944 1 96.75 359 SER B CA 1
ATOM 5637 C C . SER B 1 359 ? 4.5 -3.42 3.092 1 96.75 359 SER B C 1
ATOM 5639 O O . SER B 1 359 ? 5.723 -3.557 3.016 1 96.75 359 SER B O 1
ATOM 5641 N N . ASP B 1 360 ? 3.805 -3.84 4.137 1 95.12 360 ASP B N 1
ATOM 5642 C CA . ASP B 1 360 ? 4.379 -4.465 5.324 1 95.12 360 ASP B CA 1
ATOM 5643 C C . ASP B 1 360 ? 4.762 -5.918 5.051 1 95.12 360 ASP B C 1
ATOM 5645 O O . ASP B 1 360 ? 5.465 -6.543 5.848 1 95.12 360 ASP B O 1
ATOM 5649 N N . ARG B 1 361 ? 4.359 -6.418 3.871 1 96.62 361 ARG B N 1
ATOM 5650 C CA . ARG B 1 361 ? 4.77 -7.758 3.463 1 96.62 361 ARG B CA 1
ATOM 5651 C C . ARG B 1 361 ? 6.277 -7.816 3.225 1 96.62 361 ARG B C 1
ATOM 5653 O O . ARG B 1 361 ? 6.887 -8.875 3.352 1 96.62 361 ARG B O 1
ATOM 5660 N N . ILE B 1 362 ? 6.844 -6.672 2.859 1 97.94 362 ILE B N 1
ATOM 5661 C CA . ILE B 1 362 ? 8.281 -6.566 2.613 1 97.94 362 ILE B CA 1
ATOM 5662 C C . ILE B 1 362 ? 9.023 -6.426 3.939 1 97.94 362 ILE B C 1
ATOM 5664 O O . ILE B 1 362 ? 8.758 -5.5 4.711 1 97.94 362 ILE B O 1
ATOM 5668 N N . LYS B 1 363 ? 9.914 -7.305 4.184 1 97.5 363 LYS B N 1
ATOM 5669 C CA . LYS B 1 363 ? 10.695 -7.254 5.414 1 97.5 363 LYS B CA 1
ATOM 5670 C C . LYS B 1 363 ? 11.633 -6.047 5.418 1 97.5 363 LYS B C 1
ATOM 5672 O O . LYS B 1 363 ? 12.328 -5.793 4.434 1 97.5 363 LYS B O 1
ATOM 5677 N N . ARG B 1 364 ? 11.602 -5.246 6.496 1 98.19 364 ARG B N 1
ATOM 5678 C CA . ARG B 1 364 ? 12.578 -4.18 6.695 1 98.19 364 ARG B CA 1
ATOM 5679 C C . ARG B 1 364 ? 13.781 -4.68 7.484 1 98.19 364 ARG B C 1
ATOM 5681 O O . ARG B 1 364 ? 13.625 -5.344 8.516 1 98.19 364 ARG B O 1
ATOM 5688 N N . ILE B 1 365 ? 14.906 -4.465 6.977 1 98.5 365 ILE B N 1
ATOM 5689 C CA . ILE B 1 365 ? 16.172 -4.777 7.637 1 98.5 365 ILE B CA 1
ATOM 5690 C C . ILE B 1 365 ? 16.922 -3.49 7.945 1 98.5 365 ILE B C 1
ATOM 5692 O O . ILE B 1 365 ? 17.125 -2.654 7.059 1 98.5 365 ILE B O 1
ATOM 5696 N N . TYR B 1 366 ? 17.344 -3.334 9.188 1 98.62 366 TYR B N 1
ATOM 5697 C CA . TYR B 1 366 ? 17.984 -2.086 9.609 1 98.62 366 TYR B CA 1
ATOM 5698 C C . TYR B 1 366 ? 19.484 -2.256 9.75 1 98.62 366 TYR B C 1
ATOM 5700 O O . TYR B 1 366 ? 19.953 -3.279 10.25 1 98.62 366 TYR B O 1
ATOM 5708 N N . LYS B 1 367 ? 20.141 -1.306 9.266 1 97.25 367 LYS B N 1
ATOM 5709 C CA . LYS B 1 367 ? 21.578 -1.272 9.461 1 97.25 367 LYS B CA 1
ATOM 5710 C C . LYS B 1 367 ? 22.031 0.081 10.008 1 97.25 367 LYS B C 1
ATOM 5712 O O . LYS B 1 367 ? 21.359 1.096 9.789 1 97.25 367 LYS B O 1
#

Radius of gyration: 26.91 Å; Cα contacts (8 Å, |Δi|>4): 1861; chains: 2; bounding box: 57×81×63 Å

Secondary structure (DSSP, 8-state):
----TTSS-EEEE-HHHHHHHHHHHHHHS-TTPEE--B-HHHHHTT-HHHHHHHHGGG-S-EEESSHHHHHHHHHTT--S-EEE-SPPPGGGHHHHHHTT-EEEE--HHHHHHHHHH-S--TT-EEEEEB-SSS-SSSB-SHHHHHHHHHHHHHTT-EEEEEE---SSTTSS--HHHHHHHHHHHHHHHH-SS--SEEE---HHHHHH-GGG--SEE---GGGGT--TTTTSS--SS-----EEEEEE--EEEEE-TT-EESGGG-EE-SS-EEEEEES--GGGT--GGGTT-EEEETTEEEEB-S---SS-EEEEESS---TT-EEEEEEEETTEEE-HHHHHHHHTS-HHHHHHHS-TTSEEEE-/----TTSS-EEEE-HHHHHHHHHHHHHHS-TTPEE--B-HHHHHTT-HHHHHHHHGGG-S-EEESSHHHHHHHHHTT--S-EEE-SPPPGGGHHHHHHTT-EEEE--HHHHHHHHHH-S--TT-EEEEEB-SSS-SSSB-SHHHHHHHHHHHHHTT-EEEEEE---SSTTSS--HHHHHHHHHHHHHHHH-SS--SEEE---HHHHHH-GGG--SEE---GGGGT--TTTTSS--SS-----EEEEEE--EEEEE-TT-EESGGG-EE-SS-EEEEEES--GGGT--GGGTT-EEEETTEEEEB-S---SS-EEEEESS---TT-EEEEEEEETTEEE-HHHHHHHHTS-HHHHHHHS-TTSEEEE-

Foldseek 3Di:
DAAAPVAFKFKEFELVLLQVLLVVLCVLFDVQAFEAEECELCQLQQHSQVNCVSNVVPGQHYEYAADVVVVVNVVSPNLHAYEHPDAYQLLCQVVCLVSLHEYEDQFLVSLVSNVVNDDAAQSYHYEAEPELDQPDTGHQALVRVQSSVVSCVVRNHHDAYYEYEQNDLLAPDCVSVVSSVVSVVVSQVNHPDHHPDYAYDEQSCCFPVSVRGDHYYHYGDVSQQDRQNLPRDDTPDHGHHGIWIKWWFADKDWDAFQDFDEPPSPFGHRGTWIKTKTFAFVLQVLYQLQQQPWKDFQQDTWGFGYTGDNGMTMTTDPDDDDGGGMITPAADRPPDGDHLSNSQVSVVHGSSSSSSSRDNNHHYHYD/DAAAPVAQKFKEFELVLLQVLLVVLCVLFDVQAFEAEECELCQLQQHSQVNCVSNVVPGQHYEYAADVVVVVNVVSPSLHAYEHPDAYQLLCQVVCLVSLHEYEDFFLVSLVSNVVNDDAAQSYHYEAEPELDQPDTGDQALVRVQSSVVSCVVRNHHDAYYEYEQNDLLAPDCVSVVSSVVSVVVSQVNHPDHHPDYAYDEQSCCFPVSVRGDHYYHYGDVSQQDRQNLPRDDTPDHGDHGIWIKWWFADKDWDAFQDFDEPPSPFGHRGTWIKTKTFAFVLQVLYQLQQQPWKDFQQDTWGFGYTGDNGMTMTTDPDDDDGGGMITPAADRPPDGDHLSNSQVSVVHGSSSSSSSRDNNHHYHYD

Organism: Lactococcus lactis subsp. cremoris (strain MG1363) (NCBI:txid416870)

Nearest PDB structures (foldseek):
  3s46-assembly1_B  TM=9.938E-01  e=1.535E-56  Streptococcus pneumoniae
  7xll-assembly1_B  TM=9.755E-01  e=1.990E-52  Latilactobacillus sakei
  3e5p-assembly1_C  TM=9.768E-01  e=2.705E-50  Enterococcus faecalis
  6g56-assembly1_A  TM=9.504E-01  e=1.383E-43  Staphylococcus aureus subsp. aureus Mu50
  3oo2-assembly1_A  TM=9.306E-01  e=6.108E-42  Staphylococcus aureus subsp. aureus COL

pLDDT: mean 97.35, std 2.84, range [69.81, 98.94]

InterPro domains:
  IPR000821 Alanine racemase [MF_01201] (8-366)
  IPR000821 Alanine racemase [PR00992] (32-48)
  IPR000821 Alanine racemase [PR00992] (67-85)
  IPR000821 Alanine racemase [PR00992] (127-139)
  IPR000821 Alanine racemase [PR00992] (161-172)
  IPR000821 Alanine racemase [PR00992] (201-228)
  IPR000821 Alanine racemase [PR00992] (258-273)
  IPR000821 Alanine racemase [PR00992] (275-290)
  IPR000821 Alanine racemase [PR00992] (295-312)
  IPR000821 Alanine racemase [PR00992] (349-362)
  IPR000821 Alanine racemase [PTHR30511] (6-367)
  IPR000821 Alanine racemase [TIGR00492] (8-366)
  IPR001608 Alanine racemase, N-terminal [PF01168] (13-228)
  IPR009006 Alanine racemase/group IV decarboxylase, C-terminal [G3DSA:2.40.37.10] (13-366)
  IPR009006 Alanine racemase/group IV decarboxylase, C-terminal [SSF50621] (237-366)
  IPR011079 Alanine racemase, C-terminal [PF00842] (242-366)
  IPR011079 Alanine racemase, C-terminal [SM01005] (242-367)
  IPR020622 Alanine racemase, pyridoxal-phosphate attachment site [PS00395] (38-47)
  IPR029066 PLP-binding barrel [G3DSA:3.20.20.10] (15-232)
  IPR029066 PLP-binding barrel [SSF51419] (13-243)